Protein AF-A0A918QBA1-F1 (afdb_monomer_lite)

Organism: NCBI:txid68255

Structure (mmCIF, N/CA/C/O backbone):
data_AF-A0A918QBA1-F1
#
_entry.id   AF-A0A918QBA1-F1
#
loop_
_atom_site.group_PDB
_atom_site.id
_atom_site.type_symbol
_atom_site.label_atom_id
_atom_site.label_alt_id
_atom_site.label_comp_id
_atom_site.label_asym_id
_atom_site.label_entity_id
_atom_site.label_seq_id
_atom_site.pdbx_PDB_ins_code
_atom_site.Cartn_x
_atom_site.Cartn_y
_atom_site.Cartn_z
_atom_site.occupancy
_atom_site.B_iso_or_equiv
_atom_site.auth_seq_id
_atom_site.auth_comp_id
_atom_site.auth_asym_id
_atom_site.auth_atom_id
_atom_site.pdbx_PDB_model_num
ATOM 1 N N . MET A 1 1 ? -18.515 4.093 0.141 1.00 76.06 1 MET A N 1
ATOM 2 C CA . MET A 1 1 ? -17.446 4.255 1.155 1.00 76.06 1 MET A CA 1
ATOM 3 C C . MET A 1 1 ? -18.018 5.050 2.315 1.00 76.06 1 MET A C 1
ATOM 5 O O . MET A 1 1 ? -18.634 6.071 2.053 1.00 76.06 1 MET A O 1
ATOM 9 N N . ASN A 1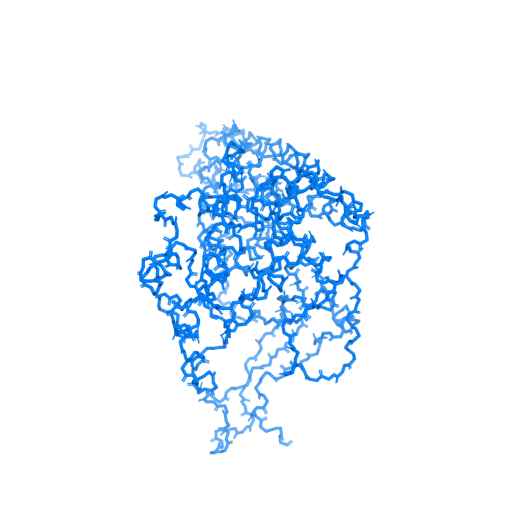 2 ? -17.900 4.573 3.557 1.00 86.56 2 ASN A N 1
ATOM 10 C CA . ASN A 1 2 ? -18.478 5.237 4.733 1.00 86.56 2 ASN A CA 1
ATOM 11 C C . ASN A 1 2 ? -17.526 5.202 5.939 1.00 86.56 2 ASN A C 1
ATOM 13 O O . ASN A 1 2 ? -16.531 4.470 5.934 1.00 86.56 2 ASN A O 1
ATOM 17 N N . LYS A 1 3 ? -17.850 6.002 6.963 1.00 93.31 3 LYS A N 1
ATOM 18 C CA . LYS A 1 3 ? -17.102 6.111 8.224 1.00 93.31 3 LYS A CA 1
ATOM 19 C C . LYS A 1 3 ? -16.851 4.735 8.844 1.00 93.31 3 LYS A C 1
ATOM 21 O O . LYS A 1 3 ? -15.724 4.429 9.209 1.00 93.31 3 LYS A O 1
ATOM 26 N N . GLU A 1 4 ? -17.885 3.902 8.927 1.00 92.81 4 GLU A N 1
ATOM 27 C CA . GLU A 1 4 ? -17.852 2.590 9.575 1.00 92.81 4 GLU A CA 1
ATOM 28 C C . GLU A 1 4 ? -16.809 1.675 8.927 1.00 92.81 4 GLU A C 1
ATOM 30 O O . GLU A 1 4 ? -15.987 1.086 9.627 1.00 92.81 4 GLU A O 1
ATOM 35 N N . SER A 1 5 ? -16.776 1.616 7.593 1.00 86.81 5 SER A N 1
ATOM 36 C CA . SER A 1 5 ? -15.811 0.794 6.850 1.00 86.81 5 SER A CA 1
ATOM 37 C C . SER A 1 5 ? -14.371 1.231 7.122 1.00 86.81 5 SER A C 1
ATOM 39 O O . SER A 1 5 ? -13.498 0.393 7.359 1.00 86.81 5 SER A O 1
ATOM 41 N N . PHE A 1 6 ? -14.121 2.545 7.127 1.00 91.38 6 PHE A N 1
ATOM 42 C CA . PHE A 1 6 ? -12.796 3.095 7.410 1.00 91.38 6 PHE A CA 1
ATOM 43 C C . PHE A 1 6 ? -12.371 2.867 8.861 1.00 91.38 6 PHE A C 1
ATOM 45 O O . PHE A 1 6 ? -11.238 2.451 9.093 1.00 91.38 6 PHE A O 1
ATOM 52 N N . THR A 1 7 ? -13.270 3.072 9.823 1.00 94.19 7 THR A N 1
ATOM 53 C CA . THR A 1 7 ? -13.007 2.822 11.244 1.00 94.19 7 THR A CA 1
ATOM 54 C C . THR A 1 7 ? -12.703 1.352 11.513 1.00 94.19 7 THR A C 1
ATOM 56 O O . THR A 1 7 ? -11.729 1.044 12.198 1.00 94.19 7 THR A O 1
ATOM 59 N N . VAL A 1 8 ? -13.504 0.431 10.967 1.00 88.69 8 VAL A N 1
ATOM 60 C CA . VAL A 1 8 ? -13.306 -1.014 11.154 1.00 88.69 8 VAL A CA 1
ATOM 61 C C . VAL A 1 8 ? -11.971 -1.456 10.558 1.00 88.69 8 VAL A C 1
ATOM 63 O O . VAL A 1 8 ? -11.212 -2.179 11.208 1.00 88.69 8 VAL A O 1
ATOM 66 N N . MET A 1 9 ? -11.651 -0.998 9.344 1.00 85.00 9 MET A N 1
ATOM 67 C CA . MET A 1 9 ? -10.385 -1.323 8.687 1.00 85.00 9 MET A CA 1
ATOM 68 C C . MET A 1 9 ? -9.186 -0.707 9.418 1.00 85.00 9 MET A C 1
ATOM 70 O O . MET A 1 9 ? -8.212 -1.409 9.684 1.00 85.00 9 MET A O 1
ATOM 74 N N . GLY A 1 10 ? -9.268 0.573 9.789 1.00 92.75 10 GLY A N 1
ATOM 75 C CA . GLY A 1 10 ? -8.223 1.285 10.522 1.00 92.75 10 GLY A CA 1
ATOM 76 C C . GLY A 1 10 ? -7.954 0.675 11.898 1.00 92.75 10 GLY A C 1
ATOM 77 O O . GLY A 1 10 ? -6.811 0.346 12.206 1.00 92.75 10 GLY A O 1
ATOM 78 N N . GLY A 1 11 ? -8.996 0.432 12.696 1.00 94.19 11 GLY A N 1
ATOM 79 C CA . GLY A 1 11 ? -8.868 -0.216 14.005 1.00 94.19 11 GLY A CA 1
ATOM 80 C C . GLY A 1 11 ? -8.318 -1.638 13.907 1.00 94.19 11 GLY A C 1
ATOM 81 O O . GLY A 1 11 ? -7.413 -2.007 14.653 1.00 94.19 11 GLY A O 1
ATOM 82 N N . GLY A 1 12 ? -8.788 -2.422 12.929 1.00 89.38 12 GLY A N 1
ATOM 83 C CA . GLY A 1 12 ? -8.239 -3.747 12.641 1.00 89.38 12 GLY A CA 1
ATOM 84 C C . GLY A 1 12 ? -6.738 -3.701 12.355 1.00 89.38 12 GLY A C 1
ATOM 85 O O . GLY A 1 12 ? -5.969 -4.381 13.025 1.00 89.38 12 GLY A O 1
ATOM 86 N N . LEU A 1 13 ? -6.312 -2.855 11.416 1.00 89.38 13 LEU A N 1
ATOM 87 C CA . LEU A 1 13 ? -4.904 -2.719 11.038 1.00 89.38 13 LEU A CA 1
ATOM 88 C C . LEU A 1 13 ? -4.022 -2.175 12.173 1.00 89.38 13 LEU A C 1
ATOM 90 O O . LEU A 1 13 ? -2.871 -2.582 12.280 1.00 89.38 13 LEU A O 1
ATOM 94 N N . LEU A 1 14 ? -4.528 -1.308 13.054 1.00 97.06 14 LEU A N 1
ATOM 95 C CA . LEU A 1 14 ? -3.778 -0.870 14.239 1.00 97.06 14 LEU A CA 1
ATOM 96 C C . LEU A 1 14 ? -3.541 -2.005 15.233 1.00 97.06 14 LEU A C 1
ATOM 98 O O . LEU A 1 14 ? -2.440 -2.126 15.764 1.00 97.06 14 LEU A O 1
ATOM 102 N N . ARG A 1 15 ? -4.532 -2.874 15.453 1.00 95.12 15 ARG A N 1
ATOM 103 C CA . ARG A 1 15 ? -4.339 -4.068 16.287 1.00 95.12 15 ARG A CA 1
ATOM 104 C C . ARG A 1 15 ? -3.324 -5.026 15.662 1.00 95.12 15 ARG A C 1
ATOM 106 O O . ARG A 1 15 ? -2.468 -5.535 16.376 1.00 95.12 15 ARG A O 1
ATOM 113 N N . GLU A 1 16 ? -3.344 -5.200 14.340 1.00 88.94 16 GLU A N 1
ATOM 114 C CA . GLU A 1 16 ? -2.309 -5.962 13.618 1.00 88.94 16 GLU A CA 1
ATOM 115 C C . GLU A 1 16 ? -0.927 -5.300 13.757 1.00 88.94 16 GLU A C 1
ATOM 117 O O . GLU A 1 16 ? 0.077 -5.980 13.965 1.00 88.94 16 GLU A O 1
ATOM 122 N N . ALA A 1 17 ? -0.856 -3.965 13.713 1.00 94.31 17 ALA A N 1
ATOM 123 C CA . ALA A 1 17 ? 0.384 -3.220 13.910 1.00 94.31 17 ALA A CA 1
ATOM 124 C C . ALA A 1 17 ? 0.979 -3.441 15.308 1.00 94.31 17 ALA A C 1
ATOM 126 O O . ALA A 1 17 ? 2.187 -3.661 15.434 1.00 94.31 17 ALA A O 1
ATOM 127 N N . LEU A 1 18 ? 0.144 -3.407 16.350 1.00 96.31 18 LEU A N 1
ATOM 128 C CA . LEU A 1 18 ? 0.547 -3.669 17.735 1.00 96.31 18 LEU A CA 1
ATOM 129 C C . LEU A 1 18 ? 0.862 -5.151 17.970 1.00 96.31 18 LEU A C 1
ATOM 131 O O . LEU A 1 18 ? 1.808 -5.466 18.687 1.00 96.31 18 LEU A O 1
ATOM 135 N N . GLY A 1 19 ? 0.146 -6.066 17.314 1.00 92.56 19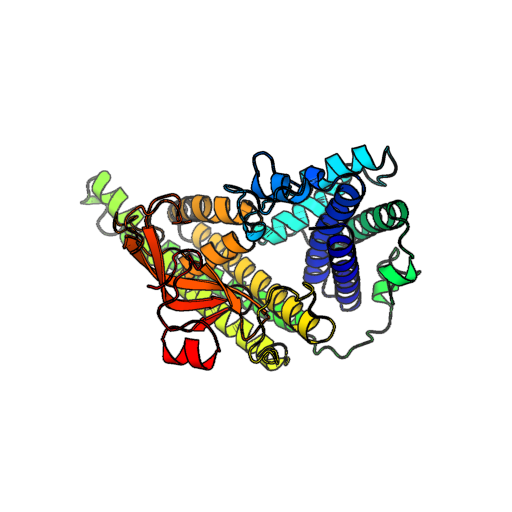 GLY A N 1
ATOM 136 C CA . GLY A 1 19 ? 0.457 -7.495 17.306 1.00 92.56 19 GLY A CA 1
ATOM 137 C C . GLY A 1 19 ? 1.828 -7.782 16.693 1.00 92.56 19 GLY A C 1
ATOM 138 O O . GLY A 1 19 ? 2.651 -8.456 17.311 1.00 92.56 19 GLY A O 1
ATOM 139 N N . ALA A 1 20 ? 2.119 -7.190 15.533 1.00 90.12 20 ALA A N 1
ATOM 140 C CA . ALA A 1 20 ? 3.434 -7.259 14.904 1.00 90.12 20 ALA A CA 1
ATOM 141 C C . ALA A 1 20 ? 4.515 -6.614 15.785 1.00 90.12 20 ALA A C 1
ATOM 143 O O . ALA A 1 20 ? 5.614 -7.151 15.905 1.00 90.12 20 ALA A O 1
ATOM 144 N N . TRP A 1 21 ? 4.206 -5.501 16.461 1.00 94.56 21 TRP A N 1
ATOM 145 C CA . TRP A 1 21 ? 5.116 -4.886 17.428 1.00 94.56 21 TRP A CA 1
ATOM 146 C C . TRP A 1 21 ? 5.423 -5.826 18.602 1.00 94.56 21 TRP A C 1
ATOM 148 O O . TRP A 1 21 ? 6.589 -6.005 18.959 1.00 94.56 21 TRP A O 1
ATOM 158 N N . ARG A 1 22 ? 4.395 -6.455 19.180 1.00 94.06 22 ARG A N 1
ATOM 159 C CA . ARG A 1 22 ? 4.527 -7.453 20.249 1.00 94.06 22 ARG A CA 1
ATOM 160 C C . ARG A 1 22 ? 5.421 -8.620 19.828 1.00 94.06 22 ARG A C 1
ATOM 162 O O . ARG A 1 22 ? 6.273 -9.037 20.600 1.00 94.06 22 ARG A O 1
ATOM 169 N N . ALA A 1 23 ? 5.290 -9.080 18.587 1.00 87.38 23 ALA A N 1
ATOM 170 C CA . ALA A 1 23 ? 6.095 -10.161 18.020 1.00 87.38 23 ALA A CA 1
ATOM 171 C C . ALA A 1 23 ? 7.519 -9.745 17.581 1.00 87.38 23 ALA A C 1
ATOM 173 O O . ALA A 1 23 ? 8.267 -10.567 17.068 1.00 87.38 23 ALA A O 1
ATOM 174 N N . GLY A 1 24 ? 7.916 -8.475 17.741 1.00 88.69 24 GLY A N 1
ATOM 175 C CA . GLY A 1 24 ? 9.221 -7.979 17.277 1.00 88.69 24 GLY A CA 1
ATOM 176 C C . GLY A 1 24 ? 9.299 -7.690 15.770 1.00 88.69 24 GLY A C 1
ATOM 177 O O . GLY A 1 24 ? 10.336 -7.247 15.278 1.00 88.69 24 GLY A O 1
ATOM 178 N N . ASN A 1 25 ? 8.193 -7.835 15.041 1.00 87.50 25 ASN A N 1
ATOM 179 C CA . ASN A 1 25 ? 8.083 -7.629 13.598 1.00 87.50 25 ASN A CA 1
ATOM 180 C C . ASN A 1 25 ? 7.899 -6.146 13.247 1.00 87.50 25 ASN A C 1
ATOM 182 O O . ASN A 1 25 ? 6.853 -5.694 12.772 1.00 87.50 25 ASN A O 1
ATOM 186 N N . ARG A 1 26 ? 8.961 -5.369 13.478 1.00 90.19 26 ARG A N 1
ATOM 187 C CA . ARG A 1 26 ? 9.001 -3.904 13.320 1.00 90.19 26 ARG A CA 1
ATOM 188 C C . ARG A 1 26 ? 8.562 -3.427 11.933 1.00 90.19 26 ARG A C 1
ATOM 190 O O . ARG A 1 26 ? 7.798 -2.471 11.826 1.00 90.19 26 ARG A O 1
ATOM 197 N N . ALA A 1 27 ? 8.983 -4.123 10.878 1.00 84.25 27 ALA A N 1
ATOM 198 C CA . ALA A 1 27 ? 8.652 -3.764 9.501 1.00 84.25 27 ALA A CA 1
ATOM 199 C C . ALA A 1 27 ? 7.146 -3.838 9.199 1.00 84.25 27 ALA A C 1
ATOM 201 O O . ALA A 1 27 ? 6.586 -2.905 8.619 1.00 84.25 27 ALA A O 1
ATOM 202 N N . PHE A 1 28 ? 6.496 -4.925 9.621 1.00 85.06 28 PHE A N 1
ATOM 203 C CA . PHE A 1 28 ? 5.049 -5.102 9.492 1.00 85.06 28 PHE A CA 1
ATOM 204 C C . PHE A 1 28 ? 4.292 -4.109 10.368 1.00 85.06 28 PHE A C 1
ATOM 206 O O . PHE A 1 28 ? 3.318 -3.515 9.916 1.00 85.06 28 PHE A O 1
ATOM 213 N N . SER A 1 29 ? 4.777 -3.883 11.592 1.00 92.38 29 SER A N 1
ATOM 214 C CA . SER A 1 29 ? 4.170 -2.930 12.518 1.00 92.38 29 SER A CA 1
ATOM 215 C C . SER A 1 29 ? 4.060 -1.530 11.907 1.00 92.38 29 SER A C 1
ATOM 217 O O . SER A 1 29 ? 2.973 -0.958 11.871 1.00 92.38 29 SER A O 1
ATOM 219 N N . VAL A 1 30 ? 5.147 -1.015 11.322 1.00 91.94 30 VAL A N 1
ATOM 220 C CA . VAL A 1 30 ? 5.144 0.290 10.641 1.00 91.94 30 VAL A CA 1
ATOM 221 C C . VAL A 1 30 ? 4.202 0.309 9.437 1.00 91.94 30 VAL A C 1
ATOM 223 O O . VAL A 1 30 ? 3.465 1.277 9.253 1.00 91.94 30 VAL A O 1
ATOM 226 N N . LEU A 1 31 ? 4.218 -0.743 8.609 1.00 85.00 31 LEU A N 1
ATOM 227 C CA . LEU A 1 31 ? 3.362 -0.824 7.423 1.00 85.00 31 LEU A CA 1
ATOM 228 C C . LEU A 1 31 ? 1.880 -0.760 7.809 1.00 85.00 31 LEU A C 1
ATOM 230 O O . LEU A 1 31 ? 1.137 0.062 7.269 1.00 85.00 31 LEU A O 1
ATOM 234 N N . TYR A 1 32 ? 1.463 -1.599 8.757 1.00 89.38 32 TYR A N 1
ATOM 235 C CA . TYR A 1 32 ? 0.085 -1.636 9.227 1.00 89.38 32 TYR A CA 1
ATOM 236 C C . TYR A 1 32 ? -0.313 -0.330 9.915 1.00 89.38 32 TYR A C 1
ATOM 238 O O . TYR A 1 32 ? -1.381 0.196 9.612 1.00 89.38 32 TYR A O 1
ATOM 246 N N . ALA A 1 33 ? 0.555 0.242 10.756 1.00 95.94 33 ALA A N 1
ATOM 247 C CA . ALA A 1 33 ? 0.301 1.515 11.427 1.00 95.94 33 ALA A CA 1
ATOM 248 C C . ALA A 1 33 ? 0.080 2.662 10.427 1.00 95.94 33 ALA A C 1
ATOM 250 O O . ALA A 1 33 ? -0.881 3.419 10.560 1.00 95.94 33 ALA A O 1
ATOM 251 N N . GLY A 1 34 ? 0.917 2.750 9.387 1.00 92.88 34 GLY A N 1
ATOM 252 C CA . GLY A 1 34 ? 0.773 3.748 8.329 1.00 92.88 34 GLY A CA 1
ATOM 253 C C . GLY A 1 34 ? -0.549 3.605 7.570 1.00 92.88 34 GLY A C 1
ATOM 254 O O . GLY A 1 34 ? -1.308 4.568 7.472 1.00 92.88 34 GLY A O 1
ATOM 255 N N . ILE A 1 35 ? -0.868 2.405 7.071 1.00 87.94 35 ILE A N 1
ATOM 256 C CA . ILE A 1 35 ? -2.124 2.162 6.333 1.00 87.94 35 ILE A CA 1
ATOM 257 C C . ILE A 1 35 ? -3.333 2.454 7.232 1.00 87.94 35 ILE A C 1
ATOM 259 O O . ILE A 1 35 ? -4.261 3.151 6.821 1.00 87.94 35 ILE A O 1
ATOM 263 N N . ALA A 1 36 ? -3.305 1.985 8.479 1.00 94.31 36 ALA A N 1
ATOM 264 C CA . ALA A 1 36 ? -4.372 2.225 9.436 1.00 94.31 36 ALA A CA 1
ATOM 265 C C . ALA A 1 36 ? -4.610 3.715 9.691 1.00 94.31 36 ALA A C 1
ATOM 267 O O . ALA A 1 36 ? -5.756 4.160 9.694 1.00 94.31 36 ALA A O 1
ATOM 268 N N . CYS A 1 37 ? -3.537 4.490 9.865 1.00 97.25 37 CYS A N 1
ATOM 269 C CA . CYS A 1 37 ? -3.626 5.924 10.104 1.00 97.25 37 CYS A CA 1
ATOM 270 C C . CYS A 1 37 ? -4.288 6.648 8.921 1.00 97.25 37 CYS A C 1
ATOM 272 O O . CYS A 1 37 ? -5.157 7.492 9.126 1.00 97.25 37 CYS A O 1
ATOM 274 N N . GLU A 1 38 ? -3.975 6.258 7.679 1.00 96.38 38 GLU A N 1
ATOM 275 C CA . GLU A 1 38 ? -4.662 6.783 6.491 1.00 96.38 38 GLU A CA 1
ATOM 276 C C . GLU A 1 38 ? -6.168 6.489 6.513 1.00 96.38 38 GLU A C 1
ATOM 278 O O . GLU A 1 38 ? -6.973 7.383 6.243 1.00 96.38 38 GLU A O 1
ATOM 283 N N . HIS A 1 39 ? -6.563 5.258 6.859 1.00 94.31 39 HIS A N 1
ATOM 284 C CA . HIS A 1 39 ? -7.979 4.909 6.978 1.00 94.31 39 HIS A CA 1
ATOM 285 C C . HIS A 1 39 ? -8.666 5.687 8.100 1.00 94.31 39 HIS A C 1
ATOM 287 O O . HIS A 1 39 ? -9.758 6.197 7.877 1.00 94.31 39 HIS A O 1
ATOM 293 N N . MET A 1 40 ? -8.036 5.853 9.265 1.00 98.31 40 MET A N 1
ATOM 294 C CA . MET A 1 40 ? -8.612 6.634 10.365 1.00 98.31 40 MET A CA 1
ATOM 295 C C . MET A 1 40 ? -8.786 8.110 9.990 1.00 98.31 40 MET A C 1
ATOM 297 O O . MET A 1 40 ? -9.842 8.687 10.242 1.00 98.31 40 MET A O 1
ATOM 301 N N . LEU A 1 41 ? -7.807 8.710 9.308 1.00 98.50 41 LEU A N 1
ATOM 302 C CA . LEU A 1 41 ? -7.926 10.072 8.776 1.00 98.50 41 LEU A CA 1
ATOM 303 C C . LEU A 1 41 ? -9.106 10.194 7.800 1.00 98.50 41 LEU A C 1
ATOM 305 O O . LEU A 1 41 ? -9.886 11.140 7.867 1.00 98.50 41 LEU A O 1
ATOM 309 N N . LYS A 1 42 ? -9.296 9.205 6.923 1.00 97.75 42 LYS A N 1
ATOM 310 C CA . LYS A 1 42 ? -10.456 9.155 6.020 1.00 97.75 42 LYS A CA 1
ATOM 311 C C . LYS A 1 42 ? -11.769 8.901 6.763 1.00 97.75 42 LYS A C 1
ATOM 313 O O . LYS A 1 42 ? -12.797 9.422 6.335 1.00 97.75 42 LYS A O 1
ATOM 318 N N . ALA A 1 43 ? -11.748 8.169 7.877 1.00 97.94 43 ALA A N 1
ATOM 319 C CA . ALA A 1 43 ? -12.922 7.925 8.710 1.00 97.94 43 ALA A CA 1
ATOM 320 C C . ALA A 1 43 ? -13.459 9.229 9.308 1.00 97.94 43 ALA A C 1
ATOM 322 O O . ALA A 1 43 ? -14.654 9.497 9.184 1.00 97.94 43 ALA A O 1
ATOM 323 N N . VAL A 1 44 ? -12.588 10.062 9.899 1.00 98.56 44 VAL A N 1
ATOM 324 C CA . VAL A 1 44 ? -13.015 11.352 10.469 1.00 98.56 44 VAL A CA 1
ATOM 325 C C . VAL A 1 44 ? -13.527 12.302 9.397 1.00 98.56 44 VAL A C 1
ATOM 327 O O . VAL A 1 44 ? -14.568 12.920 9.579 1.00 98.56 44 VAL A O 1
ATOM 330 N N . LEU A 1 45 ? -12.894 12.339 8.226 1.00 98.19 45 LEU A N 1
ATOM 331 C CA . LEU A 1 45 ? -13.396 13.132 7.104 1.00 98.19 45 LEU A CA 1
ATOM 332 C C . LEU A 1 45 ? -14.777 12.659 6.641 1.00 98.19 45 LEU A C 1
ATOM 334 O O . LEU A 1 45 ? -15.688 13.475 6.547 1.00 98.19 45 LEU A O 1
ATOM 338 N N . CYS A 1 46 ? -14.960 11.349 6.443 1.00 96.75 46 CYS A N 1
ATOM 339 C CA . CYS A 1 46 ? -16.258 10.772 6.083 1.00 96.75 46 CYS A CA 1
ATOM 340 C C . CYS A 1 46 ? -17.344 11.021 7.132 1.00 96.75 46 CYS A C 1
ATOM 342 O O . CYS A 1 46 ? -18.516 11.093 6.775 1.00 96.75 46 CYS A O 1
ATOM 344 N N . HIS A 1 47 ? -16.979 11.105 8.415 1.00 96.94 47 HIS A N 1
ATOM 345 C CA . HIS A 1 47 ? -17.926 11.411 9.483 1.00 96.94 47 HIS A CA 1
ATOM 346 C C . HIS A 1 47 ? -18.524 12.813 9.337 1.00 96.94 47 HIS A C 1
ATOM 348 O O . HIS A 1 47 ? -19.707 12.991 9.619 1.00 96.94 47 HIS A O 1
ATOM 354 N N . HIS A 1 48 ? -17.725 13.780 8.879 1.00 96.75 48 HIS A N 1
ATOM 355 C CA . HIS A 1 48 ? -18.200 15.135 8.614 1.00 96.75 48 HIS A CA 1
ATOM 356 C C . HIS A 1 48 ? -18.901 15.244 7.258 1.00 96.75 48 HIS A C 1
ATOM 358 O O . HIS A 1 48 ? -20.013 15.759 7.197 1.00 96.75 48 HIS A O 1
ATOM 364 N N . ASP A 1 49 ? -18.258 14.774 6.187 1.00 95.94 49 ASP A N 1
ATOM 365 C CA . ASP A 1 49 ? -18.824 14.734 4.838 1.00 95.94 49 ASP A CA 1
ATOM 366 C C . ASP A 1 49 ? -18.026 13.736 3.963 1.00 95.94 49 ASP A C 1
ATOM 368 O O . ASP A 1 49 ? -16.821 13.928 3.756 1.00 95.94 49 ASP A O 1
ATOM 372 N N . PRO A 1 50 ? -18.654 12.678 3.408 1.00 93.81 50 PRO A N 1
ATOM 373 C CA . PRO A 1 50 ? -17.984 11.712 2.535 1.00 93.81 50 PRO A CA 1
ATOM 374 C C . PRO A 1 50 ? -17.284 12.333 1.318 1.00 93.81 50 PRO A C 1
ATOM 376 O O . PRO A 1 50 ? -16.301 11.778 0.833 1.00 93.81 50 PRO A O 1
ATOM 379 N N . VAL A 1 51 ? -17.715 13.496 0.820 1.00 94.88 51 VAL A N 1
ATOM 380 C CA . VAL A 1 51 ? -17.057 14.173 -0.310 1.00 94.88 51 VAL A CA 1
ATOM 381 C C . VAL A 1 51 ? -15.617 14.571 0.028 1.00 94.88 51 VAL A C 1
ATOM 383 O O . VAL A 1 51 ? -14.778 14.605 -0.876 1.00 94.88 51 VAL A O 1
ATOM 386 N N . LEU A 1 52 ? -15.293 14.797 1.306 1.00 95.75 52 LEU A N 1
ATOM 387 C CA . LEU A 1 52 ? -13.970 15.250 1.752 1.00 95.75 52 LEU A CA 1
ATOM 388 C C . LEU A 1 52 ? -12.842 14.250 1.493 1.00 95.75 52 LEU A C 1
ATOM 390 O O . LEU A 1 52 ? -11.682 14.649 1.524 1.00 95.75 52 LEU A O 1
ATOM 394 N N . ILE A 1 53 ? -13.150 12.979 1.225 1.00 95.56 53 ILE A N 1
ATOM 395 C CA . ILE A 1 53 ? -12.132 11.984 0.867 1.00 95.56 53 ILE A CA 1
ATOM 396 C C . ILE A 1 53 ? -11.930 11.832 -0.646 1.00 95.56 53 ILE A C 1
ATOM 398 O O . ILE A 1 53 ? -11.069 11.055 -1.052 1.00 95.56 53 ILE A O 1
ATOM 402 N N . SER A 1 54 ? -12.689 12.548 -1.479 1.00 93.81 54 SER A N 1
ATOM 403 C CA . SER A 1 54 ? -12.594 12.463 -2.944 1.00 93.81 54 SER A CA 1
ATOM 404 C C . SER A 1 54 ? -11.329 13.150 -3.449 1.00 93.81 54 SER A C 1
ATOM 406 O O . SER A 1 54 ? -11.090 14.312 -3.111 1.00 93.81 54 SER A O 1
ATOM 408 N N . ASP A 1 55 ? -10.565 12.485 -4.315 1.00 91.06 55 ASP A N 1
ATOM 409 C CA . ASP A 1 55 ? -9.413 13.110 -4.970 1.00 91.06 55 ASP A CA 1
ATOM 410 C C . ASP A 1 55 ? -9.828 14.324 -5.832 1.00 91.06 55 ASP A C 1
ATOM 412 O O . ASP A 1 55 ? -10.989 14.485 -6.250 1.00 91.06 55 ASP A O 1
ATOM 416 N N . LYS A 1 56 ? -8.877 15.224 -6.096 1.00 86.25 56 LYS A N 1
ATOM 417 C CA . LYS A 1 56 ? -9.112 16.409 -6.927 1.00 86.25 56 LYS A CA 1
ATOM 418 C C . LYS A 1 56 ? -9.380 15.981 -8.366 1.00 86.25 56 LYS A C 1
ATOM 420 O O . LYS A 1 56 ? -8.491 15.529 -9.075 1.00 86.25 56 LYS A O 1
ATOM 425 N N . GLY A 1 57 ? -10.621 16.175 -8.803 1.00 84.50 57 GLY A N 1
ATOM 426 C CA . GLY A 1 57 ? -11.067 15.807 -10.146 1.00 84.50 57 GLY A CA 1
ATOM 427 C C . GLY A 1 57 ? -11.652 14.401 -10.250 1.00 84.50 57 GLY A C 1
ATOM 428 O O . GLY A 1 57 ? -12.115 14.035 -11.329 1.00 84.50 57 GLY A O 1
ATOM 429 N N . ASP A 1 58 ? -11.703 13.631 -9.158 1.00 86.12 58 ASP A N 1
ATOM 430 C CA . ASP A 1 58 ? -12.451 12.382 -9.186 1.00 86.12 58 ASP A CA 1
ATOM 431 C C . ASP A 1 58 ? -13.953 12.633 -9.026 1.00 86.12 58 ASP A C 1
ATOM 433 O O . ASP A 1 58 ? -14.461 12.922 -7.939 1.00 86.12 58 ASP A O 1
ATOM 437 N N . MET A 1 59 ? -14.664 12.516 -10.143 1.00 87.94 59 MET A N 1
ATOM 438 C CA . MET A 1 59 ? -16.116 12.633 -10.190 1.00 87.94 59 MET A CA 1
ATOM 439 C C . MET A 1 59 ? -16.822 11.344 -9.767 1.00 87.94 59 MET A C 1
ATOM 441 O O . MET A 1 59 ? -17.959 11.425 -9.309 1.00 87.94 59 MET A O 1
ATOM 445 N N . ALA A 1 60 ? -16.164 10.180 -9.859 1.00 86.69 60 ALA A N 1
ATOM 446 C CA . ALA A 1 60 ? -16.765 8.905 -9.474 1.00 86.69 60 ALA A CA 1
ATOM 447 C C . ALA A 1 60 ? -17.103 8.919 -7.979 1.00 86.69 60 ALA A C 1
ATOM 449 O O . ALA A 1 60 ? -18.266 8.775 -7.605 1.00 86.69 60 ALA A O 1
ATOM 450 N N . HIS A 1 61 ? -16.118 9.207 -7.118 1.00 88.38 61 HIS A N 1
ATOM 451 C CA . HIS A 1 61 ? -16.368 9.300 -5.681 1.00 88.38 61 HIS A CA 1
ATOM 452 C C . HIS A 1 61 ? -17.439 10.342 -5.342 1.00 88.38 61 HIS A C 1
ATOM 454 O O . HIS A 1 61 ? -18.324 10.083 -4.530 1.00 88.38 61 HIS A O 1
ATOM 460 N N . ARG A 1 62 ? -17.374 11.520 -5.974 1.00 91.94 62 ARG A N 1
ATOM 461 C CA . ARG A 1 62 ? -18.269 12.647 -5.679 1.00 91.94 62 ARG A CA 1
ATOM 462 C C . ARG A 1 62 ? -19.720 12.331 -6.004 1.00 91.94 62 ARG A C 1
ATOM 464 O O . ARG A 1 62 ? -20.576 12.582 -5.165 1.00 91.94 62 ARG A O 1
ATOM 471 N N . PHE A 1 63 ? -20.003 11.765 -7.177 1.00 93.19 63 PHE A N 1
ATOM 472 C CA . PHE A 1 63 ? -21.375 11.398 -7.530 1.00 93.19 63 PHE A CA 1
ATOM 473 C C . PHE A 1 63 ? -21.931 10.337 -6.586 1.00 93.19 63 PHE A C 1
ATOM 475 O O . PHE A 1 63 ? -23.047 10.491 -6.098 1.00 93.19 63 PHE A O 1
ATOM 482 N N . HIS A 1 64 ? -21.133 9.325 -6.239 1.00 90.69 64 HIS A N 1
ATOM 483 C CA . HIS A 1 64 ? -21.538 8.310 -5.265 1.00 90.69 64 HIS A CA 1
ATOM 484 C C . HIS A 1 64 ? -21.772 8.898 -3.867 1.00 90.69 64 HIS A C 1
ATOM 486 O O . HIS A 1 64 ? -22.787 8.602 -3.243 1.00 90.69 64 HIS A O 1
ATOM 492 N N . ALA A 1 65 ? -20.888 9.778 -3.393 1.00 89.31 65 ALA A N 1
ATOM 493 C CA . ALA A 1 65 ? -21.026 10.456 -2.102 1.00 89.31 65 ALA A CA 1
ATOM 494 C C . ALA A 1 65 ? -22.266 11.365 -2.028 1.00 89.31 65 ALA A C 1
ATOM 496 O O . ALA A 1 65 ? -22.858 11.506 -0.962 1.00 89.31 65 ALA A O 1
ATOM 497 N N . LEU A 1 66 ? -22.673 11.952 -3.157 1.00 90.94 66 LEU A N 1
ATOM 498 C CA . LEU A 1 66 ? -23.845 12.824 -3.270 1.00 90.94 66 LEU A CA 1
ATOM 499 C C . LEU A 1 66 ? -25.157 12.069 -3.562 1.00 90.94 66 LEU A C 1
ATOM 501 O O . LEU A 1 66 ? -26.198 12.705 -3.699 1.00 90.94 66 LEU A O 1
ATOM 505 N N . GLY A 1 67 ? -25.129 10.735 -3.670 1.00 91.75 67 GLY A N 1
ATOM 506 C CA . GLY A 1 67 ? -26.317 9.917 -3.956 1.00 91.75 67 GLY A CA 1
ATOM 507 C C . GLY A 1 67 ? -26.694 9.811 -5.440 1.00 91.75 67 GLY A C 1
ATOM 508 O O . GLY A 1 67 ? -27.752 9.284 -5.762 1.00 91.75 67 GLY A O 1
ATOM 509 N N . PHE A 1 68 ? -25.826 10.260 -6.349 1.00 93.31 68 PHE A N 1
ATOM 510 C CA . PHE A 1 68 ? -25.988 10.164 -7.807 1.00 93.31 68 PHE A CA 1
ATOM 511 C C . PHE A 1 68 ? -25.187 9.006 -8.422 1.00 93.31 68 PHE A C 1
ATOM 513 O O . PHE A 1 68 ? -24.902 9.016 -9.615 1.00 93.31 68 PHE A O 1
ATOM 520 N N . GLY A 1 69 ? -24.782 8.020 -7.616 1.00 88.94 69 GLY A N 1
ATOM 521 C CA . GLY A 1 69 ? -23.922 6.916 -8.061 1.00 88.94 69 GLY A CA 1
ATOM 522 C C . GLY A 1 69 ? -24.520 6.039 -9.168 1.00 88.94 69 GLY A C 1
ATOM 523 O O . GLY A 1 69 ? -23.764 5.449 -9.933 1.00 88.94 69 GLY A O 1
ATOM 524 N N . GLU A 1 70 ? -25.851 6.009 -9.267 1.00 90.62 70 GLU A N 1
ATOM 525 C CA . GLU A 1 70 ? -26.619 5.236 -10.255 1.00 90.62 70 GLU A CA 1
ATOM 526 C C . GLU A 1 70 ? -27.093 6.083 -11.452 1.00 90.62 70 GLU A C 1
ATOM 528 O O . GLU A 1 70 ? -27.826 5.589 -12.304 1.00 90.62 70 GLU A O 1
ATOM 533 N N . ALA A 1 71 ? -26.743 7.373 -11.507 1.00 92.31 71 ALA A N 1
ATOM 534 C CA . ALA A 1 71 ? -27.146 8.242 -12.610 1.00 92.31 71 ALA A CA 1
ATOM 535 C C . ALA A 1 71 ? -26.368 7.914 -13.894 1.00 92.31 71 ALA A C 1
ATOM 537 O O . ALA 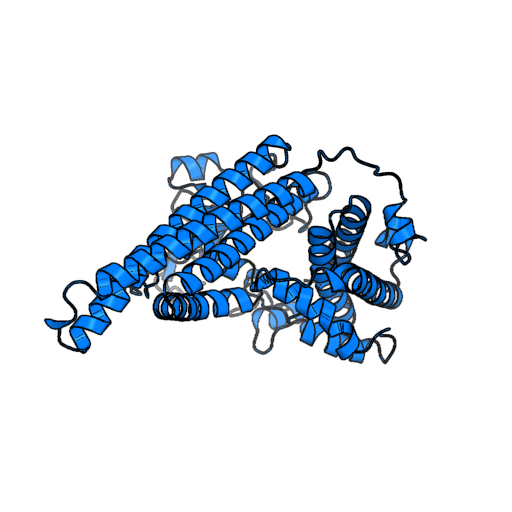A 1 71 ? -25.187 7.559 -13.844 1.00 92.31 71 ALA A O 1
ATOM 538 N N . ASP A 1 72 ? -27.003 8.107 -15.051 1.00 91.12 72 ASP A N 1
ATOM 539 C CA . ASP A 1 72 ? -26.351 7.907 -16.346 1.00 91.12 72 ASP A CA 1
ATOM 540 C C . ASP A 1 72 ? -25.091 8.783 -16.470 1.00 91.12 72 ASP A C 1
ATOM 542 O O . ASP A 1 72 ? -25.102 9.988 -16.204 1.00 91.12 72 ASP A O 1
ATOM 546 N N . GLY A 1 73 ? -23.975 8.156 -16.851 1.00 87.00 73 GLY A N 1
ATOM 547 C CA . GLY A 1 73 ? -22.662 8.802 -16.947 1.00 87.00 73 GLY A CA 1
ATOM 548 C C . GLY A 1 73 ? -21.874 8.885 -15.632 1.00 87.00 73 GLY A C 1
ATOM 549 O O . GLY A 1 73 ? -20.699 9.270 -15.659 1.00 87.00 73 GLY A O 1
ATOM 550 N N . ALA A 1 74 ? -22.449 8.496 -14.486 1.00 88.06 74 ALA A N 1
ATOM 551 C CA . ALA A 1 74 ? -21.686 8.346 -13.252 1.00 88.06 74 ALA A CA 1
ATOM 552 C C . ALA A 1 74 ? -20.736 7.147 -13.369 1.00 88.06 74 ALA A C 1
ATOM 554 O O . ALA A 1 74 ? -21.135 6.014 -13.635 1.00 88.06 74 ALA A O 1
ATOM 555 N N . LYS A 1 75 ? -19.440 7.391 -13.157 1.00 85.12 75 LYS A N 1
ATOM 556 C CA . LYS A 1 75 ? -18.454 6.309 -13.154 1.00 85.12 75 LYS A CA 1
ATOM 557 C C . LYS A 1 75 ? -18.702 5.365 -11.967 1.00 85.12 75 LYS A C 1
ATOM 559 O O . LYS A 1 75 ? -19.015 5.843 -10.873 1.00 85.12 75 LYS A O 1
ATOM 564 N N . PRO A 1 76 ? -18.498 4.047 -12.138 1.00 80.62 76 PRO A N 1
ATOM 565 C CA . PRO A 1 76 ? -18.628 3.082 -11.052 1.00 80.62 76 PRO A CA 1
ATOM 566 C C . PRO A 1 76 ? -17.742 3.420 -9.846 1.00 80.62 76 PRO A C 1
ATOM 568 O O . PRO A 1 76 ? -16.591 3.825 -10.018 1.00 80.62 76 PRO A O 1
ATOM 571 N N . LEU A 1 77 ? -18.221 3.144 -8.626 1.00 78.50 77 LEU A N 1
ATOM 572 C CA . LEU A 1 77 ? -17.475 3.396 -7.381 1.00 78.50 77 LEU A CA 1
ATOM 573 C C . LEU A 1 77 ? -16.097 2.713 -7.354 1.00 78.50 77 LEU A C 1
ATOM 575 O O . LEU A 1 77 ? -15.172 3.213 -6.725 1.00 78.50 77 LEU A O 1
ATOM 579 N N . LYS A 1 78 ? -15.931 1.594 -8.068 1.00 73.19 78 LYS A N 1
ATOM 580 C CA . LYS A 1 78 ? -14.643 0.890 -8.207 1.00 73.19 78 LYS A CA 1
ATOM 581 C C . LYS A 1 78 ? -13.554 1.723 -8.898 1.00 73.19 78 LYS A C 1
ATOM 583 O O . LYS A 1 78 ? -12.381 1.432 -8.726 1.00 73.19 78 LYS A O 1
ATOM 588 N N . GLN A 1 79 ? -13.935 2.748 -9.661 1.00 75.81 79 GLN A N 1
ATOM 589 C CA . GLN A 1 79 ? -13.010 3.684 -10.308 1.00 75.81 79 GLN A CA 1
ATOM 590 C C . GLN A 1 79 ? -12.758 4.940 -9.462 1.00 75.81 79 GLN A C 1
ATOM 592 O O . GLN A 1 79 ? -12.050 5.846 -9.906 1.00 75.81 79 GLN A O 1
ATOM 597 N N . ALA A 1 80 ? -13.348 5.017 -8.265 1.00 82.38 80 ALA A N 1
ATOM 598 C CA . ALA A 1 80 ? -13.180 6.153 -7.380 1.00 82.38 80 ALA A CA 1
ATOM 599 C C . ALA A 1 80 ? -11.748 6.232 -6.840 1.00 82.38 80 ALA A C 1
ATOM 601 O O . ALA A 1 80 ? -11.186 5.263 -6.328 1.00 82.38 80 ALA A O 1
ATOM 602 N N . LYS A 1 81 ? -11.181 7.431 -6.912 1.00 84.25 81 LYS A N 1
ATOM 603 C CA . LYS A 1 81 ? -9.903 7.809 -6.328 1.00 84.25 81 LYS A CA 1
ATOM 604 C C . LYS A 1 81 ? -10.156 8.631 -5.077 1.00 84.25 81 LYS A C 1
ATOM 606 O O . LYS A 1 81 ? -10.893 9.616 -5.071 1.00 84.25 81 LYS A O 1
ATOM 611 N N . THR A 1 82 ? -9.489 8.233 -4.005 1.00 89.31 82 THR A N 1
ATOM 612 C CA . THR A 1 82 ? -9.517 8.973 -2.744 1.00 89.31 82 THR A CA 1
ATOM 613 C C . THR A 1 82 ? -8.233 9.764 -2.558 1.00 89.31 82 THR A C 1
ATOM 615 O O . THR A 1 82 ? -7.183 9.347 -3.046 1.00 89.31 82 THR A O 1
ATOM 618 N N . ILE A 1 83 ? -8.295 10.839 -1.780 1.00 92.69 83 ILE A N 1
ATOM 619 C CA . ILE A 1 83 ? -7.116 11.611 -1.378 1.00 92.69 83 ILE A CA 1
ATOM 620 C C . ILE A 1 83 ? -6.058 10.733 -0.692 1.00 92.69 83 ILE A C 1
ATOM 622 O O . ILE A 1 83 ? -6.370 9.739 -0.028 1.00 92.69 83 ILE A O 1
ATOM 626 N N . GLY A 1 84 ? -4.790 11.119 -0.816 1.00 88.88 84 GLY A N 1
ATOM 627 C CA . GLY A 1 84 ? -3.687 10.476 -0.098 1.00 88.88 84 GLY A CA 1
ATOM 628 C C . GLY A 1 84 ? -3.582 10.916 1.368 1.00 88.88 84 GLY A C 1
ATOM 629 O O . GLY A 1 84 ? -4.190 11.901 1.787 1.00 88.88 84 GLY A O 1
ATOM 630 N N . MET A 1 85 ? -2.742 10.225 2.145 1.00 94.19 85 MET A N 1
ATOM 631 C CA . MET A 1 85 ? -2.538 10.476 3.583 1.00 94.19 85 MET A CA 1
ATOM 632 C C . MET A 1 85 ? -2.185 11.937 3.924 1.00 94.19 85 MET A C 1
ATOM 634 O O . MET A 1 85 ? -2.705 12.477 4.894 1.00 94.19 85 MET A O 1
ATOM 638 N N . ALA A 1 86 ? -1.337 12.593 3.127 1.00 94.06 86 ALA A N 1
ATOM 639 C CA . ALA A 1 86 ? -0.909 13.972 3.379 1.00 94.06 86 ALA A CA 1
ATOM 640 C C . ALA A 1 86 ? -2.044 15.000 3.248 1.00 94.06 86 ALA A C 1
ATOM 642 O O . ALA A 1 86 ? -2.110 15.983 3.987 1.00 94.06 86 ALA A O 1
ATOM 643 N N . GLU A 1 87 ? -2.939 14.803 2.283 1.00 96.19 87 GLU A N 1
ATOM 644 C CA . GLU A 1 87 ? -4.135 15.632 2.149 1.00 96.19 87 GLU A CA 1
ATOM 645 C C . GLU A 1 87 ? -5.173 15.257 3.207 1.00 96.19 87 GLU A C 1
ATOM 647 O O . GLU A 1 87 ? -5.740 16.149 3.832 1.00 96.19 87 GLU A O 1
ATOM 652 N N . ALA A 1 88 ? -5.328 13.962 3.501 1.00 97.06 88 ALA A N 1
ATOM 653 C CA . ALA A 1 88 ? -6.220 13.491 4.554 1.00 97.06 88 ALA A CA 1
ATOM 654 C C . ALA A 1 88 ? -5.848 14.066 5.930 1.00 97.06 88 ALA A C 1
ATOM 656 O O . ALA A 1 88 ? -6.733 14.514 6.650 1.00 97.06 88 ALA A O 1
ATOM 657 N N . PHE A 1 89 ? -4.556 14.134 6.275 1.00 98.19 89 PHE A N 1
ATOM 658 C CA . PHE A 1 89 ? -4.097 14.726 7.535 1.00 98.19 89 PHE A CA 1
ATOM 659 C C . PHE A 1 89 ? -4.424 16.217 7.632 1.00 98.19 89 PHE A C 1
ATOM 661 O O . PHE A 1 89 ? -4.997 16.652 8.626 1.00 98.19 89 PHE A O 1
ATOM 668 N N . ARG A 1 90 ? -4.102 17.000 6.593 1.00 97.62 90 ARG A N 1
ATOM 669 C CA . ARG A 1 90 ? -4.383 18.448 6.578 1.00 97.62 90 ARG A CA 1
ATOM 670 C C . ARG A 1 90 ? -5.876 18.738 6.693 1.00 97.62 90 ARG A C 1
ATOM 672 O O . ARG A 1 90 ? -6.275 19.622 7.442 1.00 97.62 90 ARG A O 1
ATOM 679 N N . SER A 1 91 ? -6.703 17.977 5.983 1.00 97.88 91 SER A N 1
ATOM 680 C CA . SER A 1 91 ? -8.157 18.102 6.083 1.00 97.88 91 SER A CA 1
ATOM 681 C C . SER A 1 91 ? -8.663 17.675 7.465 1.00 97.88 91 SER A C 1
ATOM 683 O O . SER A 1 91 ? -9.520 18.353 8.029 1.00 97.88 91 SER A O 1
ATOM 685 N N . ALA A 1 92 ? -8.117 16.595 8.038 1.00 98.25 92 ALA A N 1
ATOM 686 C CA . ALA A 1 92 ? -8.485 16.117 9.370 1.00 98.25 92 ALA A CA 1
ATOM 687 C C . ALA A 1 92 ? -8.170 17.162 10.453 1.00 98.25 92 ALA A C 1
ATOM 689 O O . ALA A 1 92 ? -9.008 17.431 11.305 1.00 98.25 92 ALA A O 1
ATOM 690 N N . GLU A 1 93 ? -7.004 17.809 10.383 1.00 97.94 93 GLU A N 1
ATOM 691 C CA . GLU A 1 93 ? -6.608 18.890 11.297 1.00 97.94 93 GLU A CA 1
ATOM 692 C C . GLU A 1 93 ? -7.628 20.045 11.310 1.00 97.94 93 GLU A C 1
ATOM 694 O O . GLU A 1 93 ? -7.971 20.557 12.379 1.00 97.94 93 GLU A O 1
ATOM 699 N N . ILE A 1 94 ? -8.167 20.407 10.138 1.00 97.75 94 ILE A N 1
ATOM 700 C CA . ILE A 1 94 ? -9.195 21.448 9.995 1.00 97.75 94 ILE A CA 1
ATOM 701 C C . ILE A 1 94 ? -10.518 21.003 10.628 1.00 97.75 94 ILE A C 1
ATOM 703 O O . ILE A 1 94 ? -11.087 21.738 11.440 1.00 97.75 94 ILE A O 1
ATOM 707 N N . VAL A 1 95 ? -11.025 19.816 10.272 1.00 97.94 95 VAL A N 1
ATOM 708 C CA . VAL A 1 95 ? -12.346 19.362 10.752 1.00 97.94 95 VAL A CA 1
ATOM 709 C C . VAL A 1 95 ? -12.345 19.030 12.244 1.00 97.94 95 VAL A C 1
ATOM 711 O O . VAL A 1 95 ? -13.344 19.283 12.911 1.00 97.94 95 VAL A O 1
ATOM 714 N N . MET A 1 96 ? -11.204 18.588 12.783 1.00 97.81 96 MET A N 1
ATOM 715 C CA . MET A 1 96 ? -10.993 18.342 14.213 1.00 97.81 96 MET A CA 1
ATOM 716 C C . MET A 1 96 ? -10.741 19.629 15.020 1.00 97.81 96 MET A C 1
ATOM 718 O O . MET A 1 96 ? -10.552 19.561 16.231 1.00 97.81 96 MET A O 1
ATOM 722 N N . ARG A 1 97 ? -10.715 20.813 14.384 1.00 96.25 97 ARG A N 1
ATOM 723 C CA . ARG A 1 97 ? -10.690 22.141 15.040 1.00 96.25 97 ARG A CA 1
ATOM 724 C C . ARG A 1 97 ? -9.609 22.300 16.121 1.00 96.25 97 ARG A C 1
ATOM 726 O O . ARG A 1 97 ? -9.845 22.913 17.159 1.00 96.25 97 ARG A O 1
ATOM 733 N N . GLY A 1 98 ? -8.415 21.767 15.865 1.00 92.88 98 GLY A N 1
ATOM 734 C CA . GLY A 1 98 ? -7.284 21.832 16.797 1.00 92.88 98 GLY A CA 1
ATOM 735 C C . GLY A 1 98 ? -7.170 20.658 17.777 1.00 92.88 98 GLY A C 1
ATOM 736 O O . GLY A 1 98 ? -6.209 20.621 18.540 1.00 92.88 98 GLY A O 1
ATOM 737 N N . ASN A 1 99 ? -8.069 19.668 17.722 1.00 96.75 99 ASN A N 1
ATOM 738 C CA . ASN A 1 99 ? -7.961 18.431 18.511 1.00 96.75 99 ASN A CA 1
ATOM 739 C C . ASN A 1 99 ? -6.935 17.429 17.940 1.00 96.75 99 ASN A C 1
ATOM 741 O O . ASN A 1 99 ? -6.683 16.386 18.546 1.00 96.75 99 ASN A O 1
ATOM 745 N N . MET A 1 100 ? -6.331 17.711 16.779 1.00 98.19 100 MET A N 1
ATOM 746 C CA . MET A 1 100 ? -5.259 16.884 16.219 1.00 98.19 100 MET A CA 1
ATOM 747 C C . MET A 1 100 ? -4.016 16.965 17.127 1.00 98.19 100 MET A C 1
ATOM 749 O O . MET A 1 100 ? -3.512 18.059 17.384 1.00 98.19 100 MET A O 1
ATOM 753 N N . PRO A 1 101 ? -3.471 15.841 17.627 1.00 97.94 101 PRO A N 1
ATOM 754 C CA . PRO A 1 101 ? -2.555 15.868 18.767 1.00 97.94 101 PRO A CA 1
ATOM 755 C C . PRO A 1 101 ? -1.081 16.084 18.380 1.00 97.94 101 PRO A C 1
ATOM 757 O O . PRO A 1 101 ? -0.192 16.009 19.240 1.00 97.94 101 PRO A O 1
ATOM 760 N N . ILE A 1 102 ? -0.802 16.267 17.088 1.00 98.12 102 ILE A N 1
ATOM 761 C CA . ILE A 1 102 ? 0.520 16.524 16.513 1.00 98.12 102 ILE A CA 1
ATOM 762 C C . ILE A 1 102 ? 0.377 17.449 15.301 1.00 98.12 102 ILE A C 1
ATOM 764 O O . ILE A 1 102 ? -0.673 17.484 14.668 1.00 98.12 102 ILE A O 1
ATOM 768 N N . SER A 1 103 ? 1.444 18.171 14.960 1.00 97.94 103 SER A N 1
ATOM 769 C CA . SER A 1 103 ? 1.479 19.000 13.754 1.00 97.94 103 SER A CA 1
ATOM 770 C C . SER A 1 103 ? 1.744 18.166 12.500 1.00 97.94 103 SER A C 1
ATOM 772 O O . SER A 1 103 ? 2.330 17.084 12.574 1.00 97.94 103 SER A O 1
ATOM 774 N N . TYR A 1 104 ? 1.418 18.722 11.330 1.00 97.19 104 TYR A N 1
ATOM 775 C CA . TYR A 1 104 ? 1.746 18.117 10.033 1.00 97.19 104 TYR A CA 1
ATOM 776 C C . TYR A 1 104 ? 3.231 17.732 9.910 1.00 97.19 104 TYR A C 1
ATOM 778 O O . TYR A 1 104 ? 3.554 16.625 9.492 1.00 97.19 104 TYR A O 1
ATOM 786 N N . LYS A 1 105 ? 4.143 18.615 10.348 1.00 97.25 105 LYS A N 1
ATOM 787 C CA . LYS A 1 105 ? 5.593 18.353 10.335 1.00 97.25 105 LYS A CA 1
ATOM 788 C C . LYS A 1 105 ? 5.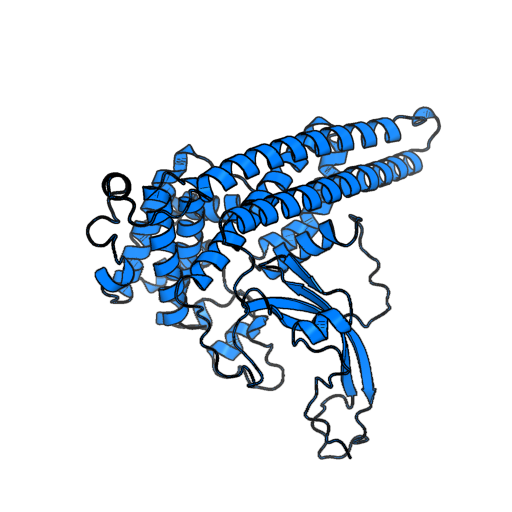974 17.174 11.234 1.00 97.25 105 LYS A C 1
ATOM 790 O O . LYS A 1 105 ? 6.818 16.369 10.872 1.00 97.25 105 LYS A O 1
ATOM 795 N N . ALA A 1 106 ? 5.354 17.054 12.408 1.00 97.50 106 ALA A N 1
ATOM 796 C CA . ALA A 1 106 ? 5.601 15.920 13.295 1.00 97.50 106 ALA A CA 1
ATOM 797 C C . ALA A 1 106 ? 5.031 14.604 12.739 1.00 97.50 106 ALA A C 1
ATOM 799 O O . ALA A 1 106 ? 5.507 13.540 13.117 1.00 97.50 106 ALA A O 1
ATOM 800 N N . PHE A 1 107 ? 4.037 14.668 11.849 1.00 97.44 107 PHE A N 1
ATOM 801 C CA . PHE A 1 107 ? 3.442 13.507 11.187 1.00 97.44 107 PHE A CA 1
ATOM 802 C C . PHE A 1 107 ? 4.210 13.040 9.937 1.00 97.44 107 PHE A C 1
ATOM 804 O O . PHE A 1 107 ? 3.979 11.935 9.447 1.00 97.44 107 PHE A O 1
ATOM 811 N N . GLU A 1 108 ? 5.150 13.844 9.436 1.00 95.50 108 GLU A N 1
ATOM 812 C CA . GLU A 1 108 ? 5.953 13.554 8.242 1.00 95.50 108 GLU A CA 1
ATOM 813 C C . GLU A 1 108 ? 6.625 12.173 8.260 1.00 95.50 108 GLU A C 1
ATOM 815 O O . GLU A 1 108 ? 6.426 11.440 7.290 1.00 95.50 108 GLU A O 1
ATOM 820 N N . PRO A 1 109 ? 7.246 11.707 9.364 1.00 94.56 109 PRO A N 1
ATOM 821 C CA . PRO A 1 109 ? 7.818 10.363 9.410 1.00 94.56 109 PRO A CA 1
ATOM 822 C C . PRO A 1 109 ? 6.798 9.250 9.145 1.00 94.56 109 PRO A C 1
ATOM 824 O O . PRO A 1 109 ? 7.145 8.233 8.551 1.00 94.56 109 PRO A O 1
ATOM 827 N N . VAL A 1 110 ? 5.529 9.415 9.547 1.00 94.75 110 VAL A N 1
ATOM 828 C CA . VAL A 1 110 ? 4.467 8.427 9.278 1.00 94.75 110 VAL A CA 1
ATOM 829 C C . VAL A 1 110 ? 4.119 8.411 7.792 1.00 94.75 110 VAL A C 1
ATOM 831 O O . VAL A 1 110 ? 4.012 7.337 7.196 1.00 94.75 110 VAL A O 1
ATOM 834 N N . MET A 1 111 ? 3.996 9.591 7.177 1.00 92.12 111 MET A N 1
ATOM 835 C CA . MET A 1 111 ? 3.729 9.731 5.743 1.00 92.12 111 MET A CA 1
ATOM 836 C C . MET A 1 111 ? 4.876 9.180 4.901 1.00 92.12 111 MET A C 1
ATOM 838 O O . MET A 1 111 ? 4.634 8.440 3.949 1.00 92.12 111 MET A O 1
ATOM 842 N N . GLU A 1 112 ? 6.113 9.507 5.261 1.00 87.25 112 GLU A N 1
ATOM 843 C CA . GLU A 1 112 ? 7.324 9.022 4.607 1.00 87.25 112 GLU A CA 1
ATOM 844 C C . GLU A 1 112 ? 7.524 7.531 4.824 1.00 87.25 112 GLU A C 1
ATOM 846 O O . GLU A 1 112 ? 7.894 6.839 3.890 1.00 87.25 112 GLU A O 1
ATOM 851 N N . SER A 1 113 ? 7.218 6.993 6.002 1.00 85.75 113 SER A N 1
ATOM 852 C CA . SER A 1 113 ? 7.308 5.550 6.234 1.00 85.75 113 SER A CA 1
ATOM 853 C C . SER A 1 113 ? 6.234 4.802 5.461 1.00 85.75 113 SER A C 1
ATOM 855 O O . SER A 1 113 ? 6.525 3.778 4.849 1.00 85.75 113 SER A O 1
ATOM 857 N N . ARG A 1 114 ? 4.999 5.321 5.414 1.00 83.56 114 ARG A N 1
ATOM 858 C CA . ARG A 1 114 ? 3.938 4.746 4.583 1.00 83.56 114 ARG A CA 1
ATOM 859 C C . ARG A 1 114 ? 4.318 4.831 3.118 1.00 83.56 114 ARG A C 1
ATOM 861 O O . ARG A 1 114 ? 4.271 3.809 2.462 1.00 83.56 114 ARG A O 1
ATOM 868 N N . ASN A 1 115 ? 4.700 5.994 2.594 1.00 75.44 115 ASN A N 1
ATOM 869 C CA . ASN A 1 115 ? 5.026 6.171 1.176 1.00 75.44 115 ASN A CA 1
ATOM 870 C C . ASN A 1 115 ? 6.342 5.497 0.788 1.00 75.44 115 ASN A C 1
ATOM 872 O O . ASN A 1 115 ? 6.404 4.839 -0.237 1.00 75.44 115 ASN A O 1
ATOM 876 N N . GLY A 1 116 ? 7.374 5.604 1.610 1.00 68.88 116 GLY A N 1
ATOM 877 C CA . GLY A 1 116 ? 8.673 4.969 1.432 1.00 68.88 116 GLY A CA 1
ATOM 878 C C . GLY A 1 116 ? 8.552 3.454 1.461 1.00 68.88 116 GLY A C 1
ATOM 879 O O . GLY A 1 116 ? 8.995 2.794 0.522 1.00 68.88 116 GLY A O 1
ATOM 880 N N . ARG A 1 117 ? 7.837 2.885 2.443 1.00 65.38 117 ARG A N 1
ATOM 881 C CA . ARG A 1 117 ? 7.534 1.450 2.429 1.00 65.38 117 ARG A CA 1
ATOM 882 C C . ARG A 1 117 ? 6.557 1.089 1.325 1.00 65.38 117 ARG A C 1
ATOM 884 O O . ARG A 1 117 ? 6.697 -0.012 0.813 1.00 65.38 117 ARG A O 1
ATOM 891 N N . ALA A 1 118 ? 5.596 1.952 0.967 1.00 60.16 118 ALA A N 1
ATOM 892 C CA . ALA A 1 118 ? 4.570 1.684 -0.048 1.00 60.16 118 ALA A CA 1
ATOM 893 C C . ALA A 1 118 ? 5.087 1.737 -1.496 1.00 60.16 118 ALA A C 1
ATOM 895 O O . ALA A 1 118 ? 4.633 0.987 -2.359 1.00 60.16 118 ALA A O 1
ATOM 896 N N . HIS A 1 119 ? 6.030 2.625 -1.766 1.00 56.56 119 HIS A N 1
ATOM 897 C CA . HIS A 1 119 ? 6.377 3.030 -3.126 1.00 56.56 119 HIS A CA 1
ATOM 898 C C . HIS A 1 119 ? 7.870 2.908 -3.403 1.00 56.56 119 HIS A C 1
ATOM 900 O O . HIS A 1 119 ? 8.242 2.556 -4.516 1.00 56.56 119 HIS A O 1
ATOM 906 N N . SER A 1 120 ? 8.718 3.138 -2.398 1.00 46.25 120 SER A N 1
ATOM 907 C CA . SER A 1 120 ? 10.176 3.229 -2.574 1.00 46.25 120 SER A CA 1
ATOM 908 C C . SER A 1 120 ? 10.954 2.064 -1.961 1.00 46.25 120 SER A C 1
ATOM 910 O O . SER A 1 120 ? 12.179 2.067 -2.013 1.00 46.25 120 SER A O 1
ATOM 912 N N . ALA A 1 121 ? 10.261 1.093 -1.349 1.00 55.53 121 ALA A N 1
ATOM 913 C CA . ALA A 1 121 ? 10.852 -0.040 -0.630 1.00 55.53 121 ALA A CA 1
ATOM 914 C C . ALA A 1 121 ? 11.914 0.355 0.420 1.00 55.53 121 ALA A C 1
ATOM 916 O O . ALA A 1 121 ? 12.751 -0.458 0.814 1.00 55.53 121 ALA A O 1
ATOM 917 N N . TRP A 1 122 ? 11.857 1.598 0.898 1.00 69.25 122 TRP A N 1
ATOM 918 C CA . TRP A 1 122 ? 12.825 2.182 1.813 1.00 69.25 122 TRP A CA 1
ATOM 919 C C . TRP A 1 122 ? 12.132 2.608 3.100 1.00 69.25 122 TRP A C 1
ATOM 921 O O . TRP A 1 122 ? 11.020 3.137 3.085 1.00 69.25 122 TRP A O 1
ATOM 931 N N . HIS A 1 123 ? 12.798 2.356 4.218 1.00 74.56 123 HIS A N 1
ATOM 932 C CA . HIS A 1 123 ? 12.386 2.808 5.536 1.00 74.56 123 HIS A CA 1
ATOM 933 C C . HIS A 1 123 ? 13.620 2.998 6.396 1.00 74.56 123 HIS A C 1
ATOM 935 O O . HIS A 1 123 ? 14.501 2.139 6.388 1.00 74.56 123 HIS A O 1
ATOM 941 N N . ASP A 1 124 ? 13.648 4.086 7.152 1.00 79.25 124 ASP A N 1
ATOM 942 C CA . ASP A 1 124 ? 14.655 4.296 8.179 1.00 79.25 124 ASP A CA 1
ATOM 943 C C . ASP A 1 124 ? 14.261 3.547 9.458 1.00 79.25 124 ASP A C 1
ATOM 945 O O . ASP A 1 124 ? 13.333 3.922 10.179 1.00 79.25 124 ASP A O 1
ATOM 949 N N . ASP A 1 125 ? 14.968 2.457 9.751 1.00 82.75 125 ASP A N 1
ATOM 950 C CA . ASP A 1 125 ? 14.683 1.635 10.925 1.00 82.75 125 ASP A CA 1
ATOM 951 C C . ASP A 1 125 ? 14.808 2.423 12.242 1.00 82.75 125 ASP A C 1
ATOM 953 O O . ASP A 1 125 ? 14.137 2.061 13.215 1.00 82.75 125 ASP A O 1
ATOM 957 N N . GLN A 1 126 ? 15.552 3.540 12.262 1.00 87.56 126 GLN A N 1
ATOM 958 C CA . GLN A 1 126 ? 15.712 4.404 13.436 1.00 87.56 126 GLN A CA 1
ATOM 959 C C . GLN A 1 126 ? 14.419 5.123 13.840 1.00 87.56 126 GLN A C 1
ATOM 961 O O . GLN A 1 126 ? 14.237 5.422 15.020 1.00 87.56 126 GLN A O 1
ATOM 966 N N . VAL A 1 127 ? 13.489 5.356 12.906 1.00 92.88 127 VAL A N 1
ATOM 967 C CA . VAL A 1 127 ? 12.215 6.046 13.192 1.00 92.88 127 VAL A CA 1
ATOM 968 C C . VAL A 1 127 ? 11.042 5.089 13.415 1.00 92.88 127 VAL A C 1
ATOM 970 O O . VAL A 1 127 ? 9.909 5.524 13.598 1.00 92.88 127 VAL A O 1
ATOM 973 N N . THR A 1 128 ? 11.278 3.774 13.426 1.00 93.88 128 THR A N 1
ATOM 974 C CA . THR A 1 128 ? 10.214 2.757 13.523 1.00 93.88 128 THR A CA 1
ATOM 975 C C . THR A 1 128 ? 9.311 2.955 14.743 1.00 93.88 128 THR A C 1
ATOM 977 O O . THR A 1 128 ? 8.089 3.005 14.601 1.00 93.88 128 THR A O 1
ATOM 980 N N . GLU A 1 129 ? 9.896 3.085 15.937 1.00 96.50 129 GLU A N 1
ATOM 981 C CA . GLU A 1 129 ? 9.134 3.285 17.177 1.00 96.50 129 GLU A CA 1
ATOM 982 C C . GLU A 1 129 ? 8.332 4.586 17.132 1.00 96.50 129 GLU A C 1
ATOM 984 O O . GLU A 1 129 ? 7.139 4.602 17.434 1.00 96.50 129 GLU A O 1
ATOM 989 N N . GLN A 1 130 ? 8.975 5.660 16.666 1.00 97.00 130 GLN A N 1
ATOM 990 C CA . GLN A 1 130 ? 8.354 6.968 16.510 1.00 97.00 130 GLN A CA 1
ATOM 991 C C . GLN A 1 130 ? 7.133 6.896 15.586 1.00 97.00 130 GLN A C 1
ATOM 993 O O . GLN A 1 130 ? 6.082 7.439 15.915 1.00 97.00 130 GLN A O 1
ATOM 998 N N . VAL A 1 131 ? 7.235 6.205 14.451 1.00 96.81 131 VAL A N 1
ATOM 999 C CA . VAL A 1 131 ? 6.150 6.096 13.468 1.00 96.81 131 VAL A CA 1
ATOM 1000 C C . VAL A 1 131 ? 4.945 5.357 14.038 1.00 96.81 131 VAL A C 1
ATOM 1002 O O . VAL A 1 131 ? 3.812 5.821 13.880 1.00 96.81 131 VAL A O 1
ATOM 1005 N N . VAL A 1 132 ? 5.169 4.235 14.727 1.00 97.81 132 VAL A N 1
ATOM 1006 C CA . VAL A 1 132 ? 4.082 3.468 15.351 1.00 97.81 132 VAL A CA 1
ATOM 1007 C C . VAL A 1 132 ? 3.441 4.287 16.473 1.00 97.81 132 VAL A C 1
ATOM 1009 O O . VAL A 1 132 ? 2.220 4.428 16.495 1.00 97.81 132 VAL A O 1
ATOM 1012 N N . ALA A 1 133 ? 4.243 4.911 17.342 1.00 98.25 133 ALA A N 1
ATOM 1013 C CA . ALA A 1 133 ? 3.744 5.737 18.440 1.00 98.25 133 ALA A CA 1
ATOM 1014 C C . ALA A 1 133 ? 2.923 6.941 17.946 1.00 98.25 133 ALA A C 1
ATOM 1016 O O . ALA A 1 133 ? 1.838 7.212 18.463 1.00 98.25 133 ALA A O 1
ATOM 1017 N N . LEU A 1 134 ? 3.394 7.648 16.912 1.00 98.31 134 LEU A N 1
ATOM 1018 C CA . LEU A 1 134 ? 2.659 8.761 16.303 1.00 98.31 134 LEU A CA 1
ATOM 1019 C C . LEU A 1 134 ? 1.359 8.292 15.642 1.00 98.31 134 LEU A C 1
ATOM 1021 O O . LEU A 1 134 ? 0.333 8.952 15.796 1.00 98.31 134 LEU A O 1
ATOM 1025 N N . SER A 1 135 ? 1.384 7.149 14.949 1.00 98.31 135 SER A N 1
ATOM 1026 C CA . SER A 1 135 ? 0.188 6.571 14.322 1.00 98.31 135 SER A CA 1
ATOM 1027 C C . SER A 1 135 ? -0.870 6.211 15.364 1.00 98.31 135 SER A C 1
ATOM 1029 O O . SER A 1 135 ? -2.035 6.560 15.195 1.00 98.31 135 SER A O 1
ATOM 1031 N N . VAL A 1 136 ? -0.461 5.585 16.474 1.00 98.44 136 VAL A N 1
ATOM 1032 C CA . VAL A 1 136 ? -1.339 5.280 17.612 1.00 98.44 136 VAL A CA 1
ATOM 1033 C C . VAL A 1 136 ? -1.917 6.560 18.216 1.00 98.44 136 VAL A C 1
ATOM 1035 O O . VAL A 1 136 ? -3.123 6.641 18.437 1.00 98.44 136 VAL A O 1
ATOM 1038 N N . LYS A 1 137 ? -1.085 7.586 18.428 1.00 98.50 137 LYS A N 1
ATOM 1039 C CA . LYS A 1 137 ? -1.512 8.873 18.994 1.00 98.50 137 LYS A CA 1
ATOM 1040 C C . LYS A 1 137 ? -2.557 9.573 18.119 1.00 98.50 137 LYS A C 1
ATOM 1042 O O . LYS A 1 137 ? -3.558 10.060 18.639 1.00 98.50 137 LYS A O 1
ATOM 1047 N N . VAL A 1 138 ? -2.340 9.621 16.802 1.00 98.50 138 VAL A N 1
ATOM 1048 C CA . VAL A 1 138 ? -3.298 10.200 15.841 1.00 98.50 138 VAL A CA 1
ATOM 1049 C C . VAL A 1 138 ? -4.588 9.387 15.809 1.00 98.50 138 VAL A C 1
ATOM 1051 O O . VAL A 1 138 ? -5.674 9.957 15.903 1.00 98.50 138 VAL A O 1
ATOM 1054 N N . ALA A 1 139 ? -4.485 8.061 15.725 1.00 98.31 139 ALA A N 1
ATOM 1055 C CA . ALA A 1 139 ? -5.650 7.191 15.671 1.00 98.31 139 ALA A CA 1
ATOM 1056 C C . ALA A 1 139 ? -6.502 7.256 16.942 1.00 98.31 139 ALA A C 1
ATOM 1058 O O . ALA A 1 139 ? -7.724 7.251 16.835 1.00 98.31 139 ALA A O 1
ATOM 1059 N N . ASP A 1 140 ? -5.890 7.367 18.124 1.00 98.56 140 ASP A N 1
ATOM 1060 C CA . ASP A 1 140 ? -6.630 7.500 19.382 1.00 98.56 140 ASP A CA 1
ATOM 1061 C C . ASP A 1 140 ? -7.364 8.843 19.485 1.00 98.56 140 ASP A C 1
ATOM 1063 O O . ASP A 1 140 ? -8.512 8.894 19.926 1.00 98.56 140 ASP A O 1
ATOM 1067 N N . ALA A 1 141 ? -6.749 9.935 19.020 1.00 98.50 141 ALA A N 1
ATOM 1068 C CA . ALA A 1 141 ? -7.427 11.229 18.943 1.00 98.50 141 ALA A CA 1
ATOM 1069 C C . ALA A 1 141 ? -8.631 11.179 17.992 1.00 98.50 141 ALA A C 1
ATOM 1071 O O . ALA A 1 141 ? -9.705 11.667 18.335 1.00 98.50 141 ALA A O 1
ATOM 1072 N N . ILE A 1 142 ? -8.484 10.525 16.837 1.00 98.56 142 ILE A N 1
ATOM 1073 C CA . ILE A 1 142 ? -9.590 10.318 15.897 1.00 98.56 142 ILE A CA 1
ATOM 1074 C C . ILE A 1 142 ? -10.667 9.407 16.498 1.00 98.56 142 ILE A C 1
ATOM 1076 O O . ILE A 1 142 ? -11.852 9.698 16.371 1.00 98.56 142 ILE A O 1
ATOM 1080 N N . ARG A 1 143 ? -10.284 8.317 17.173 1.00 98.25 143 ARG A N 1
ATOM 1081 C CA . ARG A 1 143 ? -11.216 7.416 17.866 1.00 98.25 143 ARG A CA 1
ATOM 1082 C C . ARG A 1 143 ? -12.076 8.191 18.867 1.00 98.25 143 ARG A C 1
ATOM 1084 O O . ARG A 1 143 ? -13.293 8.007 18.884 1.00 98.25 143 ARG A O 1
ATOM 1091 N N . ASN A 1 144 ? -11.444 9.056 19.663 1.00 98.12 144 ASN A N 1
ATOM 1092 C CA . ASN A 1 144 ? -12.128 9.927 20.617 1.00 98.12 144 ASN A CA 1
ATOM 1093 C C . ASN A 1 144 ? -13.078 10.910 19.916 1.00 98.12 144 ASN A C 1
ATOM 1095 O O . ASN A 1 144 ? -14.233 11.003 20.320 1.00 98.12 144 ASN A O 1
ATOM 1099 N N . GLU A 1 145 ? -12.635 11.586 18.850 1.00 98.00 145 GLU A N 1
ATOM 1100 C CA . GLU A 1 145 ? -13.480 12.498 18.055 1.00 98.00 145 GLU A CA 1
ATOM 1101 C C . GLU A 1 145 ? -14.717 11.776 17.491 1.00 98.00 145 GLU A C 1
ATOM 1103 O O . GLU A 1 145 ? -15.830 12.292 17.529 1.00 98.00 145 GLU A O 1
ATOM 1108 N N . LEU A 1 146 ? -14.545 10.531 17.043 1.00 97.75 146 LEU A N 1
ATOM 1109 C CA . LEU A 1 146 ? -15.619 9.688 16.516 1.00 97.75 146 LEU A CA 1
ATOM 1110 C C . LEU A 1 146 ? -16.476 9.008 17.598 1.00 97.75 146 LEU A C 1
ATOM 1112 O O . LEU A 1 146 ? -17.390 8.258 17.250 1.00 97.75 146 LEU A O 1
ATOM 1116 N N . SER A 1 147 ? -16.199 9.252 18.885 1.00 97.75 147 SER A N 1
ATOM 1117 C CA . SER A 1 147 ? -16.899 8.649 20.031 1.00 97.75 147 SER A CA 1
ATOM 1118 C C . SER A 1 147 ? -16.937 7.113 20.001 1.00 97.75 147 SER A C 1
ATOM 1120 O O . SER A 1 147 ? -17.931 6.496 20.379 1.00 97.75 147 SER A O 1
ATOM 1122 N N . ILE A 1 148 ? -15.857 6.481 19.536 1.00 97.62 148 ILE A N 1
ATOM 1123 C CA . ILE A 1 148 ? -15.730 5.018 19.508 1.00 97.62 148 ILE A CA 1
ATOM 1124 C C . ILE A 1 148 ? -15.147 4.553 20.845 1.00 97.62 148 ILE A C 1
ATOM 1126 O O . ILE A 1 148 ? -14.140 5.103 21.301 1.00 97.62 148 ILE A O 1
ATOM 1130 N N . ALA A 1 149 ? -15.750 3.538 21.464 1.00 97.62 149 ALA A N 1
ATOM 1131 C CA . ALA A 1 149 ? -15.268 2.989 22.727 1.00 97.62 149 ALA A CA 1
ATOM 1132 C C . ALA A 1 149 ? -13.834 2.435 22.594 1.00 97.62 149 ALA A C 1
ATOM 1134 O O . ALA A 1 149 ? -13.424 1.940 21.540 1.00 97.62 149 ALA A O 1
ATOM 1135 N N . SER A 1 150 ? -13.035 2.604 23.651 1.00 97.56 150 SER A N 1
ATOM 1136 C CA . SER A 1 150 ? -11.605 2.262 23.637 1.00 97.56 150 SER A CA 1
ATOM 1137 C C . SER A 1 150 ? -11.385 0.757 23.500 1.00 97.56 150 SER A C 1
ATOM 1139 O O . SER A 1 150 ? -10.584 0.322 22.675 1.00 97.56 150 SER A O 1
ATOM 1141 N N . ASP A 1 151 ? -12.156 -0.032 24.239 1.00 97.00 151 ASP A N 1
ATOM 1142 C CA . ASP A 1 151 ? -12.151 -1.493 24.225 1.00 97.00 151 ASP A CA 1
ATOM 1143 C C . ASP A 1 151 ? -12.602 -2.069 22.876 1.00 97.00 151 ASP A C 1
ATOM 1145 O O . ASP A 1 151 ? -11.936 -2.957 22.342 1.00 97.00 151 ASP A O 1
ATOM 1149 N N . ASP A 1 152 ? -13.646 -1.510 22.262 1.00 94.19 152 ASP A N 1
ATOM 1150 C CA . ASP A 1 152 ? -14.093 -1.910 20.919 1.00 94.19 152 ASP A CA 1
ATOM 1151 C C . ASP A 1 152 ? -13.015 -1.666 19.845 1.00 94.19 152 ASP A C 1
ATOM 1153 O O . ASP A 1 152 ? -12.847 -2.442 18.893 1.00 94.19 152 ASP A O 1
ATOM 1157 N N . PHE A 1 153 ? -12.263 -0.572 19.978 1.00 96.75 153 PHE A N 1
ATOM 1158 C CA . PHE A 1 153 ? -11.261 -0.175 18.995 1.00 96.75 153 PHE A CA 1
ATOM 1159 C C . PHE A 1 153 ? -9.901 -0.850 19.209 1.00 96.75 153 PHE A C 1
ATOM 1161 O O . PHE A 1 153 ? -9.309 -1.363 18.258 1.00 96.75 153 PHE A O 1
ATOM 1168 N N . TRP A 1 154 ? -9.385 -0.877 20.435 1.00 97.12 154 TRP A N 1
ATOM 1169 C CA . TRP A 1 154 ? -8.057 -1.415 20.744 1.00 97.12 154 TRP A CA 1
ATOM 1170 C C . TRP A 1 154 ? -8.080 -2.909 21.080 1.00 97.12 154 TRP A C 1
ATOM 1172 O O . TRP A 1 154 ? -7.059 -3.587 20.927 1.00 97.12 154 TRP A O 1
ATOM 1182 N N . GLY A 1 155 ? -9.239 -3.460 21.449 1.00 94.94 155 GLY A N 1
ATOM 1183 C CA . GLY A 1 155 ? -9.401 -4.873 21.774 1.00 94.94 155 GLY A CA 1
ATOM 1184 C C . GLY A 1 155 ? -8.465 -5.299 22.903 1.00 94.94 155 GLY A C 1
ATOM 1185 O O . GLY A 1 155 ? -8.445 -4.706 23.975 1.00 94.94 155 GLY A O 1
ATOM 1186 N N . GLU A 1 156 ? -7.635 -6.316 22.658 1.00 94.62 156 GLU A N 1
ATOM 1187 C CA . GLU A 1 156 ? -6.694 -6.816 23.672 1.00 94.62 156 GLU A CA 1
ATOM 1188 C C . GLU A 1 156 ? -5.582 -5.829 24.063 1.00 94.62 156 GLU A C 1
ATOM 1190 O O . GLU A 1 156 ? -4.902 -6.056 25.061 1.00 94.62 156 GLU A O 1
ATOM 1195 N N . PHE A 1 157 ? -5.375 -4.769 23.278 1.00 97.06 157 PHE A N 1
ATOM 1196 C CA . PHE A 1 157 ? -4.370 -3.743 23.554 1.00 97.06 157 PHE A CA 1
ATOM 1197 C C . PHE A 1 157 ? -4.937 -2.556 24.340 1.00 97.06 157 PHE A C 1
ATOM 1199 O O . PHE A 1 157 ? -4.205 -1.593 24.596 1.00 97.06 157 PHE A O 1
ATOM 1206 N N . ASP A 1 158 ? -6.220 -2.599 24.712 1.00 97.62 158 ASP A N 1
ATOM 1207 C CA . ASP A 1 158 ? -6.836 -1.554 25.521 1.00 97.62 158 ASP A CA 1
ATOM 1208 C C . ASP A 1 158 ? -6.059 -1.335 26.833 1.00 97.62 158 ASP A C 1
ATOM 1210 O O . ASP A 1 158 ? -5.532 -2.266 27.448 1.00 97.62 158 ASP A O 1
ATOM 1214 N N . GLY A 1 159 ? -5.894 -0.068 27.211 1.00 96.44 159 GLY A N 1
ATOM 1215 C CA . GLY A 1 159 ? -5.113 0.344 28.382 1.00 96.44 159 GLY A CA 1
ATOM 1216 C C . GLY A 1 159 ? -3.582 0.237 28.264 1.00 96.44 159 GLY A C 1
ATOM 1217 O O . GLY A 1 159 ? -2.883 0.767 29.130 1.00 96.44 159 GLY A O 1
ATOM 1218 N N . VAL A 1 160 ? -3.030 -0.391 27.215 1.00 97.44 160 VAL A N 1
ATOM 1219 C CA . VAL A 1 160 ? -1.566 -0.491 27.009 1.00 97.44 160 VAL A CA 1
ATOM 1220 C C . VAL A 1 160 ? -1.067 0.069 25.677 1.00 97.44 160 VAL A C 1
ATOM 1222 O O . VAL A 1 160 ? 0.131 0.300 25.543 1.00 97.44 160 VAL A O 1
ATOM 1225 N N . TYR A 1 161 ? -1.952 0.320 24.709 1.00 97.31 161 TYR A N 1
ATOM 1226 C CA . TYR A 1 161 ? -1.611 0.732 23.340 1.00 97.31 161 TYR A CA 1
ATOM 1227 C C . TYR A 1 161 ? -0.694 1.966 23.245 1.00 97.31 161 TYR A C 1
ATOM 1229 O O . TYR A 1 161 ? 0.083 2.080 22.300 1.00 97.31 161 TYR A O 1
ATOM 1237 N N . THR A 1 162 ? -0.738 2.875 24.224 1.00 96.81 162 THR A N 1
ATOM 1238 C CA . THR A 1 162 ? 0.109 4.079 24.271 1.00 96.81 162 THR A CA 1
ATOM 1239 C C . THR A 1 162 ? 1.555 3.817 24.702 1.00 96.81 162 THR A C 1
ATOM 1241 O O . THR A 1 162 ? 2.384 4.719 24.617 1.00 96.81 162 THR A O 1
ATOM 1244 N N . ASP A 1 163 ? 1.860 2.625 25.215 1.00 97.69 163 ASP A N 1
ATOM 1245 C CA . ASP A 1 163 ? 3.168 2.246 25.748 1.00 97.69 163 ASP A CA 1
ATOM 1246 C C . ASP A 1 163 ? 3.682 1.012 24.998 1.00 97.69 163 ASP A C 1
ATOM 1248 O O . ASP A 1 163 ? 3.375 -0.138 25.318 1.00 97.69 163 ASP A O 1
ATOM 1252 N N . LEU A 1 164 ? 4.482 1.268 23.964 1.00 97.31 164 LEU A N 1
ATOM 1253 C CA . LEU A 1 164 ? 5.014 0.233 23.083 1.00 97.31 164 LEU A CA 1
ATOM 1254 C C . LEU A 1 164 ? 5.921 -0.774 23.810 1.00 97.31 164 LEU A C 1
ATOM 1256 O O . LEU A 1 164 ? 6.030 -1.919 23.364 1.00 97.31 164 LEU A O 1
ATOM 1260 N N . ALA A 1 165 ? 6.528 -0.401 24.940 1.00 97.44 165 ALA A N 1
ATOM 1261 C CA . ALA A 1 165 ? 7.283 -1.339 25.765 1.00 97.44 165 ALA A CA 1
ATOM 1262 C C . ALA A 1 165 ? 6.342 -2.316 26.487 1.00 97.44 165 ALA A C 1
ATOM 1264 O O . ALA A 1 165 ? 6.600 -3.520 26.500 1.00 97.44 165 ALA A O 1
ATOM 1265 N N . LYS A 1 166 ? 5.206 -1.835 27.012 1.00 97.50 166 LYS A N 1
ATOM 1266 C CA . LYS A 1 166 ? 4.165 -2.709 27.581 1.00 97.50 166 LYS A CA 1
ATOM 1267 C C . LYS A 1 166 ? 3.516 -3.598 26.529 1.00 97.50 166 LYS A C 1
ATOM 1269 O O . LYS A 1 166 ? 3.322 -4.779 26.796 1.00 97.50 166 LYS A O 1
ATOM 1274 N N . VAL A 1 167 ? 3.240 -3.073 25.332 1.00 96.69 167 VAL A N 1
ATOM 1275 C CA . VAL A 1 167 ? 2.743 -3.883 24.203 1.00 96.69 167 VAL A CA 1
ATOM 1276 C C . VAL A 1 167 ? 3.727 -5.008 23.874 1.00 96.69 167 VAL A C 1
ATOM 1278 O O . VAL A 1 167 ? 3.305 -6.146 23.685 1.00 96.69 167 VAL A O 1
ATOM 1281 N N . ALA A 1 168 ? 5.033 -4.719 23.855 1.00 95.38 168 ALA A N 1
ATOM 1282 C CA . ALA A 1 168 ? 6.076 -5.721 23.629 1.00 95.38 168 ALA A CA 1
ATOM 1283 C C . ALA A 1 168 ? 6.184 -6.769 24.750 1.00 95.38 168 ALA A C 1
ATOM 1285 O O . ALA A 1 168 ? 6.579 -7.899 24.487 1.00 95.38 168 ALA A O 1
ATOM 1286 N N . ALA A 1 169 ? 5.826 -6.408 25.984 1.00 95.75 169 ALA A N 1
ATOM 1287 C CA . ALA A 1 169 ? 5.852 -7.306 27.137 1.00 95.75 169 ALA A CA 1
ATOM 1288 C C . ALA A 1 169 ? 4.587 -8.175 27.281 1.00 95.75 169 ALA A C 1
ATOM 1290 O O . ALA A 1 169 ? 4.576 -9.096 28.100 1.00 95.75 169 ALA A O 1
ATOM 1291 N N . LEU A 1 170 ? 3.516 -7.894 26.527 1.00 92.50 170 LEU A N 1
ATOM 1292 C CA . LEU A 1 170 ? 2.310 -8.719 26.550 1.00 92.50 170 LEU A CA 1
ATOM 1293 C C . LEU A 1 170 ? 2.612 -10.143 26.053 1.00 92.50 170 LEU A C 1
ATOM 1295 O O . LEU A 1 170 ? 3.351 -10.308 25.079 1.00 92.50 170 LEU A O 1
ATOM 1299 N N . PRO A 1 171 ? 1.985 -11.181 26.641 1.00 88.69 171 PRO A N 1
ATOM 1300 C CA . PRO A 1 171 ? 2.111 -12.533 26.122 1.00 88.69 171 PRO A CA 1
ATOM 1301 C C . PRO A 1 171 ? 1.570 -12.596 24.689 1.00 88.69 171 PRO A C 1
ATOM 1303 O O . PRO A 1 171 ? 0.521 -12.025 24.364 1.00 88.69 171 PRO A O 1
ATOM 1306 N N . VAL A 1 172 ? 2.295 -13.298 23.822 1.00 79.75 172 VAL A N 1
ATOM 1307 C CA . VAL A 1 172 ? 1.860 -13.581 22.453 1.00 79.75 172 VAL A CA 1
ATOM 1308 C C . VAL A 1 172 ? 0.710 -14.592 22.538 1.00 79.75 172 VAL A C 1
ATOM 1310 O O . VAL A 1 172 ? 0.918 -15.732 22.940 1.00 79.75 172 VAL A O 1
ATOM 1313 N N . LYS A 1 173 ? -0.523 -14.162 22.231 1.00 67.56 173 LYS A N 1
ATOM 1314 C CA . LYS A 1 173 ? -1.743 -14.980 22.404 1.00 67.56 173 LYS A CA 1
ATOM 1315 C C . LYS A 1 173 ? -1.923 -16.091 21.371 1.00 67.56 173 LYS A C 1
ATOM 1317 O O . LYS A 1 173 ? -2.704 -17.005 21.611 1.00 67.56 173 LYS A O 1
ATOM 1322 N N . VAL A 1 174 ? -1.260 -15.991 20.225 1.00 56.75 174 VAL A N 1
ATOM 1323 C CA . VAL A 1 174 ? -1.427 -16.931 19.119 1.00 56.75 174 VAL A CA 1
ATOM 1324 C C . VAL A 1 174 ? -0.047 -17.440 18.741 1.00 56.75 174 VAL A C 1
ATOM 1326 O O . VAL A 1 174 ? 0.818 -16.640 18.385 1.00 56.75 174 VAL A O 1
ATOM 1329 N N . GLU A 1 175 ? 0.140 -18.761 18.783 1.00 52.72 175 GLU A N 1
ATOM 1330 C CA . GLU A 1 175 ? 1.147 -19.470 17.985 1.00 52.72 175 GLU A CA 1
ATOM 1331 C C . GLU A 1 175 ? 0.786 -19.285 16.508 1.00 52.72 175 GLU A C 1
ATOM 1333 O O . GLU A 1 175 ? 0.405 -20.218 15.808 1.00 52.72 175 GLU A O 1
ATOM 1338 N N . ARG A 1 176 ? 0.824 -18.049 16.012 1.00 57.94 176 ARG A N 1
ATOM 1339 C CA . ARG A 1 176 ? 0.943 -17.867 14.584 1.00 57.94 176 ARG A CA 1
ATOM 1340 C C . ARG A 1 176 ? 2.359 -18.349 14.306 1.00 57.94 176 ARG A C 1
ATOM 1342 O O . ARG A 1 176 ? 3.281 -17.779 14.899 1.00 57.94 176 ARG A O 1
ATOM 1349 N N . PRO A 1 177 ? 2.561 -19.425 13.526 1.00 63.47 177 PRO A N 1
ATOM 1350 C CA . PRO A 1 177 ? 3.913 -19.788 13.152 1.00 63.47 177 PRO A CA 1
ATOM 1351 C C . PRO A 1 177 ? 4.534 -18.518 12.564 1.00 63.47 177 PRO A C 1
ATOM 1353 O O . PRO A 1 177 ? 3.861 -17.827 11.801 1.00 63.47 177 PRO A O 1
ATOM 1356 N N . ASP A 1 178 ? 5.742 -18.169 13.023 1.00 81.31 178 ASP A N 1
ATOM 1357 C CA . ASP A 1 178 ? 6.389 -16.857 12.845 1.00 81.31 178 ASP A CA 1
ATOM 1358 C C . ASP A 1 178 ? 6.718 -16.566 11.369 1.00 81.31 178 ASP A C 1
ATOM 1360 O O . ASP A 1 178 ? 7.864 -16.621 10.904 1.00 81.31 178 ASP A O 1
ATOM 1364 N N . ILE A 1 179 ? 5.654 -16.348 10.600 1.00 86.56 179 ILE A N 1
ATOM 1365 C CA . ILE A 1 179 ? 5.669 -16.135 9.166 1.00 86.56 179 ILE A CA 1
ATOM 1366 C C . ILE A 1 179 ? 6.284 -14.789 8.869 1.00 86.56 179 ILE A C 1
ATOM 1368 O O . ILE A 1 179 ? 6.924 -14.635 7.841 1.00 86.56 179 ILE A O 1
ATOM 1372 N N . GLU A 1 180 ? 6.143 -13.816 9.761 1.00 85.00 180 GLU A N 1
ATOM 1373 C CA . GLU A 1 180 ? 6.757 -12.513 9.606 1.00 85.00 180 GLU A CA 1
ATOM 1374 C C . GLU A 1 180 ? 8.289 -12.592 9.700 1.00 85.00 180 GLU A C 1
ATOM 1376 O O . GLU A 1 180 ? 8.969 -11.991 8.860 1.00 85.00 180 GLU A O 1
ATOM 1381 N N . THR A 1 181 ? 8.862 -13.376 10.624 1.00 85.88 181 THR A N 1
ATOM 1382 C CA . THR A 1 181 ? 10.315 -13.623 10.640 1.00 85.88 181 THR A CA 1
ATOM 1383 C C . THR A 1 181 ? 10.759 -14.397 9.408 1.00 85.88 181 THR A C 1
ATOM 1385 O O . THR A 1 181 ? 11.773 -14.052 8.793 1.00 85.88 181 THR A O 1
ATOM 1388 N N . ALA A 1 182 ? 10.023 -15.438 9.011 1.00 90.44 182 ALA A N 1
ATOM 1389 C CA . ALA A 1 182 ? 10.358 -16.200 7.811 1.00 90.44 182 ALA A CA 1
ATOM 1390 C C . ALA A 1 182 ? 10.242 -15.347 6.537 1.00 90.44 182 ALA A C 1
ATOM 1392 O O . ALA A 1 182 ? 11.121 -15.403 5.678 1.00 90.44 182 ALA A O 1
ATOM 1393 N N . ALA A 1 183 ? 9.240 -14.473 6.463 1.00 89.06 183 ALA A N 1
ATOM 1394 C CA . ALA A 1 183 ? 9.074 -13.488 5.405 1.00 89.06 183 ALA A CA 1
ATOM 1395 C C . ALA A 1 183 ? 10.212 -12.477 5.419 1.00 89.06 183 ALA A C 1
ATOM 1397 O O . ALA A 1 183 ? 10.736 -12.165 4.362 1.00 89.06 183 ALA A O 1
ATOM 1398 N N . THR A 1 184 ? 10.654 -12.010 6.587 1.00 86.94 184 THR A N 1
ATOM 1399 C CA . THR A 1 184 ? 11.802 -11.099 6.704 1.00 86.94 184 THR A CA 1
ATOM 1400 C C . THR A 1 184 ? 13.084 -11.744 6.175 1.00 86.94 184 THR A C 1
ATOM 1402 O O . THR A 1 184 ? 13.828 -11.111 5.428 1.00 86.94 184 THR A O 1
ATOM 1405 N N . LYS A 1 185 ? 13.321 -13.022 6.495 1.00 91.69 185 LYS A N 1
ATOM 1406 C CA . LYS A 1 185 ? 14.454 -13.787 5.948 1.00 91.69 185 LYS A CA 1
ATOM 1407 C C . LYS A 1 185 ? 14.341 -13.963 4.435 1.00 91.69 185 LYS A C 1
ATOM 1409 O O . LYS A 1 185 ? 15.318 -13.736 3.728 1.00 91.69 185 LYS A O 1
ATOM 1414 N N . LEU A 1 186 ? 13.154 -14.329 3.947 1.00 92.06 186 LEU A N 1
ATOM 1415 C CA . LEU A 1 186 ? 12.882 -14.461 2.518 1.00 92.06 186 LEU A CA 1
ATOM 1416 C C . LEU A 1 186 ? 13.124 -13.135 1.790 1.00 92.06 186 LEU A C 1
ATOM 1418 O O . LEU A 1 186 ? 13.823 -13.105 0.789 1.00 92.06 186 LEU A O 1
ATOM 1422 N N . ILE A 1 187 ? 12.587 -12.037 2.317 1.00 87.69 187 ILE A N 1
ATOM 1423 C CA . ILE A 1 187 ? 12.753 -10.681 1.795 1.00 87.69 187 ILE A CA 1
ATOM 1424 C C . ILE A 1 187 ? 14.236 -10.339 1.626 1.00 87.69 187 ILE A C 1
ATOM 1426 O O . ILE A 1 187 ? 14.622 -9.879 0.555 1.00 87.69 187 ILE A O 1
ATOM 1430 N N . ALA A 1 188 ? 15.055 -10.578 2.655 1.00 90.56 188 ALA A N 1
ATOM 1431 C CA . ALA A 1 188 ? 16.485 -10.290 2.604 1.00 90.56 188 ALA A CA 1
ATOM 1432 C C . ALA A 1 188 ? 17.204 -11.137 1.540 1.00 90.56 188 ALA A C 1
ATOM 1434 O O . ALA A 1 188 ? 17.995 -10.606 0.763 1.00 90.56 188 ALA A O 1
ATOM 1435 N N . ALA A 1 189 ? 16.887 -12.434 1.463 1.00 95.12 189 ALA A N 1
ATOM 1436 C CA . ALA A 1 189 ? 17.458 -13.324 0.456 1.00 95.12 189 ALA A CA 1
ATOM 1437 C C . ALA A 1 189 ? 17.060 -12.903 -0.970 1.00 95.12 189 ALA A C 1
ATOM 1439 O O . ALA A 1 189 ? 17.909 -12.807 -1.856 1.00 95.12 189 ALA A O 1
ATOM 1440 N N . GLU A 1 190 ? 15.779 -12.613 -1.207 1.00 93.12 190 GLU A N 1
ATOM 1441 C CA . GLU A 1 190 ? 15.286 -12.195 -2.522 1.00 93.12 190 GLU A CA 1
ATOM 1442 C C . GLU A 1 190 ? 15.823 -10.817 -2.940 1.00 93.12 190 GLU A C 1
ATOM 1444 O O . GLU A 1 190 ? 16.126 -10.619 -4.117 1.00 93.12 190 GLU A O 1
ATOM 1449 N N . GLU A 1 191 ? 16.013 -9.885 -2.000 1.00 91.81 191 GLU A N 1
ATOM 1450 C CA . GLU A 1 191 ? 16.684 -8.601 -2.246 1.00 91.81 191 GLU A CA 1
ATOM 1451 C C . GLU A 1 191 ? 18.135 -8.795 -2.706 1.00 91.81 191 GLU A C 1
ATOM 1453 O O . GLU A 1 191 ? 18.548 -8.200 -3.703 1.00 91.81 191 GLU A O 1
ATOM 1458 N N . GLU A 1 192 ? 18.901 -9.651 -2.025 1.00 94.88 192 GLU A N 1
ATOM 1459 C CA . GLU A 1 192 ? 20.291 -9.960 -2.382 1.00 94.88 192 GLU A CA 1
ATOM 1460 C C . GLU A 1 192 ? 20.391 -10.627 -3.763 1.00 94.88 192 GLU A C 1
ATOM 1462 O O . GLU A 1 192 ? 21.193 -10.223 -4.611 1.00 94.88 192 GLU A O 1
ATOM 1467 N N . HIS A 1 193 ? 19.525 -11.602 -4.045 1.00 94.81 193 HIS A N 1
ATOM 1468 C CA . HIS A 1 193 ? 19.468 -12.239 -5.360 1.00 94.81 193 HIS A CA 1
ATOM 1469 C C . HIS A 1 193 ? 19.108 -11.251 -6.474 1.00 94.81 193 HIS A C 1
ATOM 1471 O O . HIS A 1 193 ? 19.741 -11.259 -7.534 1.00 94.81 193 HIS A O 1
ATOM 1477 N N . ALA A 1 194 ? 18.119 -10.386 -6.242 1.00 88.50 194 ALA A N 1
ATOM 1478 C CA . ALA A 1 194 ? 17.720 -9.361 -7.197 1.00 88.50 194 ALA A CA 1
ATOM 1479 C C . ALA A 1 194 ? 18.835 -8.334 -7.427 1.00 88.50 194 ALA A C 1
ATOM 1481 O O . ALA A 1 194 ? 19.085 -7.937 -8.565 1.00 88.50 194 ALA A O 1
ATOM 1482 N N . PHE A 1 195 ? 19.564 -7.961 -6.372 1.00 93.12 195 PHE A N 1
ATOM 1483 C CA . PHE A 1 195 ? 20.748 -7.113 -6.467 1.00 93.12 195 PHE A CA 1
ATOM 1484 C C . PHE A 1 195 ? 21.817 -7.708 -7.382 1.00 93.12 195 PHE A C 1
ATOM 1486 O O . PHE A 1 195 ? 22.282 -7.033 -8.304 1.00 93.12 195 PHE A O 1
ATOM 1493 N N . HIS A 1 196 ? 22.175 -8.978 -7.190 1.00 95.62 196 HIS A N 1
ATOM 1494 C CA . HIS A 1 196 ? 23.152 -9.636 -8.054 1.00 95.62 196 HIS A CA 1
ATOM 1495 C C . HIS A 1 196 ? 22.667 -9.744 -9.503 1.00 95.62 196 HIS A C 1
ATOM 1497 O O . HIS A 1 196 ? 23.437 -9.458 -10.422 1.00 95.62 196 HIS A O 1
ATOM 1503 N N . ALA A 1 197 ? 21.393 -10.085 -9.718 1.00 92.69 197 ALA A N 1
ATOM 1504 C CA . ALA A 1 197 ? 20.802 -10.139 -11.054 1.00 92.69 197 ALA A CA 1
ATOM 1505 C C . ALA A 1 197 ? 20.862 -8.774 -11.760 1.00 92.69 197 ALA A C 1
ATOM 1507 O O . ALA A 1 197 ? 21.303 -8.692 -12.907 1.00 92.69 197 ALA A O 1
ATOM 1508 N N . GLY A 1 198 ? 20.496 -7.696 -11.060 1.00 87.12 198 GLY A N 1
ATOM 1509 C CA . GLY A 1 198 ? 20.560 -6.334 -11.587 1.00 87.12 198 GLY A CA 1
ATOM 1510 C C . GLY A 1 198 ? 21.987 -5.888 -11.915 1.00 87.12 198 GLY A C 1
ATOM 1511 O O . GLY A 1 198 ? 22.222 -5.286 -12.965 1.00 87.12 198 GLY A O 1
ATOM 1512 N N . ALA A 1 199 ? 22.961 -6.225 -11.063 1.00 91.38 199 ALA A N 1
ATOM 1513 C CA . ALA A 1 199 ? 24.370 -5.912 -11.299 1.00 91.38 199 ALA A CA 1
ATOM 1514 C C . ALA A 1 199 ? 24.919 -6.623 -12.545 1.00 91.38 199 ALA A C 1
ATOM 1516 O O . ALA A 1 199 ? 25.525 -5.978 -13.403 1.00 91.38 199 ALA A O 1
ATOM 1517 N N . VAL A 1 200 ? 24.652 -7.927 -12.684 1.00 95.00 200 VAL A N 1
ATOM 1518 C CA . VAL A 1 200 ? 25.060 -8.717 -13.858 1.00 95.00 200 VAL A CA 1
ATOM 1519 C C . VAL A 1 200 ? 24.389 -8.194 -15.127 1.00 95.00 200 VAL A C 1
ATOM 1521 O O . VAL A 1 200 ? 25.060 -8.018 -16.143 1.00 95.00 200 VAL A O 1
ATOM 1524 N N . ALA A 1 201 ? 23.091 -7.883 -15.076 1.00 90.25 201 ALA A N 1
ATOM 1525 C CA . ALA A 1 201 ? 22.366 -7.322 -16.214 1.00 90.25 201 ALA A CA 1
ATOM 1526 C C . ALA A 1 201 ? 22.942 -5.971 -16.662 1.00 90.25 201 ALA A C 1
ATOM 1528 O O . ALA A 1 201 ? 23.160 -5.760 -17.856 1.00 90.25 201 ALA A O 1
ATOM 1529 N N . GLY A 1 202 ? 23.254 -5.080 -15.714 1.00 86.62 202 GLY A N 1
ATOM 1530 C CA . GLY A 1 202 ? 23.878 -3.788 -16.005 1.00 86.62 202 GLY A CA 1
ATOM 1531 C C . GLY A 1 202 ? 25.263 -3.931 -16.647 1.00 86.62 202 GLY A C 1
ATOM 1532 O O . GLY A 1 202 ? 25.551 -3.272 -17.646 1.00 86.62 202 GLY A O 1
ATOM 1533 N N . GLN A 1 203 ? 26.095 -4.841 -16.129 1.00 91.12 203 GLN A N 1
ATOM 1534 C CA . GLN A 1 203 ? 27.415 -5.138 -16.702 1.00 91.12 203 GLN A CA 1
ATOM 1535 C C . GLN A 1 203 ? 27.318 -5.759 -18.100 1.00 91.12 203 GLN A C 1
ATOM 1537 O O . GLN A 1 203 ? 28.103 -5.410 -18.986 1.00 91.12 203 GLN A O 1
ATOM 1542 N N . MET A 1 204 ? 26.354 -6.658 -18.316 1.00 93.19 204 MET A N 1
ATOM 1543 C CA . MET A 1 204 ? 26.092 -7.270 -19.618 1.00 93.19 204 MET A CA 1
ATOM 1544 C C . MET A 1 204 ? 25.691 -6.207 -20.645 1.00 93.19 204 MET A C 1
ATOM 1546 O O . MET A 1 204 ? 26.289 -6.138 -21.719 1.00 93.19 204 MET A O 1
ATOM 1550 N N . ALA A 1 205 ? 24.737 -5.337 -20.297 1.00 87.81 205 ALA A N 1
ATOM 1551 C CA . ALA A 1 205 ? 24.290 -4.245 -21.158 1.00 87.81 205 ALA A CA 1
ATOM 1552 C C . ALA A 1 205 ? 25.451 -3.319 -21.557 1.00 87.81 205 ALA A C 1
ATOM 1554 O O . ALA A 1 205 ? 25.634 -3.033 -22.743 1.00 87.81 205 ALA A O 1
ATOM 1555 N N . ALA A 1 206 ? 26.286 -2.924 -20.587 1.00 88.19 206 ALA A N 1
ATOM 1556 C CA . ALA A 1 206 ? 27.468 -2.099 -20.831 1.00 88.19 206 ALA A CA 1
ATOM 1557 C C . ALA A 1 206 ? 28.503 -2.805 -21.723 1.00 88.19 206 ALA A C 1
ATOM 1559 O O . ALA A 1 206 ? 29.033 -2.209 -22.659 1.00 88.19 206 ALA A O 1
ATOM 1560 N N . SER A 1 207 ? 28.761 -4.092 -21.480 1.00 92.81 207 SER A N 1
ATOM 1561 C CA . SER A 1 207 ? 29.722 -4.879 -22.263 1.00 92.81 207 SER A CA 1
ATOM 1562 C C . SER A 1 207 ? 29.291 -5.029 -23.724 1.00 92.81 207 SER A C 1
ATOM 1564 O O . SER A 1 207 ? 30.121 -4.927 -24.629 1.00 92.81 207 SER A O 1
ATOM 1566 N N . VAL A 1 208 ? 27.993 -5.245 -23.967 1.00 92.88 208 VAL A N 1
ATOM 1567 C CA . VAL A 1 208 ? 27.419 -5.301 -25.321 1.00 92.88 208 VAL A CA 1
ATOM 1568 C C . VAL A 1 208 ? 27.504 -3.937 -26.001 1.00 92.88 208 VAL A C 1
ATOM 1570 O O . VAL A 1 208 ? 27.930 -3.866 -27.153 1.00 92.88 208 VAL A O 1
ATOM 1573 N N . ALA A 1 209 ? 27.177 -2.857 -25.286 1.00 89.31 209 ALA A N 1
ATOM 1574 C CA . ALA A 1 209 ? 27.263 -1.503 -25.823 1.00 89.31 209 ALA A CA 1
ATOM 1575 C C . ALA A 1 209 ? 28.703 -1.136 -26.230 1.00 89.31 209 ALA A C 1
ATOM 1577 O O . ALA A 1 209 ? 28.909 -0.554 -27.290 1.00 89.31 209 ALA A O 1
ATOM 1578 N N . LEU A 1 210 ? 29.711 -1.518 -25.440 1.00 91.31 210 LEU A N 1
ATOM 1579 C CA . LEU A 1 210 ? 31.120 -1.222 -25.733 1.00 91.31 210 LEU A CA 1
ATOM 1580 C C . LEU A 1 210 ? 31.700 -2.041 -26.894 1.00 91.31 210 LEU A C 1
ATOM 1582 O O . LEU A 1 210 ? 32.627 -1.593 -27.571 1.00 91.31 210 LEU A O 1
ATOM 1586 N N . ARG A 1 211 ? 31.194 -3.253 -27.142 1.00 94.31 211 ARG A N 1
ATOM 1587 C CA . ARG A 1 211 ? 31.734 -4.121 -28.195 1.00 94.31 211 ARG A CA 1
ATOM 1588 C C . ARG A 1 211 ? 31.465 -3.503 -29.567 1.00 94.31 211 ARG A C 1
ATOM 1590 O O . ARG A 1 211 ? 30.312 -3.428 -29.966 1.00 94.31 211 ARG A O 1
ATOM 1597 N N . GLY A 1 212 ? 32.516 -3.113 -30.290 1.00 91.25 212 GLY A N 1
ATOM 1598 C CA . GLY A 1 212 ? 32.408 -2.510 -31.627 1.00 91.25 212 GLY A CA 1
ATOM 1599 C C . GLY A 1 212 ? 31.985 -1.037 -31.629 1.00 91.25 212 GLY A C 1
ATOM 1600 O O . GLY A 1 212 ? 31.647 -0.507 -32.678 1.00 91.25 212 GLY A O 1
ATOM 1601 N N . SER A 1 213 ? 32.005 -0.354 -30.478 1.00 92.50 213 SER A N 1
ATOM 1602 C CA . SER A 1 213 ? 31.564 1.047 -30.383 1.00 92.50 213 SER A CA 1
ATOM 1603 C C . SER A 1 213 ? 32.388 2.022 -31.231 1.00 92.50 213 SER A C 1
ATOM 1605 O O . SER A 1 213 ? 31.878 3.055 -31.640 1.00 92.50 213 SER A O 1
ATOM 1607 N N . HIS A 1 214 ? 33.646 1.692 -31.530 1.00 94.69 214 HIS A N 1
ATOM 1608 C CA . HIS A 1 214 ? 34.528 2.503 -32.374 1.00 94.69 214 HIS A CA 1
ATOM 1609 C C . HIS A 1 214 ? 34.168 2.458 -33.868 1.00 94.69 214 HIS A C 1
ATOM 1611 O O . HIS A 1 214 ? 34.656 3.290 -34.627 1.00 94.69 214 HIS A O 1
ATOM 1617 N N . GLU A 1 215 ? 33.344 1.493 -34.286 1.00 96.44 215 GLU A N 1
ATOM 1618 C CA . GLU A 1 215 ? 32.907 1.320 -35.678 1.00 96.44 215 GLU A CA 1
ATOM 1619 C C . GLU A 1 215 ? 31.502 1.887 -35.922 1.00 96.44 215 GLU A C 1
ATOM 1621 O O . GLU A 1 215 ? 31.085 2.006 -37.071 1.00 96.44 215 GLU A O 1
ATOM 1626 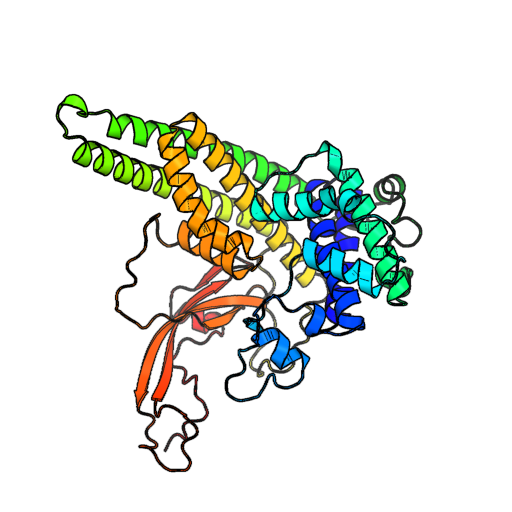N N . ARG A 1 216 ? 30.769 2.234 -34.857 1.00 96.25 216 ARG A N 1
ATOM 1627 C CA . ARG A 1 216 ? 29.391 2.732 -34.933 1.00 96.25 216 ARG A CA 1
ATOM 1628 C C . ARG A 1 216 ? 29.347 4.251 -34.976 1.00 96.25 216 ARG A C 1
ATOM 1630 O O . ARG A 1 216 ? 30.130 4.933 -34.314 1.00 96.25 216 ARG A O 1
ATOM 1637 N N . SER A 1 217 ? 28.369 4.783 -35.699 1.00 96.31 217 SER A N 1
ATOM 1638 C CA . SER A 1 217 ? 27.949 6.174 -35.534 1.00 96.31 217 SER A CA 1
ATOM 1639 C C . SER A 1 217 ? 27.343 6.408 -34.139 1.00 96.31 217 SER A C 1
ATOM 1641 O O . SER A 1 217 ? 26.996 5.468 -33.422 1.00 96.31 217 SER A O 1
ATOM 1643 N N . GLY A 1 218 ? 27.198 7.676 -33.739 1.00 94.12 218 GLY A N 1
ATOM 1644 C CA . GLY A 1 218 ? 26.599 8.022 -32.444 1.00 94.12 218 GLY A CA 1
ATOM 1645 C C . GLY A 1 218 ? 25.164 7.503 -32.275 1.00 94.12 218 GLY A C 1
ATOM 1646 O O . GLY A 1 218 ? 24.836 6.972 -31.220 1.00 94.12 218 GLY A O 1
ATOM 1647 N N . GLU A 1 219 ? 24.345 7.587 -33.327 1.00 94.94 219 GLU A N 1
ATOM 1648 C CA . GLU A 1 219 ? 22.945 7.129 -33.330 1.00 94.94 219 GLU A CA 1
ATOM 1649 C C . GLU A 1 219 ? 22.836 5.597 -33.240 1.00 94.94 219 GLU A C 1
ATOM 1651 O O . GLU A 1 219 ? 22.052 5.057 -32.454 1.00 94.94 219 GLU A O 1
ATOM 1656 N N . GLU A 1 220 ? 23.675 4.873 -33.987 1.00 94.06 220 GLU A N 1
ATOM 1657 C CA . GLU A 1 220 ? 23.750 3.411 -33.892 1.00 94.06 220 GLU A CA 1
ATOM 1658 C C . GLU A 1 220 ? 24.217 2.967 -32.503 1.00 94.06 220 GLU A C 1
ATOM 1660 O O . GLU A 1 220 ? 23.708 1.988 -31.954 1.00 94.06 220 GLU A O 1
ATOM 1665 N N . GLN A 1 221 ? 25.175 3.686 -31.913 1.00 93.06 221 GLN A N 1
ATOM 1666 C CA . GLN A 1 221 ? 25.667 3.395 -30.573 1.00 93.06 221 GLN A CA 1
ATOM 1667 C C . GLN A 1 221 ? 24.584 3.612 -29.506 1.00 93.06 221 GLN A C 1
ATOM 1669 O O . GLN A 1 221 ? 24.437 2.764 -28.625 1.00 93.06 221 GLN A O 1
ATOM 1674 N N . GLU A 1 222 ? 23.810 4.696 -29.598 1.00 89.88 222 GLU A N 1
ATOM 1675 C CA . GLU A 1 222 ? 22.674 4.966 -28.709 1.00 89.88 222 GLU A CA 1
ATOM 1676 C C . GLU A 1 222 ? 21.599 3.876 -28.830 1.00 89.88 222 GLU A C 1
ATOM 1678 O O . GLU A 1 222 ? 21.172 3.315 -27.820 1.00 89.88 222 GLU A O 1
ATOM 1683 N N . THR A 1 223 ? 21.254 3.481 -30.059 1.00 90.44 223 THR A N 1
ATOM 1684 C CA . THR A 1 223 ? 20.275 2.414 -30.328 1.00 90.44 223 THR A CA 1
ATOM 1685 C C . THR A 1 223 ? 20.716 1.074 -29.733 1.00 90.44 223 THR A C 1
ATOM 1687 O O . THR A 1 223 ? 19.939 0.393 -29.058 1.00 90.44 223 THR A O 1
ATOM 1690 N N . VAL A 1 224 ? 21.981 0.685 -29.941 1.00 90.19 224 VAL A N 1
ATOM 1691 C CA . VAL A 1 224 ? 22.534 -0.560 -29.382 1.00 90.19 224 VAL A CA 1
ATOM 1692 C C . VAL A 1 224 ? 22.541 -0.516 -27.858 1.00 90.19 224 VAL A C 1
ATOM 1694 O O . VAL A 1 224 ? 22.222 -1.519 -27.218 1.00 90.19 224 VAL A O 1
ATOM 1697 N N . GLN A 1 225 ? 22.888 0.629 -27.274 1.00 86.88 225 GLN A N 1
ATOM 1698 C CA . GLN A 1 225 ? 22.916 0.819 -25.831 1.00 86.88 225 GLN A CA 1
ATOM 1699 C C . GLN A 1 225 ? 21.518 0.745 -25.203 1.00 86.88 225 GLN A C 1
ATOM 1701 O O . GLN A 1 225 ? 21.351 0.106 -24.159 1.00 86.88 225 GLN A O 1
ATOM 1706 N N . GLU A 1 226 ? 20.514 1.367 -25.821 1.00 85.69 226 GLU A N 1
ATOM 1707 C CA . GLU A 1 226 ? 19.130 1.294 -25.357 1.00 85.69 226 GLU A CA 1
ATOM 1708 C C . GLU A 1 226 ? 18.607 -0.144 -25.449 1.00 85.69 226 GLU A C 1
ATOM 1710 O O . GLU A 1 226 ? 18.098 -0.685 -24.463 1.00 85.69 226 GLU A O 1
ATOM 1715 N N . PHE A 1 227 ? 18.788 -0.791 -26.605 1.00 88.25 227 PHE A N 1
ATOM 1716 C CA . PHE A 1 227 ? 18.320 -2.153 -26.837 1.00 88.25 227 PHE A CA 1
ATOM 1717 C C . PHE A 1 227 ? 18.980 -3.157 -25.886 1.00 88.25 227 PHE A C 1
ATOM 1719 O O . PHE A 1 227 ? 18.284 -3.956 -25.255 1.00 88.25 227 PHE A O 1
ATOM 1726 N N . SER A 1 228 ? 20.309 -3.103 -25.728 1.00 87.25 228 SER A N 1
ATOM 1727 C CA . SER A 1 228 ? 21.031 -4.018 -24.838 1.00 87.25 228 SER A CA 1
ATOM 1728 C C . SER A 1 228 ? 20.623 -3.826 -23.377 1.00 87.25 228 SER A C 1
ATOM 1730 O O . SER A 1 228 ? 20.437 -4.812 -22.660 1.00 87.25 228 SER A O 1
ATOM 1732 N N . SER A 1 229 ? 20.415 -2.575 -22.951 1.00 82.94 229 SER A N 1
ATOM 1733 C CA . SER A 1 229 ? 19.931 -2.252 -21.609 1.00 82.94 229 SER A CA 1
ATOM 1734 C C . SER A 1 229 ? 18.522 -2.790 -21.393 1.00 82.94 229 SER A C 1
ATOM 1736 O O . SER A 1 229 ? 18.295 -3.508 -20.424 1.00 82.94 229 SER A O 1
ATOM 1738 N N . ARG A 1 230 ? 17.584 -2.518 -22.308 1.00 82.75 230 ARG A N 1
ATOM 1739 C CA . ARG A 1 230 ? 16.194 -2.989 -22.201 1.00 82.75 230 ARG A CA 1
ATOM 1740 C C . ARG A 1 230 ? 16.109 -4.512 -22.177 1.00 82.75 230 ARG A C 1
ATOM 1742 O O . ARG A 1 230 ? 15.430 -5.053 -21.310 1.00 82.75 230 ARG A O 1
ATOM 1749 N N . ALA A 1 231 ? 16.828 -5.197 -23.065 1.00 85.12 231 ALA A N 1
ATOM 1750 C CA . ALA A 1 231 ? 16.810 -6.654 -23.141 1.00 85.12 231 ALA A CA 1
ATOM 1751 C C . ALA A 1 231 ? 17.418 -7.309 -21.888 1.00 85.12 231 ALA A C 1
ATOM 1753 O O . ALA A 1 231 ? 16.783 -8.164 -21.268 1.00 85.12 231 ALA A O 1
ATOM 1754 N N . ALA A 1 232 ? 18.626 -6.896 -21.481 1.00 85.75 232 ALA A N 1
ATOM 1755 C CA . ALA A 1 232 ? 19.315 -7.501 -20.342 1.00 85.75 232 ALA A CA 1
ATOM 1756 C C . ALA A 1 232 ? 18.606 -7.194 -19.014 1.00 85.75 232 ALA A C 1
ATOM 1758 O O . ALA A 1 232 ? 18.365 -8.099 -18.214 1.00 85.75 232 ALA A O 1
ATOM 1759 N N . VAL A 1 233 ? 18.245 -5.928 -18.789 1.00 83.38 233 VAL A N 1
ATOM 1760 C CA . VAL A 1 233 ? 17.589 -5.485 -17.553 1.00 83.38 233 VAL A CA 1
ATOM 1761 C C . VAL A 1 233 ? 16.158 -6.015 -17.480 1.00 83.38 233 VAL A C 1
ATOM 1763 O O . VAL A 1 233 ? 15.761 -6.513 -16.430 1.00 83.38 233 VAL A O 1
ATOM 1766 N N . GLY A 1 234 ? 15.403 -5.983 -18.583 1.00 79.44 234 GLY A N 1
ATOM 1767 C CA . GLY A 1 234 ? 14.039 -6.518 -18.639 1.00 79.44 234 GLY A CA 1
ATOM 1768 C C . GLY A 1 234 ? 13.988 -8.012 -18.315 1.00 79.44 234 GLY A C 1
ATOM 1769 O O . GLY A 1 234 ? 13.246 -8.422 -17.424 1.00 79.44 234 GLY A O 1
ATOM 1770 N N . THR A 1 235 ? 14.852 -8.808 -18.955 1.00 82.50 235 THR A N 1
ATOM 1771 C CA . THR A 1 235 ? 14.935 -10.259 -18.708 1.00 82.50 235 THR A CA 1
ATOM 1772 C C . THR A 1 235 ? 15.312 -10.563 -17.258 1.00 82.50 235 THR A C 1
ATOM 1774 O O . THR A 1 235 ? 14.696 -11.409 -16.611 1.00 82.50 235 THR A O 1
ATOM 1777 N N . ALA A 1 236 ? 16.321 -9.871 -16.719 1.00 83.12 236 ALA A N 1
ATOM 1778 C CA . ALA A 1 236 ? 16.770 -10.106 -15.352 1.00 83.12 236 ALA A CA 1
ATOM 1779 C C . ALA A 1 236 ? 15.696 -9.725 -14.322 1.00 83.12 236 ALA A C 1
ATOM 1781 O O . ALA A 1 236 ? 15.473 -10.479 -13.375 1.00 83.12 236 ALA A O 1
ATOM 1782 N N . LEU A 1 237 ? 14.987 -8.611 -14.536 1.00 81.38 237 LEU A N 1
ATOM 1783 C CA . LEU A 1 237 ? 13.889 -8.186 -13.672 1.00 81.38 237 LEU A CA 1
ATOM 1784 C C . LEU A 1 237 ? 12.745 -9.211 -13.672 1.00 81.38 237 LEU A C 1
ATOM 1786 O O . LEU A 1 237 ? 12.269 -9.582 -12.600 1.00 81.38 237 LEU A O 1
ATOM 1790 N N . GLN A 1 238 ? 12.348 -9.710 -14.848 1.00 78.12 238 GLN A N 1
ATOM 1791 C CA . GLN A 1 238 ? 11.295 -10.722 -14.980 1.00 78.12 238 GLN A CA 1
ATOM 1792 C C . GLN A 1 238 ? 11.668 -12.022 -14.252 1.00 78.12 238 GLN A C 1
ATOM 1794 O O . GLN A 1 238 ? 10.877 -12.556 -13.471 1.00 78.12 238 GLN A O 1
ATOM 1799 N N . CYS A 1 239 ? 12.896 -12.509 -14.446 1.00 81.44 239 CYS A N 1
ATOM 1800 C CA . CYS A 1 239 ? 13.397 -13.707 -13.772 1.00 81.44 239 CYS A CA 1
ATOM 1801 C C . CYS A 1 239 ? 13.437 -13.541 -12.245 1.00 81.44 239 CYS A C 1
ATOM 1803 O O . CYS A 1 239 ? 12.992 -14.434 -11.518 1.00 81.44 239 CYS A O 1
ATOM 1805 N N . SER A 1 240 ? 13.942 -12.405 -11.748 1.00 81.62 240 SER A N 1
ATOM 1806 C CA . SER A 1 240 ? 13.955 -12.092 -10.314 1.00 81.62 240 SER A CA 1
ATOM 1807 C C . SER A 1 240 ? 12.542 -11.995 -9.741 1.00 81.62 240 SER A C 1
ATOM 1809 O O . SER A 1 240 ? 12.284 -12.546 -8.672 1.00 81.62 240 SER A O 1
ATOM 1811 N N . GLY A 1 241 ? 11.619 -11.363 -10.468 1.00 76.94 241 GLY A N 1
ATOM 1812 C CA . GLY A 1 241 ? 10.213 -11.275 -10.095 1.00 76.94 241 GLY A CA 1
ATOM 1813 C C . GLY A 1 241 ? 9.569 -12.653 -9.943 1.00 76.94 241 GLY A C 1
ATOM 1814 O O . GLY A 1 241 ? 9.079 -12.984 -8.862 1.00 76.94 241 GLY A O 1
ATOM 1815 N N . LEU A 1 242 ? 9.602 -13.479 -10.996 1.00 75.56 242 LEU A N 1
ATOM 1816 C CA . LEU A 1 242 ? 8.989 -14.817 -11.004 1.00 75.56 242 LEU A CA 1
ATOM 1817 C C . LEU A 1 242 ? 9.543 -15.712 -9.893 1.00 75.56 242 LEU A C 1
ATOM 1819 O O . LEU A 1 242 ? 8.796 -16.440 -9.235 1.00 75.56 242 LEU A O 1
ATOM 1823 N N . ARG A 1 243 ? 10.857 -15.649 -9.659 1.00 86.75 243 ARG A N 1
ATOM 1824 C CA . ARG A 1 243 ? 11.506 -16.379 -8.568 1.00 86.75 243 ARG A CA 1
ATOM 1825 C C . ARG A 1 243 ? 10.962 -15.945 -7.208 1.00 86.75 243 ARG A C 1
ATOM 1827 O O . ARG A 1 243 ? 10.537 -16.798 -6.430 1.00 86.75 243 ARG A O 1
ATOM 1834 N N . ALA A 1 244 ? 10.926 -14.642 -6.952 1.00 78.56 244 ALA A N 1
ATOM 1835 C CA . ALA A 1 244 ? 10.466 -14.097 -5.684 1.00 78.56 244 ALA A CA 1
ATOM 1836 C C . ALA A 1 244 ? 8.976 -14.366 -5.431 1.00 78.56 244 ALA A C 1
ATOM 1838 O O . ALA A 1 244 ? 8.586 -14.686 -4.309 1.00 78.56 244 ALA A O 1
ATOM 1839 N N . GLN A 1 245 ? 8.145 -14.311 -6.476 1.00 79.00 245 GLN A N 1
ATOM 1840 C CA . GLN A 1 245 ? 6.736 -14.697 -6.409 1.00 79.00 245 GLN A CA 1
ATOM 1841 C C . GLN A 1 245 ? 6.579 -16.158 -5.980 1.00 79.00 245 GLN A C 1
ATOM 1843 O O . GLN A 1 245 ? 5.833 -16.434 -5.042 1.00 79.00 245 GLN A O 1
ATOM 1848 N N . ARG A 1 246 ? 7.293 -17.088 -6.629 1.00 78.06 246 ARG A N 1
ATOM 1849 C CA . ARG A 1 246 ? 7.256 -18.518 -6.276 1.00 78.06 246 ARG A CA 1
ATOM 1850 C C . ARG A 1 246 ? 7.708 -18.751 -4.839 1.00 78.06 246 ARG A C 1
ATOM 1852 O O . ARG A 1 246 ? 7.057 -19.493 -4.114 1.00 78.06 246 ARG A O 1
ATOM 1859 N N . ALA A 1 247 ? 8.778 -18.083 -4.412 1.00 80.56 247 ALA A N 1
ATOM 1860 C CA . ALA A 1 247 ? 9.289 -18.208 -3.053 1.00 80.56 247 ALA A CA 1
ATOM 1861 C C . ALA A 1 247 ? 8.310 -17.644 -2.004 1.00 80.56 247 ALA A C 1
ATOM 1863 O O . ALA A 1 247 ? 8.105 -18.260 -0.960 1.00 80.56 247 ALA A O 1
ATOM 1864 N N . ALA A 1 248 ? 7.648 -16.519 -2.296 1.00 78.44 248 ALA A N 1
ATOM 1865 C CA . ALA A 1 248 ? 6.610 -15.960 -1.433 1.00 78.44 248 ALA A CA 1
ATOM 1866 C C . ALA A 1 248 ? 5.375 -16.866 -1.349 1.00 78.44 248 ALA A C 1
ATOM 1868 O O . ALA A 1 248 ? 4.829 -17.037 -0.264 1.00 78.44 248 ALA A O 1
ATOM 1869 N N . VAL A 1 249 ? 4.938 -17.459 -2.466 1.00 77.75 249 VAL A N 1
ATOM 1870 C CA . VAL A 1 249 ? 3.827 -18.424 -2.471 1.00 77.75 249 VAL A CA 1
ATOM 1871 C C . VAL A 1 249 ? 4.183 -19.658 -1.648 1.00 77.75 249 VAL A C 1
ATOM 1873 O O . VAL A 1 249 ? 3.429 -19.992 -0.741 1.00 77.75 249 VAL A O 1
ATOM 1876 N N . ALA A 1 250 ? 5.360 -20.248 -1.868 1.00 82.50 250 ALA A N 1
ATOM 1877 C CA . ALA A 1 250 ? 5.818 -21.412 -1.111 1.00 82.50 250 ALA A CA 1
ATOM 1878 C C . ALA A 1 250 ? 5.897 -21.133 0.401 1.00 82.50 250 ALA A C 1
ATOM 1880 O O . ALA A 1 250 ? 5.501 -21.971 1.208 1.00 82.50 250 ALA A O 1
ATOM 1881 N N . LEU A 1 251 ? 6.360 -19.939 0.794 1.00 87.75 251 LEU A N 1
ATOM 1882 C CA . LEU A 1 251 ? 6.352 -19.516 2.193 1.00 87.75 251 LEU A CA 1
ATOM 1883 C C . LEU A 1 251 ? 4.924 -19.410 2.742 1.00 87.75 251 LEU A C 1
ATOM 1885 O O . LEU A 1 251 ? 4.646 -19.850 3.849 1.00 87.75 251 LEU A O 1
ATOM 1889 N N . LEU A 1 252 ? 4.004 -18.809 1.995 1.00 81.50 252 LEU A N 1
ATOM 1890 C CA . LEU A 1 252 ? 2.623 -18.665 2.447 1.00 81.50 252 LEU A CA 1
ATOM 1891 C C . LEU A 1 252 ? 1.912 -20.020 2.566 1.00 81.50 252 LEU A C 1
ATOM 1893 O O . LEU A 1 252 ? 1.136 -20.215 3.498 1.00 81.50 252 LEU A O 1
ATOM 1897 N N . GLU A 1 253 ? 2.198 -20.959 1.667 1.00 83.88 253 GLU A N 1
ATOM 1898 C CA . GLU A 1 253 ? 1.694 -22.334 1.729 1.00 83.88 253 GLU A CA 1
ATOM 1899 C C . GLU A 1 253 ? 2.257 -23.091 2.937 1.00 83.88 253 GLU A C 1
ATOM 1901 O O . GLU A 1 253 ? 1.502 -23.741 3.659 1.00 83.88 253 GLU A O 1
ATOM 1906 N N . SER A 1 254 ? 3.555 -22.949 3.239 1.00 92.31 254 SER A N 1
ATOM 1907 C CA . SER A 1 254 ? 4.174 -23.651 4.374 1.00 92.31 254 SER A CA 1
ATOM 1908 C C . SER A 1 254 ? 3.673 -23.184 5.747 1.00 92.31 254 SER A C 1
ATOM 1910 O O . SER A 1 254 ? 3.960 -23.831 6.751 1.00 92.31 254 SER A O 1
ATOM 1912 N N . TYR A 1 255 ? 2.957 -22.060 5.799 1.00 89.81 255 TYR A N 1
ATOM 1913 C CA . TYR A 1 255 ? 2.336 -21.498 7.002 1.00 89.81 255 TYR A CA 1
ATOM 1914 C C . TYR A 1 255 ? 0.798 -21.567 6.955 1.00 89.81 255 TYR A C 1
ATOM 1916 O O . TYR A 1 255 ? 0.135 -20.888 7.739 1.00 89.81 255 TYR A O 1
ATOM 1924 N N . GLU A 1 256 ? 0.221 -22.348 6.029 1.00 87.69 256 GLU A N 1
ATOM 1925 C CA . GLU A 1 256 ? -1.233 -22.475 5.823 1.00 87.69 256 GLU A CA 1
ATOM 1926 C C . GLU A 1 256 ? -1.944 -21.120 5.637 1.00 87.69 256 GLU A C 1
ATOM 1928 O O . GLU A 1 256 ? -3.097 -20.921 6.031 1.00 87.69 256 GLU A O 1
ATOM 1933 N N . VAL A 1 257 ? -1.243 -20.141 5.064 1.00 80.06 257 VAL A N 1
ATOM 1934 C CA . VAL A 1 257 ? -1.835 -18.866 4.642 1.00 80.06 257 VAL A CA 1
ATOM 1935 C C . VAL A 1 257 ? -2.422 -18.994 3.238 1.00 80.06 257 VAL A C 1
ATOM 1937 O O . VAL A 1 257 ? -3.422 -18.346 2.926 1.00 80.06 257 VAL A O 1
ATOM 1940 N N . LEU A 1 258 ? -1.812 -19.843 2.408 1.00 77.06 258 LEU A N 1
ATOM 1941 C CA . LEU A 1 258 ? -2.325 -20.271 1.111 1.00 77.06 258 LEU A CA 1
ATOM 1942 C C . LEU A 1 258 ? -2.514 -21.805 1.068 1.00 77.06 258 LEU A C 1
ATOM 1944 O O . LEU A 1 258 ? -1.812 -22.511 1.791 1.00 77.06 258 LEU A O 1
ATOM 1948 N N . PRO A 1 259 ? -3.420 -22.317 0.210 1.00 77.12 259 PRO A N 1
ATOM 1949 C CA . PRO A 1 259 ? -4.414 -21.547 -0.536 1.00 77.12 259 PRO A CA 1
ATOM 1950 C C . PRO A 1 259 ? -5.437 -20.923 0.421 1.00 77.12 259 PRO A C 1
ATOM 1952 O O . PRO A 1 259 ? -5.671 -21.419 1.517 1.00 77.12 259 PRO A O 1
ATOM 1955 N N . LEU A 1 260 ? -6.041 -19.808 0.019 1.00 64.31 260 LEU A N 1
ATOM 1956 C CA . LEU A 1 260 ? -7.183 -19.286 0.764 1.00 64.31 260 LEU A CA 1
ATOM 1957 C C . LEU A 1 260 ? -8.356 -20.235 0.521 1.00 64.31 260 LEU A C 1
ATOM 1959 O O . LEU A 1 260 ? -8.640 -20.556 -0.636 1.00 64.31 260 LEU A O 1
ATOM 1963 N N . ASP A 1 261 ? -9.003 -20.693 1.596 1.00 59.47 261 ASP A N 1
ATOM 1964 C CA . ASP A 1 261 ? -10.161 -21.583 1.500 1.00 59.47 261 ASP A CA 1
ATOM 1965 C C . ASP A 1 261 ? -11.155 -21.024 0.475 1.00 59.47 261 ASP A C 1
ATOM 1967 O O . ASP A 1 261 ? -11.531 -19.844 0.543 1.00 59.47 261 ASP A O 1
ATOM 1971 N N . ARG A 1 262 ? -11.570 -21.860 -0.490 1.00 51.84 262 ARG A N 1
ATOM 1972 C CA . ARG A 1 262 ? -12.579 -21.476 -1.488 1.00 51.84 262 ARG A CA 1
ATOM 1973 C C . ARG A 1 262 ? -13.788 -20.922 -0.743 1.00 51.84 262 ARG A C 1
ATOM 1975 O O . ARG A 1 262 ? -14.285 -21.548 0.193 1.00 51.84 262 ARG A O 1
ATOM 1982 N N . HIS A 1 263 ? -14.261 -19.736 -1.136 1.00 44.97 263 HIS A N 1
ATOM 1983 C CA . HIS A 1 263 ? -15.490 -19.228 -0.536 1.00 44.97 263 HIS A CA 1
ATOM 1984 C C . HIS A 1 263 ? -16.616 -20.197 -0.902 1.00 44.97 263 HIS A C 1
ATOM 1986 O O . HIS A 1 263 ? -16.764 -20.500 -2.086 1.00 44.97 263 HIS A O 1
ATOM 1992 N N . PRO A 1 264 ? -17.432 -20.668 0.054 1.00 44.03 264 PRO A N 1
ATOM 1993 C CA . PRO A 1 264 ? -18.688 -21.306 -0.288 1.00 44.03 264 PRO A CA 1
ATOM 1994 C C . PRO A 1 264 ? -19.611 -20.213 -0.840 1.00 44.03 264 PRO A C 1
ATOM 1996 O O . PRO A 1 264 ? -20.375 -19.606 -0.102 1.00 44.03 264 PRO A O 1
ATOM 1999 N N . VAL A 1 265 ? -19.468 -19.857 -2.115 1.00 46.97 265 VAL A N 1
ATOM 2000 C CA . VAL A 1 265 ? -20.511 -19.149 -2.863 1.00 46.97 265 VAL A CA 1
ATOM 2001 C C . VAL A 1 265 ? -20.759 -19.947 -4.127 1.00 46.97 265 VAL A C 1
ATOM 2003 O O . VAL A 1 265 ? -20.174 -19.709 -5.175 1.00 46.97 265 VAL A O 1
ATOM 2006 N N . GLY A 1 266 ? -21.624 -20.947 -3.998 1.00 37.94 266 GLY A N 1
ATOM 2007 C CA . GLY A 1 266 ? -22.405 -21.390 -5.136 1.00 37.94 266 GLY A CA 1
ATOM 2008 C C . GLY A 1 266 ? -23.512 -20.362 -5.378 1.00 37.94 266 GLY A C 1
ATOM 2009 O O . GLY A 1 266 ? -24.401 -20.214 -4.547 1.00 37.94 266 GLY A O 1
ATOM 2010 N N . GLY A 1 267 ? -23.453 -19.654 -6.504 1.00 36.78 267 GLY A N 1
ATOM 2011 C CA . GLY A 1 267 ? -24.648 -19.355 -7.300 1.00 36.78 267 GLY A CA 1
ATOM 2012 C C . GLY A 1 267 ? -25.587 -18.200 -6.928 1.00 36.78 267 GLY A C 1
ATOM 2013 O O . GLY A 1 267 ? -26.616 -18.090 -7.589 1.00 36.78 267 GLY A O 1
ATOM 2014 N N . THR A 1 268 ? -25.311 -17.316 -5.964 1.00 36.94 268 THR A N 1
ATOM 2015 C CA . THR A 1 268 ? -26.196 -16.151 -5.722 1.00 36.94 268 THR A CA 1
ATOM 2016 C C . THR A 1 268 ? -25.537 -14.814 -6.059 1.00 36.94 268 THR A C 1
ATOM 2018 O O . THR A 1 268 ? -24.435 -14.501 -5.612 1.00 36.94 268 THR A O 1
ATOM 2021 N N . ARG A 1 269 ? -26.240 -14.024 -6.889 1.00 42.59 269 ARG A N 1
ATOM 2022 C CA . ARG A 1 269 ? -25.844 -12.696 -7.386 1.00 42.59 269 ARG A CA 1
ATOM 2023 C C . ARG A 1 269 ? -25.333 -11.804 -6.242 1.00 42.59 269 ARG A C 1
ATOM 2025 O O . ARG A 1 269 ? -26.061 -11.482 -5.308 1.00 42.59 269 ARG A O 1
ATOM 2032 N N . LEU A 1 270 ? -24.083 -11.371 -6.384 1.00 43.81 270 LEU A N 1
ATOM 2033 C CA . LEU A 1 270 ? -23.210 -10.668 -5.431 1.00 43.81 270 LEU A CA 1
ATOM 2034 C C . LEU A 1 270 ? -23.624 -9.230 -5.032 1.00 43.81 270 LEU A C 1
ATOM 2036 O O . LEU A 1 270 ? -22.770 -8.445 -4.629 1.00 43.81 270 LEU A O 1
ATOM 2040 N N . LYS A 1 271 ? -24.903 -8.837 -5.105 1.00 42.19 271 LYS A N 1
ATOM 2041 C CA . LYS A 1 271 ? -25.306 -7.446 -4.790 1.00 42.19 271 LYS A CA 1
ATOM 2042 C C . LYS A 1 271 ? -25.277 -7.090 -3.294 1.00 42.19 271 LYS A C 1
ATOM 2044 O O . LYS A 1 271 ? -25.355 -5.912 -2.966 1.00 42.19 271 LYS A O 1
ATOM 2049 N N . GLU A 1 272 ? -25.118 -8.061 -2.393 1.00 39.75 272 GLU A N 1
ATOM 2050 C CA . GLU A 1 272 ? -25.271 -7.842 -0.943 1.00 39.75 272 GLU A CA 1
ATOM 2051 C C . GLU A 1 272 ? -24.144 -8.433 -0.083 1.00 39.75 272 GLU A C 1
ATOM 2053 O O . GLU A 1 272 ? -24.363 -8.766 1.081 1.00 39.75 272 GLU A O 1
ATOM 2058 N N . PHE A 1 273 ? -22.922 -8.575 -0.602 1.00 42.72 273 PHE A N 1
ATOM 2059 C CA . PHE A 1 273 ? -21.820 -8.989 0.270 1.00 42.72 273 PHE A CA 1
ATOM 2060 C C . PHE A 1 273 ? -21.279 -7.795 1.071 1.00 42.72 273 PHE A C 1
ATOM 2062 O O . PHE A 1 273 ? -20.746 -6.852 0.478 1.00 42.72 273 PHE A O 1
ATOM 2069 N N . PRO A 1 274 ? -21.356 -7.809 2.418 1.00 42.69 274 PRO A N 1
ATOM 2070 C CA . PRO A 1 274 ? -20.599 -6.860 3.215 1.00 42.69 274 PRO A CA 1
ATOM 2071 C C . PRO A 1 274 ? -19.108 -7.078 2.924 1.00 42.69 274 PRO A C 1
ATOM 2073 O O . PRO A 1 274 ? -18.620 -8.204 2.965 1.00 42.69 274 PRO A O 1
ATOM 2076 N N . TYR A 1 275 ? -18.397 -5.988 2.623 1.00 48.00 275 TYR A N 1
ATOM 2077 C CA . TYR A 1 275 ? -16.982 -5.890 2.215 1.00 48.00 275 TYR A CA 1
ATOM 2078 C C . TYR A 1 275 ? -15.947 -6.418 3.232 1.00 48.00 275 TYR A C 1
ATOM 2080 O O . TYR A 1 275 ? -14.781 -6.023 3.221 1.00 48.00 275 TYR A O 1
ATOM 2088 N N . TYR A 1 276 ? -16.352 -7.292 4.142 1.00 52.00 276 TYR A N 1
ATOM 2089 C CA . TYR A 1 276 ? -15.531 -7.803 5.213 1.00 52.00 276 TYR A CA 1
ATOM 2090 C C . TYR A 1 276 ? -15.544 -9.323 5.140 1.00 52.00 276 TYR A C 1
ATOM 2092 O O . TYR A 1 276 ? -16.579 -9.953 5.322 1.00 52.00 276 TYR A O 1
ATOM 2100 N N . LEU A 1 277 ? -14.379 -9.917 4.895 1.00 52.75 277 LEU A N 1
ATOM 2101 C CA . LEU A 1 277 ? -14.122 -11.279 5.342 1.00 52.75 277 LEU A CA 1
ATOM 2102 C C . LEU A 1 277 ? -13.842 -11.142 6.846 1.00 52.75 277 LEU A C 1
ATOM 2104 O O . LEU A 1 277 ? -12.826 -10.547 7.186 1.00 52.75 277 LEU A O 1
ATOM 2108 N N . PRO A 1 278 ? -14.712 -11.559 7.779 1.00 55.59 278 PRO A N 1
ATOM 2109 C CA . PRO A 1 278 ? -14.325 -11.658 9.180 1.00 55.59 278 PRO A CA 1
ATOM 2110 C C . PRO A 1 278 ? -13.466 -12.908 9.423 1.00 55.59 278 PRO A C 1
ATOM 2112 O O . PRO A 1 278 ? -13.511 -13.885 8.675 1.00 55.59 278 PRO A O 1
ATOM 2115 N N . GLY A 1 279 ? -12.701 -12.889 10.515 1.00 70.44 279 GLY A N 1
ATOM 2116 C CA . GLY A 1 279 ? -12.021 -14.073 11.048 1.00 70.44 279 GLY A CA 1
ATOM 2117 C C . GLY A 1 279 ? -10.750 -14.503 10.303 1.00 70.44 279 GLY A C 1
ATOM 2118 O O . GLY A 1 279 ? -10.074 -13.691 9.667 1.00 70.44 279 GLY A O 1
ATOM 2119 N N . ARG A 1 280 ? -10.425 -15.802 10.411 1.00 71.56 280 ARG A N 1
ATOM 2120 C CA . ARG A 1 280 ? -9.152 -16.418 9.974 1.00 71.56 280 ARG A CA 1
ATOM 2121 C C . ARG A 1 280 ? -8.800 -16.109 8.517 1.00 71.56 280 ARG A C 1
ATOM 2123 O O . ARG A 1 280 ? -7.652 -15.805 8.213 1.00 71.56 280 ARG A O 1
ATOM 2130 N N . ARG A 1 281 ? -9.785 -16.108 7.616 1.00 67.81 281 ARG A N 1
ATOM 2131 C CA . ARG A 1 281 ? -9.553 -15.866 6.183 1.00 67.81 281 ARG A CA 1
ATOM 2132 C C . ARG A 1 281 ? -9.084 -14.445 5.880 1.00 67.81 281 ARG A C 1
ATOM 2134 O O . ARG A 1 281 ? -8.213 -14.241 5.041 1.00 67.81 281 ARG A O 1
ATOM 2141 N N . ALA A 1 282 ? -9.648 -13.461 6.571 1.00 63.22 282 ALA A N 1
ATOM 2142 C CA . ALA A 1 282 ? -9.232 -12.066 6.461 1.00 63.22 282 ALA A CA 1
ATOM 2143 C C . ALA A 1 282 ? -7.771 -11.895 6.864 1.00 63.22 282 ALA A C 1
ATOM 2145 O O . ALA A 1 282 ? -7.010 -11.175 6.225 1.00 63.22 282 ALA A O 1
ATOM 2146 N N . GLU A 1 283 ? -7.407 -12.566 7.952 1.00 67.62 283 GLU A N 1
ATOM 2147 C CA . GLU A 1 283 ? -6.069 -12.565 8.515 1.00 67.62 283 GLU A CA 1
ATOM 2148 C C . GLU A 1 283 ? -5.069 -13.231 7.561 1.00 67.62 283 GLU A C 1
ATOM 2150 O O . GLU A 1 283 ? -4.001 -12.674 7.303 1.00 67.62 283 GLU A O 1
ATOM 2155 N N . GLN A 1 284 ? -5.439 -14.371 6.966 1.00 71.75 284 GLN A N 1
ATOM 2156 C CA . GLN A 1 284 ? -4.645 -15.035 5.931 1.00 71.75 284 GLN A CA 1
ATOM 2157 C C . GLN A 1 284 ? -4.474 -14.136 4.697 1.00 71.75 284 GLN A C 1
ATOM 2159 O O . GLN A 1 284 ? -3.356 -13.940 4.227 1.00 71.75 284 GLN A O 1
ATOM 2164 N N . ALA A 1 285 ? -5.551 -13.517 4.203 1.00 65.00 285 ALA A N 1
ATOM 2165 C CA . ALA A 1 285 ? -5.490 -12.628 3.044 1.00 65.00 285 ALA A CA 1
ATOM 2166 C C . ALA A 1 285 ? -4.611 -11.391 3.303 1.00 65.00 285 ALA A C 1
ATOM 2168 O O . ALA A 1 285 ? -3.788 -11.033 2.457 1.00 65.00 285 ALA A O 1
ATOM 2169 N N . ARG A 1 286 ? -4.730 -10.764 4.484 1.00 65.50 286 ARG A N 1
ATOM 2170 C CA . ARG A 1 286 ? -3.875 -9.635 4.891 1.00 65.50 286 ARG A CA 1
ATOM 2171 C C . ARG A 1 286 ? -2.406 -10.038 4.947 1.00 65.50 286 ARG A C 1
ATOM 2173 O O . ARG A 1 286 ? -1.563 -9.312 4.425 1.00 65.50 286 ARG A O 1
ATOM 2180 N N . THR A 1 287 ? -2.102 -11.200 5.513 1.00 72.31 287 THR A N 1
ATOM 2181 C CA . THR A 1 287 ? -0.723 -11.691 5.604 1.00 72.31 287 THR A CA 1
ATOM 2182 C C . THR A 1 287 ? -0.152 -12.074 4.250 1.00 72.31 287 THR A C 1
ATOM 2184 O O . THR A 1 287 ? 0.971 -11.677 3.948 1.00 72.31 287 THR A O 1
ATOM 2187 N N . ALA A 1 288 ? -0.925 -12.746 3.395 1.00 72.62 288 ALA A N 1
ATOM 2188 C CA . ALA A 1 288 ? -0.525 -13.022 2.019 1.00 72.62 288 ALA A CA 1
ATOM 2189 C C . ALA A 1 288 ? -0.173 -11.737 1.269 1.00 72.62 288 ALA A C 1
ATOM 2191 O O . ALA A 1 288 ? 0.902 -11.641 0.671 1.00 72.62 288 ALA A O 1
ATOM 2192 N N . LEU A 1 289 ? -1.042 -10.727 1.359 1.00 64.44 289 LEU A N 1
ATOM 2193 C CA . LEU A 1 289 ? -0.815 -9.433 0.734 1.00 64.44 289 LEU A CA 1
ATOM 2194 C C . LEU A 1 289 ? 0.435 -8.749 1.299 1.00 64.44 289 LEU A C 1
ATOM 2196 O O . LEU A 1 289 ? 1.259 -8.261 0.526 1.00 64.44 289 LEU A O 1
ATOM 2200 N N . ALA A 1 290 ? 0.607 -8.734 2.622 1.00 69.19 290 ALA A N 1
ATOM 2201 C CA . ALA A 1 290 ? 1.752 -8.108 3.273 1.00 69.19 290 ALA A CA 1
ATOM 2202 C C . ALA A 1 290 ? 3.078 -8.769 2.860 1.00 69.19 290 ALA A C 1
ATOM 2204 O O . ALA A 1 290 ? 3.990 -8.069 2.417 1.00 69.19 290 ALA A O 1
ATOM 2205 N N . VAL A 1 291 ? 3.169 -10.104 2.924 1.00 75.06 291 VAL A N 1
ATOM 2206 C CA . VAL A 1 291 ? 4.365 -10.868 2.528 1.00 75.06 291 VAL A CA 1
ATOM 2207 C C . VAL A 1 291 ? 4.709 -10.612 1.063 1.00 75.06 291 VAL A C 1
ATOM 2209 O O . VAL A 1 291 ? 5.821 -10.172 0.767 1.00 75.06 291 VAL A O 1
ATOM 2212 N N . LYS A 1 292 ? 3.752 -10.806 0.147 1.00 74.00 292 LYS A N 1
ATOM 2213 C CA . LYS A 1 292 ? 3.975 -10.607 -1.294 1.00 74.00 292 LYS A CA 1
ATOM 2214 C C . LYS A 1 292 ? 4.410 -9.185 -1.615 1.00 74.00 292 LYS A C 1
ATOM 2216 O O . LYS A 1 292 ? 5.369 -8.985 -2.357 1.00 74.00 292 LYS A O 1
ATOM 2221 N N . THR A 1 293 ? 3.743 -8.203 -1.015 1.00 66.19 293 THR A N 1
ATOM 2222 C CA . THR A 1 293 ? 4.045 -6.788 -1.234 1.00 66.19 293 THR A CA 1
ATOM 2223 C C . THR A 1 293 ? 5.462 -6.446 -0.783 1.00 66.19 293 THR A C 1
ATOM 2225 O O . THR A 1 293 ? 6.188 -5.765 -1.505 1.00 66.19 293 THR A O 1
ATOM 2228 N N . MET A 1 294 ? 5.888 -6.906 0.396 1.00 73.69 294 MET A N 1
ATOM 2229 C CA . MET A 1 294 ? 7.234 -6.591 0.877 1.00 73.69 294 MET A CA 1
ATOM 2230 C C . MET A 1 294 ? 8.327 -7.323 0.101 1.00 73.69 294 MET A C 1
ATOM 2232 O O . MET A 1 294 ? 9.349 -6.704 -0.186 1.00 73.69 294 MET A O 1
ATOM 2236 N N . VAL A 1 295 ? 8.110 -8.591 -0.272 1.00 76.25 295 VAL A N 1
ATOM 2237 C CA . VAL A 1 295 ? 9.043 -9.350 -1.120 1.00 76.25 295 VAL A CA 1
ATOM 2238 C C . VAL A 1 295 ? 9.225 -8.644 -2.462 1.00 76.25 295 VAL A C 1
ATOM 2240 O O . VAL A 1 295 ? 10.348 -8.289 -2.813 1.00 76.25 295 VAL A O 1
ATOM 2243 N N . ALA A 1 296 ? 8.129 -8.354 -3.173 1.00 73.56 296 ALA A N 1
ATOM 2244 C CA . ALA A 1 296 ? 8.177 -7.690 -4.476 1.00 73.56 296 ALA A CA 1
ATOM 2245 C C . ALA A 1 296 ? 8.920 -6.347 -4.408 1.00 73.56 296 ALA A C 1
ATOM 2247 O O . ALA A 1 296 ? 9.761 -6.045 -5.252 1.00 73.56 296 ALA A O 1
ATOM 2248 N N . ARG A 1 297 ? 8.661 -5.557 -3.362 1.00 70.50 297 ARG A N 1
ATOM 2249 C CA . ARG A 1 297 ? 9.315 -4.261 -3.151 1.00 70.50 297 ARG A CA 1
ATOM 2250 C C . ARG A 1 297 ? 10.815 -4.371 -2.926 1.00 70.50 297 ARG A C 1
ATOM 2252 O O . ARG A 1 297 ? 11.578 -3.599 -3.498 1.00 70.50 297 ARG A O 1
ATOM 2259 N N . ARG A 1 298 ? 11.241 -5.311 -2.089 1.00 81.19 298 ARG A N 1
ATOM 2260 C CA . ARG A 1 298 ? 12.651 -5.477 -1.723 1.00 81.19 298 ARG A CA 1
ATOM 2261 C C . ARG A 1 298 ? 13.467 -6.086 -2.858 1.00 81.19 298 ARG A C 1
ATOM 2263 O O . ARG A 1 298 ? 14.587 -5.647 -3.088 1.00 81.19 298 ARG A O 1
ATOM 2270 N N . VAL A 1 299 ? 12.857 -6.954 -3.662 1.00 81.38 299 VAL A N 1
ATOM 2271 C CA . VAL A 1 299 ? 13.393 -7.380 -4.965 1.00 81.38 299 VAL A CA 1
ATOM 2272 C C . VAL A 1 299 ? 13.623 -6.180 -5.879 1.00 81.38 299 VAL A C 1
ATOM 2274 O O . VAL A 1 299 ? 14.716 -6.018 -6.410 1.00 81.38 299 VAL A O 1
ATOM 2277 N N . ALA A 1 300 ? 12.628 -5.302 -6.016 1.00 76.88 300 ALA A N 1
ATOM 2278 C CA . ALA A 1 300 ? 12.740 -4.091 -6.824 1.00 76.88 300 ALA A CA 1
ATOM 2279 C C . ALA A 1 300 ? 13.890 -3.173 -6.358 1.00 76.88 300 ALA A C 1
ATOM 2281 O O . ALA A 1 300 ? 14.706 -2.743 -7.175 1.00 76.88 300 ALA A O 1
ATOM 2282 N N . ALA A 1 301 ? 13.996 -2.915 -5.048 1.00 77.69 301 ALA A N 1
ATOM 2283 C CA . ALA A 1 301 ? 15.079 -2.111 -4.472 1.00 77.69 301 ALA A CA 1
ATOM 2284 C C . ALA A 1 301 ? 16.460 -2.741 -4.680 1.00 77.69 301 ALA A C 1
ATOM 2286 O O . ALA A 1 301 ? 17.385 -2.060 -5.131 1.00 77.69 301 ALA A O 1
ATOM 2287 N N . GLY A 1 302 ? 16.594 -4.037 -4.383 1.00 83.69 302 GLY A N 1
ATOM 2288 C CA . GLY A 1 302 ? 17.824 -4.788 -4.608 1.00 83.69 302 GLY A CA 1
ATOM 2289 C C . GLY A 1 302 ? 18.254 -4.687 -6.067 1.00 83.69 302 GLY A C 1
ATOM 2290 O O . GLY A 1 302 ? 19.368 -4.251 -6.356 1.00 83.69 302 GLY A O 1
ATOM 2291 N N . PHE A 1 303 ? 17.335 -4.976 -6.989 1.00 85.50 303 PHE A N 1
ATOM 2292 C CA . PHE A 1 303 ? 17.567 -4.918 -8.428 1.00 85.50 303 PHE A CA 1
ATOM 2293 C C . PHE A 1 303 ? 18.015 -3.533 -8.907 1.00 85.50 303 PHE A C 1
ATOM 2295 O O . PHE A 1 303 ? 19.042 -3.413 -9.577 1.00 85.50 303 PHE A O 1
ATOM 2302 N N . GLN A 1 304 ? 17.304 -2.472 -8.509 1.00 82.50 304 GLN A N 1
ATOM 2303 C CA . GLN A 1 304 ? 17.656 -1.093 -8.857 1.00 82.50 304 GLN A CA 1
ATOM 2304 C C . GLN A 1 304 ? 19.061 -0.722 -8.356 1.00 82.50 304 GLN A C 1
ATOM 2306 O O . GLN A 1 304 ? 19.861 -0.131 -9.095 1.00 82.50 304 GLN A O 1
ATOM 2311 N N . LYS A 1 305 ? 19.384 -1.091 -7.109 1.00 85.75 305 LYS A N 1
ATOM 2312 C CA . LYS A 1 305 ? 20.707 -0.873 -6.510 1.00 85.75 305 LYS A CA 1
ATOM 2313 C C . LYS A 1 305 ? 21.792 -1.635 -7.275 1.00 85.75 305 LYS A C 1
ATOM 2315 O O . LYS A 1 305 ? 22.855 -1.077 -7.537 1.00 85.75 305 LYS A O 1
ATOM 2320 N N . GLY A 1 306 ? 21.506 -2.872 -7.675 1.00 87.62 306 GLY A N 1
ATOM 2321 C CA . GLY A 1 306 ? 22.386 -3.702 -8.493 1.00 87.62 306 GLY A CA 1
ATOM 2322 C C . GLY A 1 306 ? 22.690 -3.065 -9.847 1.00 87.62 306 GLY A C 1
ATOM 2323 O O . GLY A 1 306 ? 23.855 -2.858 -10.189 1.00 87.62 306 GLY A O 1
ATOM 2324 N N . CYS A 1 307 ? 21.657 -2.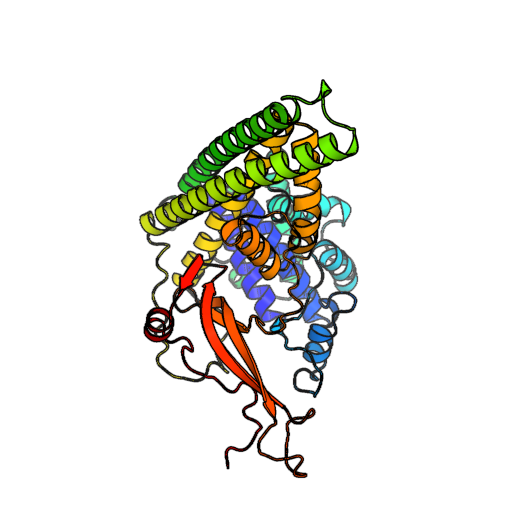672 -10.596 1.00 85.62 307 CYS A N 1
ATOM 2325 C CA . CYS A 1 307 ? 21.833 -2.036 -11.903 1.00 85.62 307 CYS A CA 1
ATOM 2326 C C . CYS A 1 307 ? 22.640 -0.736 -11.827 1.00 85.62 307 CYS A C 1
ATOM 2328 O O . CYS A 1 307 ? 23.468 -0.488 -12.700 1.00 85.62 307 CYS A O 1
ATOM 2330 N N . SER A 1 308 ? 22.462 0.047 -10.758 1.00 84.25 308 SER A N 1
ATOM 2331 C CA . SER A 1 308 ? 23.215 1.289 -10.531 1.00 84.25 308 SER A CA 1
ATOM 2332 C C . SER A 1 308 ? 24.721 1.070 -10.353 1.00 84.25 308 SER A C 1
ATOM 2334 O O . SER A 1 308 ? 25.504 1.951 -10.696 1.00 84.25 308 SER A O 1
ATOM 2336 N N . ILE A 1 309 ? 25.139 -0.098 -9.856 1.00 87.94 309 ILE A N 1
ATOM 2337 C CA . ILE A 1 309 ? 26.559 -0.476 -9.760 1.00 87.94 309 ILE A CA 1
ATOM 2338 C C . ILE A 1 309 ? 27.078 -1.003 -11.103 1.00 87.94 309 ILE A C 1
ATOM 2340 O O . ILE A 1 309 ? 28.237 -0.781 -11.444 1.00 87.94 309 ILE A O 1
ATOM 2344 N N . GLY A 1 310 ? 26.232 -1.703 -11.865 1.00 77.38 310 GLY A N 1
ATOM 2345 C CA . GLY A 1 310 ? 26.615 -2.297 -13.145 1.00 77.38 310 GLY A CA 1
ATOM 2346 C C . GLY A 1 310 ? 26.776 -1.285 -14.282 1.00 77.38 310 GLY A C 1
ATOM 2347 O O . GLY A 1 310 ? 27.675 -1.444 -15.104 1.00 77.38 310 GLY A O 1
ATOM 2348 N N . SER A 1 311 ? 25.916 -0.261 -14.350 1.00 79.31 311 SER A N 1
ATOM 2349 C CA . SER A 1 311 ? 25.977 0.798 -15.367 1.00 79.31 311 SER A CA 1
ATOM 2350 C C . SER A 1 311 ? 25.079 1.988 -15.001 1.00 79.31 311 SER A C 1
ATOM 2352 O O . SER A 1 311 ? 23.882 1.827 -14.751 1.00 79.31 311 SER A O 1
ATOM 2354 N N . SER A 1 312 ? 25.629 3.206 -15.036 1.00 76.50 312 SER A N 1
ATOM 2355 C CA . SER A 1 312 ? 24.860 4.441 -14.812 1.00 76.50 312 SER A CA 1
ATOM 2356 C C . SER A 1 312 ? 23.783 4.660 -15.878 1.00 76.50 312 SER A C 1
ATOM 2358 O O . SER A 1 312 ? 22.722 5.205 -15.578 1.00 76.50 312 SER A O 1
ATOM 2360 N N . ASP A 1 313 ? 24.008 4.192 -17.105 1.00 72.00 313 ASP A N 1
ATOM 2361 C CA . ASP A 1 313 ? 23.022 4.291 -18.178 1.00 72.00 313 ASP A CA 1
ATOM 2362 C C . ASP A 1 313 ? 21.941 3.211 -18.068 1.00 72.00 313 ASP A C 1
ATOM 2364 O O . ASP A 1 313 ? 20.769 3.501 -18.310 1.00 72.00 313 ASP A O 1
ATOM 2368 N N . ALA A 1 314 ? 22.278 2.015 -17.571 1.00 62.81 314 ALA A N 1
ATOM 2369 C CA . ALA A 1 314 ? 21.263 1.025 -17.201 1.00 62.81 314 ALA A CA 1
ATOM 2370 C C . ALA A 1 314 ? 20.348 1.562 -16.087 1.00 62.81 314 ALA A C 1
ATOM 2372 O O . ALA A 1 314 ? 19.138 1.355 -16.132 1.00 62.81 314 ALA A O 1
ATOM 2373 N N . ALA A 1 315 ? 20.895 2.321 -15.129 1.00 67.00 315 ALA A N 1
ATOM 2374 C CA . ALA A 1 315 ? 20.105 2.994 -14.098 1.00 67.00 315 ALA A CA 1
ATOM 2375 C C . ALA A 1 315 ? 19.184 4.094 -14.658 1.00 67.00 315 ALA A C 1
ATOM 2377 O O . ALA A 1 315 ? 18.087 4.290 -14.131 1.00 67.00 315 ALA A O 1
ATOM 2378 N N . LYS A 1 316 ? 19.579 4.788 -15.736 1.00 69.94 316 LYS A N 1
ATOM 2379 C CA . LYS A 1 316 ? 18.718 5.763 -16.435 1.00 69.94 316 LYS A CA 1
ATOM 2380 C C . LYS A 1 316 ? 17.579 5.087 -17.190 1.00 69.94 316 LYS A C 1
ATOM 2382 O O . LYS A 1 316 ? 16.447 5.545 -17.073 1.00 69.94 316 LYS A O 1
ATOM 2387 N N . VAL A 1 317 ? 17.858 3.992 -17.903 1.00 64.69 317 VAL A N 1
ATOM 2388 C CA . VAL A 1 317 ? 16.826 3.177 -18.572 1.00 64.69 317 VAL A CA 1
ATOM 2389 C C . VAL A 1 317 ? 15.855 2.616 -17.539 1.00 64.69 317 VAL A C 1
ATOM 2391 O O . VAL A 1 317 ? 14.646 2.715 -17.715 1.00 64.69 317 VAL A O 1
ATOM 2394 N N . LEU A 1 318 ? 16.365 2.123 -16.407 1.00 63.03 318 LEU A N 1
ATOM 2395 C CA . LEU A 1 318 ? 15.528 1.743 -15.274 1.00 63.03 318 LEU A CA 1
ATOM 2396 C C . LEU A 1 318 ? 14.723 2.912 -14.748 1.00 63.03 318 LEU A C 1
ATOM 2398 O O . LEU A 1 318 ? 13.552 2.718 -14.505 1.00 63.03 318 LEU A O 1
ATOM 2402 N N . SER A 1 319 ? 15.296 4.104 -14.595 1.00 60.72 319 SER A N 1
ATOM 2403 C CA . SER A 1 319 ? 14.577 5.278 -14.089 1.00 60.72 319 SER A CA 1
ATOM 2404 C C . SER A 1 319 ? 13.502 5.770 -15.057 1.00 60.72 319 SER A C 1
ATOM 2406 O O . SER A 1 319 ? 12.467 6.241 -14.597 1.00 60.72 319 SER A O 1
ATOM 2408 N N . SER A 1 320 ? 13.689 5.639 -16.375 1.00 57.34 320 SER A N 1
ATOM 2409 C CA . SER A 1 320 ? 12.652 5.969 -17.361 1.00 57.34 320 SER A CA 1
ATOM 2410 C C . SER A 1 320 ? 11.544 4.908 -17.370 1.00 57.34 320 SER A C 1
ATOM 2412 O O . SER A 1 320 ? 10.370 5.273 -17.261 1.00 57.34 320 SER A O 1
ATOM 2414 N N . ALA A 1 321 ? 11.915 3.621 -17.346 1.00 53.22 321 ALA A N 1
ATOM 2415 C CA . ALA A 1 321 ? 11.028 2.464 -17.177 1.00 53.22 321 ALA A CA 1
ATOM 2416 C C . ALA A 1 321 ? 10.201 2.547 -15.887 1.00 53.22 321 ALA A C 1
ATOM 2418 O O . ALA A 1 321 ? 8.979 2.363 -15.876 1.00 53.22 321 ALA A O 1
ATOM 2419 N N . TYR A 1 322 ? 10.895 2.870 -14.794 1.00 47.41 322 TYR A N 1
ATOM 2420 C CA . TYR A 1 322 ? 10.335 3.125 -13.484 1.00 47.41 322 TYR A CA 1
ATOM 2421 C C . TYR A 1 322 ? 9.471 4.363 -13.545 1.00 47.41 322 TYR A C 1
ATOM 2423 O O . TYR A 1 322 ? 8.387 4.295 -13.029 1.00 47.41 322 TYR A O 1
ATOM 2431 N N . SER A 1 323 ? 9.839 5.485 -14.164 1.00 41.38 323 SER A N 1
ATOM 2432 C CA . SER A 1 323 ? 9.017 6.705 -14.079 1.00 41.38 323 SER A CA 1
ATOM 2433 C C . SER A 1 323 ? 7.610 6.540 -14.669 1.00 41.38 323 SER A C 1
ATOM 2435 O O . SER A 1 323 ? 6.664 7.126 -14.141 1.00 41.38 323 SER A O 1
ATOM 2437 N N . SER A 1 324 ? 7.451 5.707 -15.702 1.00 34.59 324 SER A N 1
ATOM 2438 C CA . SER A 1 324 ? 6.150 5.372 -16.296 1.00 34.59 324 SER A CA 1
ATOM 2439 C C . SER A 1 324 ? 5.354 4.409 -15.404 1.00 34.59 324 SER A C 1
ATOM 2441 O O . SER A 1 324 ? 4.176 4.634 -15.135 1.00 34.59 324 SER A O 1
ATOM 2443 N N . SER A 1 325 ? 6.029 3.408 -14.839 1.00 35.59 325 SER A N 1
ATOM 2444 C CA . SER A 1 325 ? 5.459 2.394 -13.936 1.00 35.59 325 SER A CA 1
ATOM 2445 C C . SER A 1 325 ? 5.188 2.938 -12.514 1.00 35.59 325 SER A C 1
ATOM 2447 O O . SER A 1 325 ? 4.197 2.628 -11.863 1.00 35.59 325 SER A O 1
ATOM 2449 N N . VAL A 1 326 ? 6.029 3.844 -12.034 1.00 34.44 326 VAL A N 1
ATOM 2450 C CA . VAL A 1 326 ? 6.016 4.498 -10.721 1.00 34.44 326 VAL A CA 1
ATOM 2451 C C . VAL A 1 326 ? 5.061 5.674 -10.702 1.00 34.44 326 VAL A C 1
ATOM 2453 O O . VAL A 1 326 ? 4.451 5.889 -9.669 1.00 34.44 326 VAL A O 1
ATOM 2456 N N . ARG A 1 327 ? 4.823 6.398 -11.807 1.00 32.50 327 ARG A N 1
ATOM 2457 C CA . ARG A 1 327 ? 3.669 7.323 -11.866 1.00 32.50 327 ARG A CA 1
ATOM 2458 C C . ARG A 1 327 ? 2.346 6.582 -11.698 1.00 32.50 327 ARG A C 1
ATOM 2460 O O . ARG A 1 327 ? 1.433 7.110 -11.070 1.00 32.50 327 ARG A O 1
ATOM 2467 N N . MET A 1 328 ? 2.269 5.349 -12.195 1.00 32.06 328 MET A N 1
ATOM 2468 C CA . MET A 1 328 ? 1.158 4.449 -11.917 1.00 32.06 328 MET A CA 1
ATOM 2469 C C . MET A 1 328 ? 1.148 4.041 -10.432 1.00 32.06 328 MET A C 1
ATOM 2471 O O . MET A 1 328 ? 0.166 4.324 -9.749 1.00 32.06 328 MET A O 1
ATOM 2475 N N . VAL A 1 329 ? 2.230 3.485 -9.878 1.00 31.50 329 VAL A N 1
ATOM 2476 C CA . VAL A 1 329 ? 2.309 3.047 -8.460 1.00 31.50 329 VAL A CA 1
ATOM 2477 C C . VAL A 1 329 ? 2.101 4.192 -7.446 1.00 31.50 329 VAL A C 1
ATOM 2479 O O . VAL A 1 329 ? 1.406 4.020 -6.445 1.00 31.50 329 VAL A O 1
ATOM 2482 N N . ALA A 1 330 ? 2.607 5.395 -7.728 1.00 30.19 330 ALA A N 1
ATOM 2483 C CA . ALA A 1 330 ? 2.497 6.587 -6.883 1.00 30.19 330 ALA A CA 1
ATOM 2484 C C . ALA A 1 330 ? 1.067 7.150 -6.793 1.00 30.19 330 ALA A C 1
ATOM 2486 O O . ALA A 1 330 ? 0.779 7.911 -5.871 1.00 30.19 330 ALA A O 1
ATOM 2487 N N . SER A 1 331 ? 0.152 6.738 -7.682 1.00 32.38 331 SER A N 1
ATOM 2488 C CA . SER A 1 331 ? -1.274 7.095 -7.599 1.00 32.38 331 SER A CA 1
ATOM 2489 C C . SER A 1 331 ? -2.019 6.396 -6.452 1.00 32.38 331 SER A C 1
ATOM 2491 O O . SER A 1 331 ? -3.191 6.673 -6.216 1.00 32.38 331 SER A O 1
ATOM 2493 N N . GLY A 1 332 ? -1.354 5.493 -5.718 1.00 29.02 332 GLY A N 1
ATOM 2494 C CA . GLY A 1 332 ? -1.916 4.850 -4.530 1.00 29.02 332 GLY A CA 1
ATOM 2495 C C . GLY A 1 332 ? -3.000 3.810 -4.818 1.00 29.02 332 GLY A C 1
ATOM 2496 O O . GLY A 1 332 ? -3.566 3.270 -3.870 1.00 29.02 332 GLY A O 1
ATOM 2497 N N . SER A 1 333 ? -3.270 3.496 -6.087 1.00 34.69 333 SER A N 1
ATOM 2498 C CA . SER A 1 333 ? -4.182 2.418 -6.454 1.00 34.69 333 SER A CA 1
ATOM 2499 C C . SER A 1 333 ? -3.468 1.064 -6.391 1.00 34.69 333 SER A C 1
ATOM 2501 O O . SER A 1 333 ? -2.422 0.875 -7.016 1.00 34.69 333 SER A O 1
ATOM 2503 N N . LEU A 1 334 ? -4.052 0.100 -5.670 1.00 35.25 334 LEU A N 1
ATOM 2504 C CA . LEU A 1 334 ? -3.649 -1.314 -5.709 1.00 35.25 334 LEU A CA 1
ATOM 2505 C C . LEU A 1 334 ? -3.613 -1.849 -7.156 1.00 35.25 334 LEU A C 1
ATOM 2507 O O . LEU A 1 334 ? -2.758 -2.664 -7.487 1.00 35.25 334 LEU A O 1
ATOM 2511 N N . GLU A 1 335 ? -4.477 -1.312 -8.022 1.00 36.12 335 GLU A N 1
ATOM 2512 C CA . GLU A 1 335 ? -4.555 -1.569 -9.465 1.00 36.12 335 GLU A CA 1
ATOM 2513 C C . GLU A 1 335 ? -3.269 -1.178 -10.203 1.00 36.12 335 GLU A C 1
ATOM 2515 O O . GLU A 1 335 ? -2.896 -1.780 -11.200 1.00 36.12 335 GLU A O 1
ATOM 2520 N N . ALA A 1 336 ? -2.543 -0.176 -9.718 1.00 35.47 336 ALA A N 1
ATOM 2521 C CA . ALA A 1 336 ? -1.353 0.312 -10.390 1.00 35.47 336 ALA A CA 1
ATOM 2522 C C . ALA A 1 336 ? -0.093 -0.479 -10.012 1.00 35.47 336 ALA A C 1
ATOM 2524 O O . ALA A 1 336 ? 0.752 -0.738 -10.863 1.00 35.47 336 ALA A O 1
ATOM 2525 N N . VAL A 1 337 ? -0.003 -0.934 -8.757 1.00 38.34 337 VAL A N 1
ATOM 2526 C CA . VAL A 1 337 ? 0.999 -1.925 -8.322 1.00 38.34 337 VAL A CA 1
ATOM 2527 C C . VAL A 1 337 ? 0.748 -3.258 -9.020 1.00 38.34 337 VAL A C 1
ATOM 2529 O O . VAL A 1 337 ? 1.682 -3.864 -9.533 1.00 38.34 337 VAL A O 1
ATOM 2532 N N . ALA A 1 338 ? -0.516 -3.662 -9.117 1.00 39.28 338 ALA A N 1
ATOM 2533 C CA . ALA A 1 338 ? -0.952 -4.810 -9.890 1.00 39.28 338 ALA A CA 1
ATOM 2534 C C . ALA A 1 338 ? -0.585 -4.721 -11.373 1.00 39.28 338 ALA A C 1
ATOM 2536 O O . ALA A 1 338 ? -0.060 -5.688 -11.900 1.00 39.28 338 ALA A O 1
ATOM 2537 N N . LYS A 1 339 ? -0.798 -3.571 -12.024 1.00 40.28 339 LYS A N 1
ATOM 2538 C CA . LYS A 1 339 ? -0.456 -3.352 -13.437 1.00 40.28 339 LYS A CA 1
ATOM 2539 C C . LYS A 1 339 ? 1.046 -3.287 -13.696 1.00 40.28 339 LYS A C 1
ATOM 2541 O O . LYS A 1 339 ? 1.485 -3.713 -14.754 1.00 40.28 339 LYS A O 1
ATOM 2546 N N . VAL A 1 340 ? 1.849 -2.796 -12.749 1.00 38.47 340 VAL A N 1
ATOM 2547 C CA . VAL A 1 340 ? 3.319 -2.859 -12.847 1.00 38.47 340 VAL A CA 1
ATOM 2548 C C . VAL A 1 340 ? 3.822 -4.277 -12.638 1.00 38.47 340 VAL A C 1
ATOM 2550 O O . VAL A 1 340 ? 4.692 -4.724 -13.373 1.00 38.47 340 VAL A O 1
ATOM 2553 N N . ILE A 1 341 ? 3.251 -5.007 -11.682 1.00 41.06 341 ILE A N 1
ATOM 2554 C CA . ILE A 1 341 ? 3.546 -6.427 -11.497 1.00 41.06 341 ILE A CA 1
ATOM 2555 C C . ILE A 1 341 ? 3.088 -7.209 -12.738 1.00 41.06 341 ILE A C 1
ATOM 2557 O O . ILE A 1 341 ? 3.883 -7.951 -13.282 1.00 41.06 341 ILE A O 1
ATOM 2561 N N . ALA A 1 342 ? 1.897 -6.979 -13.285 1.00 38.16 342 ALA A N 1
ATOM 2562 C CA . ALA A 1 342 ? 1.435 -7.616 -14.521 1.00 38.16 342 ALA A CA 1
ATOM 2563 C C . ALA A 1 342 ? 2.319 -7.243 -15.725 1.00 38.16 342 ALA A C 1
ATOM 2565 O O . ALA A 1 342 ? 2.793 -8.116 -16.431 1.00 38.16 342 ALA A O 1
ATOM 2566 N N . SER A 1 343 ? 2.677 -5.970 -15.910 1.00 35.47 343 SER A N 1
ATOM 2567 C CA . SER A 1 343 ? 3.574 -5.523 -16.989 1.00 35.47 343 SER A CA 1
ATOM 2568 C C . SER A 1 343 ? 4.979 -6.138 -16.903 1.00 35.47 343 SER A C 1
ATOM 2570 O O . SER A 1 343 ? 5.534 -6.563 -17.917 1.00 35.47 343 SER A O 1
ATOM 2572 N N . VAL A 1 344 ? 5.549 -6.218 -15.698 1.00 35.62 344 VAL A N 1
ATOM 2573 C CA . VAL A 1 344 ? 6.888 -6.774 -15.455 1.00 35.62 344 VAL A CA 1
ATOM 2574 C C . VAL A 1 344 ? 6.890 -8.306 -15.502 1.00 35.62 344 VAL A C 1
ATOM 2576 O O . VAL A 1 344 ? 7.889 -8.900 -15.906 1.00 35.62 344 VAL A O 1
ATOM 2579 N N . PHE A 1 345 ? 5.792 -8.952 -15.107 1.00 35.41 345 PHE A N 1
ATOM 2580 C CA . PHE A 1 345 ? 5.701 -10.409 -15.027 1.00 35.41 345 PHE A CA 1
ATOM 2581 C C . PHE A 1 345 ? 5.104 -11.062 -16.285 1.00 35.41 345 PHE A C 1
ATOM 2583 O O . PHE A 1 345 ? 5.473 -12.199 -16.574 1.00 35.41 345 PHE A O 1
ATOM 2590 N N . GLU A 1 346 ? 4.258 -10.371 -17.056 1.00 37.72 346 GLU A N 1
ATOM 2591 C CA . GLU A 1 346 ? 3.592 -10.925 -18.248 1.00 37.72 346 GLU A CA 1
ATOM 2592 C C . GLU A 1 346 ? 4.297 -10.604 -19.578 1.00 37.72 346 GLU A C 1
ATOM 2594 O O . GLU A 1 346 ? 4.272 -11.460 -20.458 1.00 37.72 346 GLU A O 1
ATOM 2599 N N . TYR A 1 347 ? 4.960 -9.446 -19.754 1.00 34.75 347 TYR A N 1
ATOM 2600 C CA . TYR A 1 347 ? 5.330 -8.985 -21.114 1.00 34.75 347 TYR A CA 1
ATOM 2601 C C . TYR A 1 347 ? 6.820 -8.786 -21.426 1.00 34.75 347 TYR A C 1
ATOM 2603 O O . TYR A 1 347 ? 7.154 -8.552 -22.583 1.00 34.75 347 TYR A O 1
ATOM 2611 N N . GLY A 1 348 ? 7.745 -8.881 -20.466 1.00 30.36 348 GLY A N 1
ATOM 2612 C CA . GLY A 1 348 ? 9.189 -8.915 -20.773 1.00 30.36 348 GLY A CA 1
ATOM 2613 C C . GLY A 1 348 ? 9.766 -7.711 -21.552 1.00 30.36 348 GLY A C 1
ATOM 2614 O O . GLY A 1 348 ? 10.911 -7.766 -21.996 1.00 30.36 348 GLY A O 1
ATOM 2615 N N . THR A 1 349 ? 9.031 -6.603 -21.709 1.00 25.97 349 THR A N 1
ATOM 2616 C CA . THR A 1 349 ? 9.505 -5.383 -22.378 1.00 25.97 349 THR A CA 1
ATOM 2617 C C . THR A 1 349 ? 9.253 -4.150 -21.520 1.00 25.97 349 THR A C 1
ATOM 2619 O O . THR A 1 349 ? 8.108 -3.798 -21.252 1.00 25.97 349 THR A O 1
ATOM 2622 N N . VAL A 1 350 ? 10.312 -3.399 -21.196 1.00 29.00 350 VAL A N 1
ATOM 2623 C CA . VAL A 1 350 ? 10.178 -1.951 -20.975 1.00 29.00 350 VAL A CA 1
ATOM 2624 C C . VAL A 1 350 ? 10.077 -1.332 -22.353 1.00 29.00 350 VAL A C 1
ATOM 2626 O O . VAL A 1 350 ? 11.066 -0.882 -22.902 1.00 29.00 350 VAL A O 1
ATOM 2629 N N . GLY A 1 351 ? 8.924 -1.400 -22.983 1.00 22.94 351 GLY A N 1
ATOM 2630 C CA . GLY A 1 351 ? 8.589 -0.596 -24.142 1.00 22.94 351 GLY A CA 1
ATOM 2631 C C . GLY A 1 351 ? 7.187 -0.099 -23.935 1.00 22.94 351 GLY A C 1
ATOM 2632 O O . GLY A 1 351 ? 6.404 -0.772 -23.269 1.00 22.94 351 GLY A O 1
ATOM 2633 N N . ALA A 1 352 ? 6.855 1.040 -24.535 1.00 28.16 352 ALA A N 1
ATOM 2634 C CA . ALA A 1 352 ? 5.507 1.150 -25.050 1.00 28.16 352 ALA A CA 1
ATOM 2635 C C . ALA A 1 352 ? 5.247 -0.174 -25.782 1.00 28.16 352 ALA A C 1
ATOM 2637 O O . ALA A 1 352 ? 5.894 -0.449 -26.795 1.00 28.16 352 ALA A O 1
ATOM 2638 N N . ALA A 1 353 ? 4.378 -1.031 -25.239 1.00 25.41 353 ALA A N 1
ATOM 2639 C CA . ALA A 1 353 ? 3.635 -1.864 -26.151 1.00 25.41 353 ALA A CA 1
ATOM 2640 C C . ALA A 1 353 ? 3.058 -0.871 -27.166 1.00 25.41 353 ALA A C 1
ATOM 2642 O O . ALA A 1 353 ? 2.647 0.232 -26.760 1.00 25.41 353 ALA A O 1
ATOM 2643 N N . PRO A 1 354 ? 3.065 -1.193 -28.465 1.00 28.20 354 PRO A N 1
ATOM 2644 C CA . PRO A 1 354 ? 2.098 -0.537 -29.303 1.00 28.20 354 PRO A CA 1
ATOM 2645 C C . PRO A 1 354 ? 0.785 -0.727 -28.535 1.00 28.20 354 PRO A C 1
ATOM 2647 O O . PRO A 1 354 ? 0.382 -1.849 -28.229 1.00 28.20 354 PRO A O 1
ATOM 2650 N N . PHE A 1 355 ? 0.137 0.379 -28.181 1.00 30.14 355 PHE A N 1
ATOM 2651 C CA . PHE A 1 355 ? -1.263 0.441 -28.534 1.00 30.14 355 PHE A CA 1
ATOM 2652 C C . PHE A 1 355 ? -1.251 0.030 -30.004 1.00 30.14 355 PHE A C 1
ATOM 2654 O O . PHE A 1 355 ? -0.922 0.826 -30.879 1.00 30.14 355 PHE A O 1
ATOM 2661 N N . THR A 1 356 ? -1.377 -1.274 -30.258 1.00 33.12 356 THR A N 1
ATOM 2662 C CA . THR A 1 356 ? -1.955 -1.699 -31.501 1.00 33.12 356 THR A CA 1
ATOM 2663 C C . THR A 1 356 ? -3.241 -0.909 -31.507 1.00 33.12 356 THR A C 1
ATOM 2665 O O . THR A 1 356 ? -4.023 -0.958 -30.557 1.00 33.12 356 THR A O 1
ATOM 2668 N N . ASP A 1 357 ? -3.415 -0.121 -32.550 1.00 35.72 357 ASP A N 1
ATOM 2669 C CA . ASP A 1 357 ? -4.716 0.422 -32.890 1.00 35.72 357 ASP A CA 1
ATOM 2670 C C . ASP A 1 357 ? -5.762 -0.707 -33.076 1.00 35.72 357 ASP A C 1
ATOM 2672 O O . ASP A 1 357 ? -6.919 -0.417 -33.348 1.00 35.72 357 ASP A O 1
ATOM 2676 N N . ASP A 1 358 ? -5.398 -1.982 -32.862 1.00 34.84 358 ASP A N 1
ATOM 2677 C CA . ASP A 1 358 ? -6.287 -3.053 -32.415 1.00 34.84 358 ASP A CA 1
ATOM 2678 C C . ASP A 1 358 ? -6.797 -2.745 -30.993 1.00 34.84 358 ASP A C 1
ATOM 2680 O O . ASP A 1 358 ? -6.306 -3.220 -29.964 1.00 34.84 358 ASP A O 1
ATOM 2684 N N . VAL A 1 359 ? -7.806 -1.878 -30.974 1.00 38.38 359 VAL A N 1
ATOM 2685 C CA . VAL A 1 359 ? -8.953 -1.917 -30.063 1.00 38.38 359 VAL A CA 1
ATOM 2686 C C . VAL A 1 359 ? -9.280 -3.385 -29.712 1.00 38.38 359 VAL A C 1
ATOM 2688 O O . VAL A 1 359 ? -9.177 -4.226 -30.593 1.00 38.38 359 VAL A O 1
ATOM 2691 N N . GLU A 1 360 ? -9.683 -3.676 -28.461 1.00 45.53 360 GLU A N 1
ATOM 2692 C CA . GLU A 1 360 ? -10.565 -4.811 -28.051 1.00 45.53 360 GLU A CA 1
ATOM 2693 C C . GLU A 1 360 ? -10.131 -5.695 -26.860 1.00 45.53 360 GLU A C 1
ATOM 2695 O O . GLU A 1 360 ? -10.839 -6.641 -26.528 1.00 45.53 360 GLU A O 1
ATOM 2700 N N . SER A 1 361 ? -9.075 -5.382 -26.098 1.00 45.31 361 SER A N 1
ATOM 2701 C CA . SER A 1 361 ? -8.887 -6.014 -24.772 1.00 45.31 361 SER A CA 1
ATOM 2702 C C . SER A 1 361 ? -9.152 -5.025 -23.631 1.00 45.31 361 SER A C 1
ATOM 2704 O O . SER A 1 361 ? -8.219 -4.493 -23.020 1.00 45.31 361 SER A O 1
ATOM 2706 N N . LEU A 1 362 ? -10.425 -4.735 -23.331 1.00 50.75 362 LEU A N 1
ATOM 2707 C CA . LEU A 1 362 ? -10.759 -4.107 -22.046 1.00 50.75 362 LEU A CA 1
ATOM 2708 C C . LEU A 1 362 ? -10.618 -5.150 -20.932 1.00 50.75 362 LEU A C 1
ATOM 2710 O O . LEU A 1 362 ? -11.015 -6.294 -21.092 1.00 50.75 362 LEU A O 1
ATOM 2714 N N . GLY A 1 363 ? -10.047 -4.761 -19.793 1.00 51.59 363 GLY A N 1
ATOM 2715 C CA . GLY A 1 363 ? -10.072 -5.592 -18.591 1.00 51.59 363 GLY A CA 1
ATOM 2716 C C . GLY A 1 363 ? -11.342 -5.324 -17.784 1.00 51.59 363 GLY A C 1
ATOM 2717 O O . GLY A 1 363 ? -11.650 -4.164 -17.493 1.00 51.59 363 GLY A O 1
ATOM 2718 N N . TRP A 1 364 ? -12.063 -6.368 -17.379 1.00 75.88 364 TRP A N 1
ATOM 2719 C CA . TRP A 1 364 ? -13.171 -6.272 -16.418 1.00 75.88 364 TRP A CA 1
ATOM 2720 C C . TRP A 1 364 ? -12.827 -7.022 -15.133 1.00 75.88 364 TRP A C 1
ATOM 2722 O O . TRP A 1 364 ? -12.139 -8.030 -15.151 1.00 75.88 364 TRP A O 1
ATOM 2732 N N . MET A 1 365 ? -13.248 -6.509 -13.977 1.00 73.81 365 MET A N 1
ATOM 2733 C CA . MET A 1 365 ? -12.825 -7.071 -12.689 1.00 73.81 365 MET A CA 1
ATOM 2734 C C . MET A 1 365 ? -13.846 -8.069 -12.141 1.00 73.81 365 MET A C 1
ATOM 2736 O O . MET A 1 365 ? -15.021 -7.727 -12.015 1.00 73.81 365 MET A O 1
ATOM 2740 N N . PHE A 1 366 ? -13.373 -9.241 -11.720 1.00 80.44 366 PHE A N 1
ATOM 2741 C CA . PHE A 1 366 ? -14.150 -10.256 -11.002 1.00 80.44 366 PHE A CA 1
ATOM 2742 C C . PHE A 1 366 ? -13.565 -10.525 -9.615 1.00 80.44 366 PHE A C 1
ATOM 2744 O O . PHE A 1 366 ? -12.383 -10.291 -9.356 1.00 80.44 366 PHE A O 1
ATOM 2751 N N . HIS A 1 367 ? -14.390 -11.026 -8.695 1.00 76.38 367 HIS A N 1
ATOM 2752 C CA . HIS A 1 367 ? -13.886 -11.504 -7.414 1.00 76.38 367 HIS A CA 1
ATOM 2753 C C . HIS A 1 367 ? -13.098 -12.792 -7.617 1.00 76.38 367 HIS A C 1
ATOM 2755 O O . HIS A 1 367 ? -13.590 -13.768 -8.171 1.00 76.38 367 HIS A O 1
ATOM 2761 N N . CYS A 1 368 ? -11.871 -12.800 -7.117 1.00 73.56 368 CYS A N 1
ATOM 2762 C CA . CYS A 1 368 ? -11.003 -13.952 -7.158 1.00 73.56 368 CYS A CA 1
ATOM 2763 C C . CYS A 1 368 ? -11.620 -15.117 -6.379 1.00 73.56 368 CYS A C 1
ATOM 2765 O O . CYS A 1 368 ? -11.851 -14.983 -5.172 1.00 73.56 368 CYS A O 1
ATOM 2767 N N . PRO A 1 369 ? -11.806 -16.283 -7.011 1.00 65.38 369 PRO A N 1
ATOM 2768 C CA . PRO A 1 369 ? -12.429 -17.433 -6.364 1.00 65.38 369 PRO A CA 1
ATOM 2769 C C . PRO A 1 369 ? -11.573 -18.006 -5.226 1.00 65.38 369 PRO A C 1
ATOM 2771 O O . PRO A 1 369 ? -12.105 -18.587 -4.277 1.00 65.38 369 PRO A O 1
ATOM 2774 N N . ALA A 1 370 ? -10.254 -17.785 -5.259 1.00 53.91 370 ALA A N 1
ATOM 2775 C CA . ALA A 1 370 ? -9.369 -18.147 -4.157 1.00 53.91 370 ALA A CA 1
ATOM 2776 C C . ALA A 1 370 ? -9.495 -17.166 -2.978 1.00 53.91 370 ALA A C 1
ATOM 2778 O O . ALA A 1 370 ? -9.792 -17.560 -1.850 1.00 53.91 370 ALA A O 1
ATOM 2779 N N . CYS A 1 371 ? -9.288 -15.867 -3.208 1.00 51.41 371 CYS A N 1
ATOM 2780 C CA . CYS A 1 371 ? -9.065 -14.917 -2.113 1.00 51.41 371 CYS A CA 1
ATOM 2781 C C . CYS A 1 371 ? -10.210 -13.939 -1.831 1.00 51.41 371 CYS A C 1
ATOM 2783 O O . CYS A 1 371 ? -10.174 -13.250 -0.815 1.00 51.41 371 CYS A O 1
ATOM 2785 N N . GLY A 1 372 ? -11.202 -13.847 -2.717 1.00 57.44 372 GLY A N 1
ATOM 2786 C CA . GLY A 1 372 ? -12.291 -12.870 -2.654 1.00 57.44 372 GLY A CA 1
ATOM 2787 C C . GLY A 1 372 ? -11.889 -11.432 -3.009 1.00 57.44 372 GLY A C 1
ATOM 2788 O O . GLY A 1 372 ? -12.764 -10.581 -3.155 1.00 57.44 372 GLY A O 1
ATOM 2789 N N . ALA A 1 373 ? -10.597 -11.129 -3.177 1.00 62.31 373 ALA A N 1
ATOM 2790 C CA . ALA A 1 373 ? -10.156 -9.829 -3.680 1.00 62.31 373 ALA A CA 1
ATOM 2791 C C . ALA A 1 373 ? -10.493 -9.674 -5.166 1.00 62.31 373 ALA A C 1
ATOM 2793 O O . ALA A 1 373 ? -10.735 -10.657 -5.857 1.00 62.31 373 ALA A O 1
ATOM 2794 N N . TRP A 1 374 ? -10.461 -8.451 -5.675 1.00 70.56 374 TRP A N 1
ATOM 2795 C CA . TRP A 1 374 ? -10.642 -8.207 -7.102 1.00 70.56 374 TRP A CA 1
ATOM 2796 C C . TRP A 1 374 ? -9.452 -8.742 -7.912 1.00 70.56 374 TRP A C 1
ATOM 2798 O O . TRP A 1 374 ? -8.293 -8.609 -7.507 1.00 70.56 374 TRP A O 1
ATOM 2808 N N . GLY A 1 375 ? -9.753 -9.376 -9.039 1.00 78.12 375 GLY A N 1
ATOM 2809 C CA . GLY A 1 375 ? -8.800 -9.734 -10.077 1.00 78.12 375 GLY A CA 1
ATOM 2810 C C . GLY A 1 375 ? -9.283 -9.268 -11.441 1.00 78.12 375 GLY A C 1
ATOM 2811 O O . GLY A 1 375 ? -10.477 -9.044 -11.643 1.00 78.12 375 GLY A O 1
ATOM 2812 N N . ASP A 1 376 ? -8.334 -9.095 -12.343 1.00 82.19 376 ASP A N 1
ATOM 2813 C CA . ASP A 1 376 ? -8.542 -8.636 -13.704 1.00 82.19 376 ASP A CA 1
ATOM 2814 C C . ASP A 1 376 ? -8.901 -9.829 -14.586 1.00 82.19 376 ASP A C 1
ATOM 2816 O O . ASP A 1 376 ? -8.190 -10.827 -14.609 1.00 82.19 376 ASP A O 1
ATOM 2820 N N . MET A 1 377 ? -10.008 -9.736 -15.305 1.00 86.06 377 MET A N 1
ATOM 2821 C CA . MET A 1 377 ? -10.379 -10.658 -16.362 1.00 86.06 377 MET A CA 1
ATOM 2822 C C . MET A 1 377 ? -10.076 -10.005 -17.700 1.00 86.06 377 MET A C 1
ATOM 2824 O O . MET A 1 377 ? -10.406 -8.843 -17.934 1.00 86.06 377 MET A O 1
ATOM 2828 N N . TYR A 1 378 ? -9.441 -10.780 -18.556 1.00 85.00 378 TYR A N 1
ATOM 2829 C CA . TYR A 1 378 ? -9.027 -10.430 -19.893 1.00 85.00 378 TYR A CA 1
ATOM 2830 C C . TYR A 1 378 ? -9.770 -11.332 -20.863 1.00 85.00 378 TYR A C 1
ATOM 2832 O O . TYR A 1 378 ? -9.948 -12.527 -20.616 1.00 85.00 378 TYR A O 1
ATOM 2840 N N . GLY A 1 379 ? -10.192 -10.761 -21.976 1.00 88.19 379 GLY A N 1
ATOM 2841 C CA . GLY A 1 379 ? -10.957 -11.449 -22.996 1.00 88.19 379 GLY A CA 1
ATOM 2842 C C . GLY A 1 379 ? -11.089 -10.588 -24.238 1.00 88.19 379 GLY A C 1
ATOM 2843 O O . GLY A 1 379 ? -10.587 -9.463 -24.270 1.00 88.19 379 GLY A O 1
ATOM 2844 N N . ASN A 1 380 ? -11.770 -11.128 -25.242 1.00 87.44 380 ASN A N 1
ATOM 2845 C CA . ASN A 1 380 ? -12.158 -10.342 -26.406 1.00 87.44 380 ASN A CA 1
ATOM 2846 C C . ASN A 1 380 ? -13.359 -9.471 -26.042 1.00 87.44 380 ASN A C 1
ATOM 2848 O O . ASN A 1 380 ? -14.241 -9.922 -25.304 1.00 87.44 380 ASN A O 1
ATOM 2852 N N . VAL A 1 381 ? -13.387 -8.256 -26.577 1.00 82.19 381 VAL A N 1
ATOM 2853 C CA . VAL A 1 381 ? -14.542 -7.363 -26.522 1.00 82.19 381 VAL A CA 1
ATOM 2854 C C . VAL A 1 381 ? -15.014 -7.119 -27.924 1.00 82.19 381 VAL A C 1
ATOM 2856 O O . VAL A 1 381 ? -14.303 -6.497 -28.697 1.00 82.19 381 VAL A O 1
ATOM 2859 N N . GLU A 1 382 ? -16.226 -7.536 -28.220 1.00 87.75 382 GLU A N 1
ATOM 2860 C CA . GLU A 1 382 ? -16.848 -7.256 -29.499 1.00 87.75 382 GLU A CA 1
ATOM 2861 C C . GLU A 1 382 ? -17.988 -6.267 -29.253 1.00 87.75 382 GLU A C 1
ATOM 2863 O O . GLU A 1 382 ? -18.776 -6.411 -28.314 1.00 87.75 382 GLU A O 1
ATOM 2868 N N . GLN A 1 383 ? -18.045 -5.208 -30.059 1.00 87.12 383 GLN A N 1
ATOM 2869 C CA . GLN A 1 383 ? -19.208 -4.330 -30.098 1.00 87.12 383 GLN A CA 1
ATOM 2870 C C . GLN A 1 383 ? -20.106 -4.778 -31.240 1.00 87.12 383 GLN A C 1
ATOM 2872 O O . GLN A 1 383 ? -19.757 -4.636 -32.411 1.00 87.12 383 GLN A O 1
ATOM 2877 N N . GLU A 1 384 ? -21.278 -5.295 -30.900 1.00 89.06 384 GLU A N 1
ATOM 2878 C CA . GLU A 1 384 ? -22.298 -5.625 -31.887 1.00 89.06 384 GLU A CA 1
ATOM 2879 C C . GLU A 1 384 ? -23.371 -4.543 -31.918 1.00 89.06 384 GLU A C 1
ATOM 2881 O O . GLU A 1 384 ? -23.723 -3.980 -30.882 1.00 89.06 384 GLU A O 1
ATOM 2886 N N . GLU A 1 385 ? -23.943 -4.266 -33.090 1.00 88.19 385 GLU A N 1
ATOM 2887 C CA . GLU A 1 385 ? -25.158 -3.452 -33.161 1.00 88.19 385 GLU A CA 1
ATOM 2888 C C . GLU A 1 385 ? -26.269 -4.142 -32.358 1.00 88.19 385 GLU A C 1
ATOM 2890 O O . GLU A 1 385 ? -26.585 -5.315 -32.578 1.00 88.19 385 GLU A O 1
ATOM 2895 N N . CYS A 1 386 ? -26.880 -3.424 -31.415 1.00 83.31 386 CYS A N 1
ATOM 2896 C CA . CYS A 1 386 ? -27.975 -3.978 -30.635 1.00 83.31 386 CYS A CA 1
ATOM 2897 C C . CYS A 1 386 ? -29.145 -4.281 -31.597 1.00 83.31 386 CYS A C 1
ATOM 2899 O O . CYS A 1 386 ? -29.615 -3.382 -32.308 1.00 83.31 386 CYS A O 1
ATOM 2901 N N . PRO A 1 387 ? -29.678 -5.520 -31.609 1.00 81.88 387 PRO A N 1
ATOM 2902 C CA . PRO A 1 387 ? -30.733 -5.959 -32.532 1.00 81.88 387 PRO A CA 1
ATOM 2903 C C . PRO A 1 387 ? -32.034 -5.147 -32.462 1.00 81.88 387 PRO A C 1
ATOM 2905 O O . PRO A 1 387 ? -32.906 -5.288 -33.317 1.00 81.88 387 PRO A O 1
ATOM 2908 N N . CYS A 1 388 ? -32.168 -4.256 -31.478 1.00 81.69 388 CYS A N 1
ATOM 2909 C CA . CYS A 1 388 ? -33.246 -3.283 -31.409 1.00 81.69 388 CYS A CA 1
ATOM 2910 C C . CYS A 1 388 ? -33.283 -2.320 -32.616 1.00 81.69 388 CYS A C 1
ATOM 2912 O O . CYS A 1 388 ? -34.306 -1.669 -32.806 1.00 81.69 388 CYS A O 1
ATOM 2914 N N . GLY A 1 389 ? -32.209 -2.173 -33.409 1.00 75.81 389 GLY A N 1
ATOM 2915 C CA . GLY A 1 389 ? -32.210 -1.388 -34.655 1.00 75.81 389 GLY A CA 1
ATOM 2916 C C . GLY A 1 389 ? -32.631 0.080 -34.485 1.00 75.81 389 GLY A C 1
ATOM 2917 O O . GLY A 1 389 ? -33.304 0.639 -35.351 1.00 75.81 389 GLY A O 1
ATOM 2918 N N . GLY A 1 390 ? -32.321 0.689 -33.335 1.00 69.44 390 GLY A N 1
ATOM 2919 C CA . GLY A 1 390 ? -32.764 2.047 -32.997 1.00 69.44 390 GLY A CA 1
ATOM 2920 C C . GLY A 1 390 ? -34.239 2.153 -32.584 1.00 69.44 390 GLY A C 1
ATOM 2921 O O . GLY A 1 390 ? -34.811 3.244 -32.619 1.00 69.44 390 GLY A O 1
ATOM 2922 N N . HIS A 1 391 ? -34.880 1.044 -32.195 1.00 74.88 391 HIS A N 1
ATOM 2923 C CA . HIS A 1 391 ? -36.239 1.059 -31.655 1.00 74.88 391 HIS A CA 1
ATOM 2924 C C . HIS A 1 391 ? -36.323 2.041 -30.470 1.00 74.88 391 HIS A C 1
ATOM 2926 O O . HIS A 1 391 ? -35.447 2.020 -29.607 1.00 74.88 391 HIS A O 1
ATOM 2932 N N . PRO A 1 392 ? -37.391 2.848 -30.340 1.00 75.50 392 PRO A N 1
ATOM 2933 C CA . PRO A 1 392 ? -37.515 3.876 -29.295 1.00 75.50 392 PRO A CA 1
ATOM 2934 C C . PRO A 1 392 ? -37.509 3.357 -27.843 1.00 75.50 392 PRO A C 1
ATOM 2936 O O . PRO A 1 392 ? -37.487 4.156 -26.915 1.00 75.50 392 PRO A O 1
ATOM 2939 N N . ASN A 1 393 ? -37.506 2.035 -27.643 1.00 78.56 393 ASN A N 1
ATOM 2940 C CA . ASN A 1 393 ? -37.384 1.389 -26.328 1.00 78.56 393 ASN A CA 1
ATOM 2941 C C . ASN A 1 393 ? -35.997 0.766 -26.095 1.00 78.56 393 ASN A C 1
ATOM 2943 O O . ASN A 1 393 ? -35.804 0.065 -25.104 1.00 78.56 393 ASN A O 1
ATOM 2947 N N . CYS A 1 394 ? -35.057 0.965 -27.018 1.00 75.44 394 CYS A N 1
ATOM 2948 C CA . CYS A 1 394 ? -33.694 0.497 -26.863 1.00 75.44 394 CYS A CA 1
ATOM 2949 C C . CYS A 1 394 ? -32.991 1.342 -25.805 1.00 75.44 394 CYS A C 1
ATOM 2951 O O . CYS A 1 394 ? -32.945 2.565 -25.906 1.00 75.44 394 CYS A O 1
ATOM 2953 N N . GLN A 1 395 ? -32.491 0.685 -24.765 1.00 75.69 395 GLN A N 1
ATOM 2954 C CA . GLN A 1 395 ? -31.831 1.353 -23.645 1.00 75.69 395 GLN A CA 1
ATOM 2955 C C . GLN A 1 395 ? -30.313 1.487 -23.837 1.00 75.69 395 GLN A C 1
ATOM 2957 O O . GLN A 1 395 ? -29.664 2.127 -23.012 1.00 75.69 395 GLN A O 1
ATOM 2962 N N . SER A 1 396 ? -29.752 0.904 -24.903 1.00 76.56 396 SER A N 1
ATOM 2963 C CA . SER A 1 396 ? -28.388 1.208 -25.341 1.00 76.56 396 SER A CA 1
ATOM 2964 C C . SER A 1 396 ? -28.370 2.624 -25.924 1.00 76.56 396 SER A C 1
ATOM 2966 O O . SER A 1 396 ? -29.153 2.950 -26.818 1.00 76.56 396 SER A O 1
ATOM 2968 N N . SER A 1 397 ? -27.525 3.491 -25.370 1.00 69.12 397 SER A N 1
ATOM 2969 C CA . SER A 1 397 ? -27.450 4.909 -25.735 1.00 69.12 397 SER A CA 1
ATOM 2970 C C . SER A 1 397 ? -26.700 5.160 -27.044 1.00 69.12 397 SER A C 1
ATOM 2972 O O . SER A 1 397 ? -26.890 6.212 -27.654 1.00 69.12 397 SER A O 1
ATOM 2974 N N . ASP A 1 398 ? -25.869 4.215 -27.477 1.00 81.44 398 ASP A N 1
ATOM 2975 C CA . ASP A 1 398 ? -25.067 4.283 -28.700 1.00 81.44 398 ASP A CA 1
ATOM 2976 C C . ASP A 1 398 ? -25.533 3.299 -29.783 1.00 81.44 398 ASP A C 1
ATOM 2978 O O . ASP A 1 398 ? -25.067 3.379 -30.918 1.00 81.44 398 ASP A O 1
ATOM 2982 N N . GLY A 1 399 ? -26.498 2.429 -29.471 1.00 83.06 399 GLY A N 1
ATOM 2983 C CA . GLY A 1 399 ? -27.005 1.421 -30.395 1.00 83.06 399 GLY A CA 1
ATOM 2984 C C . GLY A 1 399 ? -26.110 0.189 -30.500 1.00 83.06 399 GLY A C 1
ATOM 2985 O O . GLY A 1 399 ? -26.398 -0.671 -31.329 1.00 83.06 399 GLY A O 1
ATOM 2986 N N . PHE A 1 400 ? -25.082 0.071 -29.660 1.00 83.31 400 PHE A N 1
ATOM 2987 C CA . PHE A 1 400 ? -24.218 -1.099 -29.579 1.00 83.31 400 PHE A CA 1
ATOM 2988 C C . PHE A 1 400 ? -24.449 -1.849 -28.263 1.00 83.31 400 PHE A C 1
ATOM 2990 O O . PHE A 1 400 ? -24.926 -1.286 -27.274 1.00 83.31 400 PHE A O 1
ATOM 2997 N N . ARG A 1 401 ? -24.154 -3.145 -28.270 1.00 85.00 401 ARG A N 1
ATOM 2998 C CA . ARG A 1 401 ? -24.006 -3.969 -27.072 1.00 85.00 401 ARG A CA 1
ATOM 2999 C C . ARG A 1 401 ? -22.574 -4.467 -26.990 1.00 85.00 401 ARG A C 1
ATOM 3001 O O . ARG A 1 401 ? -21.960 -4.786 -28.010 1.00 85.00 401 ARG A O 1
ATOM 3008 N N . THR A 1 402 ? -22.054 -4.516 -25.776 1.00 83.75 402 THR A N 1
ATOM 3009 C CA . THR A 1 402 ? -20.696 -4.967 -25.504 1.00 83.75 402 THR A CA 1
ATOM 3010 C C . THR A 1 402 ? -20.721 -6.438 -25.132 1.00 83.75 402 THR A C 1
ATOM 3012 O O . THR A 1 402 ? -21.135 -6.814 -24.034 1.00 83.75 402 THR A O 1
ATOM 3015 N N . ILE A 1 403 ? -20.239 -7.265 -26.048 1.00 87.19 403 ILE A N 1
ATOM 3016 C CA . ILE A 1 403 ? -20.082 -8.696 -25.850 1.00 87.19 403 ILE A CA 1
ATOM 3017 C C . ILE A 1 403 ? -18.668 -8.961 -25.373 1.00 87.19 403 ILE A C 1
ATOM 3019 O O . ILE A 1 403 ? -17.694 -8.502 -25.968 1.00 87.19 403 ILE A O 1
ATOM 3023 N N . THR A 1 404 ? -18.545 -9.714 -24.288 1.00 86.44 404 THR A N 1
ATOM 3024 C CA . THR A 1 404 ? -17.244 -10.086 -23.748 1.00 86.44 404 THR A CA 1
ATOM 3025 C C . THR A 1 404 ? -17.048 -11.586 -23.793 1.00 86.44 404 THR A C 1
ATOM 3027 O O . THR A 1 404 ? -17.923 -12.338 -23.391 1.00 86.44 404 THR A O 1
ATOM 3030 N N . THR A 1 405 ? -15.885 -12.032 -24.267 1.00 91.06 405 THR A N 1
ATOM 3031 C CA . THR A 1 405 ? -15.481 -13.446 -24.226 1.00 91.06 405 THR A CA 1
ATOM 3032 C C . THR A 1 405 ? -14.271 -13.582 -23.306 1.00 91.06 405 THR A C 1
ATOM 3034 O O . THR A 1 405 ? -13.136 -13.396 -23.768 1.00 91.06 405 THR A O 1
ATOM 3037 N N . PRO A 1 406 ? -14.476 -13.861 -22.005 1.00 90.25 406 PRO A N 1
ATOM 3038 C CA . PRO A 1 406 ? -13.398 -14.057 -21.045 1.00 90.25 406 PRO A CA 1
ATOM 3039 C C . PRO A 1 406 ? -12.449 -15.174 -21.487 1.00 90.25 406 PRO A C 1
ATOM 3041 O O . PRO A 1 406 ? -12.877 -16.243 -21.913 1.00 90.25 406 PRO A O 1
ATOM 3044 N N . ARG A 1 407 ? -11.145 -14.927 -21.382 1.00 88.31 407 ARG A N 1
ATOM 3045 C CA . ARG A 1 407 ? -10.095 -15.904 -21.709 1.00 88.31 407 ARG A CA 1
ATOM 3046 C C . ARG A 1 407 ? -9.115 -16.136 -20.580 1.00 88.31 407 ARG A C 1
ATOM 3048 O O . ARG A 1 407 ? -8.530 -17.206 -20.507 1.00 88.31 407 ARG A O 1
ATOM 3055 N N . LYS A 1 408 ? -8.903 -15.128 -19.737 1.00 86.75 408 LYS A N 1
ATOM 3056 C CA . LYS A 1 408 ? -7.889 -15.179 -18.697 1.00 86.75 408 LYS A CA 1
ATOM 3057 C C . LYS A 1 408 ? -8.305 -14.373 -17.486 1.00 86.75 408 LYS A C 1
ATOM 3059 O O . LYS A 1 408 ? -8.801 -13.266 -17.628 1.00 86.75 408 LYS A O 1
ATOM 3064 N N . PHE A 1 409 ? -8.024 -14.875 -16.295 1.00 86.88 409 PHE A N 1
ATOM 3065 C CA . PHE A 1 409 ? -8.214 -14.157 -15.044 1.00 86.88 409 PHE A CA 1
ATOM 3066 C C . PHE A 1 409 ? -6.894 -14.031 -14.291 1.00 86.88 409 PHE A C 1
ATOM 3068 O O . PHE A 1 409 ? -6.121 -14.980 -14.210 1.00 86.88 409 PHE A O 1
ATOM 3075 N N . TYR A 1 410 ? -6.662 -12.876 -13.677 1.00 76.94 410 TYR A N 1
ATOM 3076 C CA . TYR A 1 410 ? -5.504 -12.601 -12.847 1.00 76.94 410 TYR A CA 1
ATOM 3077 C C . TYR A 1 410 ? -5.903 -11.898 -11.552 1.00 76.94 410 TYR A C 1
ATOM 3079 O O . TYR A 1 410 ? -6.273 -10.726 -11.525 1.00 76.94 410 TYR A O 1
ATOM 3087 N N . CYS A 1 411 ? -5.760 -12.583 -10.423 1.00 70.81 411 CYS A N 1
ATOM 3088 C CA . CYS A 1 411 ? -5.922 -11.947 -9.128 1.00 70.81 411 CYS A CA 1
ATOM 3089 C C . CYS A 1 411 ? -4.629 -11.300 -8.654 1.00 70.81 411 CYS A C 1
ATOM 3091 O O . CYS A 1 411 ? -3.657 -11.968 -8.316 1.00 70.81 411 CYS A O 1
ATOM 3093 N N . THR A 1 412 ? -4.676 -9.996 -8.453 1.00 56.50 412 THR A N 1
ATOM 3094 C CA . THR A 1 412 ? -3.533 -9.195 -8.013 1.00 56.50 412 THR A CA 1
ATOM 3095 C C . THR A 1 412 ? -3.160 -9.434 -6.545 1.00 56.50 412 THR A C 1
ATOM 3097 O O . THR A 1 412 ? -1.997 -9.309 -6.164 1.00 56.50 412 THR A O 1
ATOM 3100 N N . ALA A 1 413 ? -4.125 -9.841 -5.715 1.00 46.22 413 ALA A N 1
ATOM 3101 C CA . ALA A 1 413 ? -3.910 -10.090 -4.291 1.00 46.22 413 ALA A CA 1
ATOM 3102 C C . ALA A 1 413 ? -3.254 -11.451 -4.016 1.00 46.22 413 ALA A C 1
ATOM 3104 O O . ALA A 1 413 ? -2.314 -11.548 -3.227 1.00 46.22 413 ALA A O 1
ATOM 3105 N N . CYS A 1 414 ? -3.745 -12.520 -4.652 1.00 49.59 414 CYS A N 1
ATOM 3106 C CA . CYS A 1 414 ? -3.233 -13.873 -4.425 1.00 49.59 414 CYS A CA 1
ATOM 3107 C C . CYS A 1 414 ? -2.446 -14.441 -5.608 1.00 49.59 414 CYS A C 1
ATOM 3109 O O . CYS A 1 414 ? -1.946 -15.555 -5.489 1.00 49.59 414 CYS A O 1
ATOM 3111 N N . SER A 1 415 ? -2.246 -13.669 -6.676 1.00 58.22 415 SER A N 1
ATOM 3112 C CA . SER A 1 415 ? -1.531 -14.077 -7.893 1.00 58.22 415 SER A CA 1
ATOM 3113 C C . SER A 1 415 ? -2.119 -15.329 -8.550 1.00 58.22 415 SER A C 1
ATOM 3115 O O . SER A 1 415 ? -1.377 -16.090 -9.160 1.00 58.22 415 SER A O 1
ATOM 3117 N N . LEU A 1 416 ? -3.422 -15.577 -8.362 1.00 64.44 416 LEU A N 1
ATOM 3118 C CA . LEU A 1 416 ? -4.117 -16.650 -9.068 1.00 64.44 416 LEU A CA 1
ATOM 3119 C C . LEU A 1 416 ? -4.229 -16.233 -10.528 1.00 64.44 416 LEU A C 1
ATOM 3121 O O . LEU A 1 416 ? -4.857 -15.211 -10.801 1.00 64.44 416 LEU A O 1
ATOM 3125 N N . THR A 1 417 ? -3.644 -17.025 -11.414 1.00 75.56 417 THR A N 1
ATOM 3126 C CA . THR A 1 417 ? -3.822 -16.894 -12.855 1.00 75.56 417 THR A CA 1
ATOM 3127 C C . THR A 1 417 ? -4.646 -18.080 -13.335 1.00 75.56 417 THR A C 1
ATOM 3129 O O . THR A 1 417 ? -4.389 -19.198 -12.890 1.00 75.56 417 THR A O 1
ATOM 3132 N N . LEU A 1 418 ? -5.647 -17.819 -14.168 1.00 77.00 418 LEU A N 1
ATOM 3133 C CA . LEU A 1 418 ? -6.430 -18.824 -14.883 1.00 77.00 418 LEU A CA 1
ATOM 3134 C C . LEU A 1 418 ? -6.332 -18.451 -16.357 1.00 77.00 418 LEU A C 1
ATOM 3136 O O . LEU A 1 418 ? -6.711 -17.332 -16.694 1.00 77.00 418 LEU A O 1
ATOM 3140 N N . ASP A 1 419 ? -5.760 -19.311 -17.187 1.00 86.06 419 ASP A N 1
ATOM 3141 C CA . ASP A 1 419 ? -5.308 -18.961 -18.541 1.00 86.06 419 ASP A CA 1
ATOM 3142 C C . ASP A 1 419 ? -6.125 -19.646 -19.660 1.00 86.06 419 ASP A C 1
ATOM 3144 O O . ASP A 1 419 ? -5.842 -19.421 -20.839 1.00 86.06 419 ASP A O 1
ATOM 3148 N N . ASP A 1 420 ? -7.142 -20.449 -19.322 1.00 77.62 420 ASP A N 1
ATOM 3149 C CA . ASP A 1 420 ? -8.036 -21.090 -20.295 1.00 77.62 420 ASP A CA 1
ATOM 3150 C C . ASP A 1 420 ? -9.508 -21.186 -19.838 1.00 77.62 420 ASP A C 1
ATOM 3152 O O . ASP A 1 420 ? -9.874 -20.850 -18.705 1.00 77.62 420 ASP A O 1
ATOM 3156 N N . LYS A 1 421 ? -10.380 -21.599 -20.770 1.00 86.19 421 LYS A N 1
ATOM 3157 C CA . LYS A 1 421 ? -11.834 -21.689 -20.564 1.00 86.19 421 LYS A CA 1
ATOM 3158 C C . LYS A 1 421 ? -12.162 -22.680 -19.446 1.00 86.19 421 LYS A C 1
ATOM 3160 O O . LYS A 1 421 ? -12.979 -22.376 -18.579 1.00 86.19 421 LYS A O 1
ATOM 3165 N N . GLU A 1 422 ? -11.517 -23.842 -19.453 1.00 79.69 422 GLU A N 1
ATOM 3166 C CA . GLU A 1 422 ? -11.729 -24.911 -18.482 1.00 79.69 422 GLU A CA 1
ATOM 3167 C C . GLU A 1 422 ? -11.353 -24.478 -17.054 1.00 79.69 422 GLU A C 1
ATOM 3169 O O . GLU A 1 422 ? -12.066 -24.794 -16.097 1.00 79.69 422 GLU A O 1
ATOM 3174 N N . GLU A 1 423 ? -10.267 -23.720 -16.892 1.00 71.62 423 GLU A N 1
ATOM 3175 C CA . GLU A 1 423 ? -9.819 -23.157 -15.619 1.00 71.62 423 GLU A CA 1
ATOM 3176 C C . GLU A 1 423 ? -10.774 -22.079 -15.094 1.00 71.62 423 GLU A C 1
ATOM 3178 O O . GLU A 1 423 ? -11.082 -22.064 -13.896 1.00 71.62 423 GLU A O 1
ATOM 3183 N N . LEU A 1 424 ? -11.283 -21.206 -15.970 1.00 76.94 424 LEU A N 1
ATOM 3184 C CA . LEU A 1 424 ? -12.296 -20.207 -15.617 1.00 76.94 424 LEU A CA 1
ATOM 3185 C C . LEU A 1 424 ? -13.603 -20.870 -15.156 1.00 76.94 424 LEU A C 1
ATOM 3187 O O . LEU A 1 424 ? -14.113 -20.534 -14.082 1.00 76.94 424 LEU A O 1
ATOM 3191 N N . GLU A 1 425 ? -14.088 -21.874 -15.895 1.00 79.00 425 GLU A N 1
ATOM 3192 C CA . GLU A 1 425 ? -15.276 -22.664 -15.536 1.00 79.00 425 GLU A CA 1
ATOM 3193 C C . GLU A 1 425 ? -15.108 -23.381 -14.201 1.00 79.00 425 GLU A C 1
ATOM 3195 O O . GLU A 1 425 ? -15.968 -23.295 -13.320 1.00 79.00 425 GLU A O 1
ATOM 3200 N N . ALA A 1 426 ? -13.972 -24.058 -14.012 1.00 66.12 426 ALA A N 1
ATOM 3201 C CA . ALA A 1 426 ? -13.658 -24.765 -12.775 1.00 66.12 426 ALA A CA 1
ATOM 3202 C C . ALA A 1 426 ? -13.580 -23.821 -11.563 1.00 66.12 426 ALA A C 1
ATOM 3204 O O . ALA A 1 426 ? -13.775 -24.247 -10.416 1.00 66.12 426 ALA A O 1
ATOM 3205 N N . ALA A 1 427 ? -13.294 -22.544 -11.813 1.00 71.69 427 ALA A N 1
ATOM 3206 C CA . ALA A 1 427 ? -13.237 -21.490 -10.818 1.00 71.69 427 ALA A CA 1
ATOM 3207 C C . ALA A 1 427 ? -14.565 -20.722 -10.659 1.00 71.69 427 ALA A C 1
ATOM 3209 O O . ALA A 1 427 ? -14.621 -19.782 -9.864 1.00 71.69 427 ALA A O 1
ATOM 3210 N N . ALA A 1 428 ? -15.626 -21.147 -11.360 1.00 84.62 428 ALA A N 1
ATOM 3211 C CA . ALA A 1 428 ? -16.936 -20.497 -11.409 1.00 84.62 428 ALA A CA 1
ATOM 3212 C C . ALA A 1 428 ? -16.861 -19.013 -11.810 1.00 84.62 428 ALA A C 1
ATOM 3214 O O . ALA A 1 428 ? -17.636 -18.183 -11.329 1.00 84.62 428 ALA A O 1
ATOM 3215 N N . LEU A 1 429 ? -15.899 -18.681 -12.668 1.00 84.38 429 LEU A N 1
ATOM 3216 C CA . LEU A 1 429 ? -15.797 -17.387 -13.318 1.00 84.38 429 LEU A CA 1
ATOM 3217 C C . LEU A 1 429 ? -16.413 -17.469 -14.719 1.00 84.38 429 LEU A C 1
ATOM 3219 O O . LEU A 1 429 ? -16.434 -18.555 -15.301 1.00 84.38 429 LEU A O 1
ATOM 3223 N N . PRO A 1 430 ? -16.899 -16.347 -15.277 1.00 88.00 430 PRO A N 1
ATOM 3224 C CA . PRO A 1 430 ? -17.389 -16.334 -16.646 1.00 88.00 430 PRO A CA 1
ATOM 3225 C C . PRO A 1 430 ? -16.310 -16.806 -17.612 1.00 88.00 430 PRO A C 1
ATOM 3227 O O . PRO A 1 430 ? -15.160 -16.372 -17.541 1.00 88.00 430 PRO A O 1
ATOM 3230 N N . SER A 1 431 ? -16.704 -17.737 -18.468 1.00 87.62 431 SER A N 1
ATOM 3231 C CA . SER A 1 431 ? -15.865 -18.448 -19.437 1.00 87.62 431 SER A CA 1
ATOM 3232 C C . SER A 1 431 ? -16.518 -18.507 -20.822 1.00 87.62 431 SER A C 1
ATOM 3234 O O . SER A 1 431 ? -15.910 -18.952 -21.797 1.00 87.62 431 SER A O 1
ATOM 3236 N N . GLU A 1 432 ? -17.781 -18.094 -20.892 1.00 91.38 432 GLU A N 1
ATOM 3237 C CA . GLU A 1 432 ? -18.569 -17.994 -22.106 1.00 91.38 432 GLU A CA 1
ATOM 3238 C C . GLU A 1 432 ? -18.841 -16.528 -22.408 1.00 91.38 432 GLU A C 1
ATOM 3240 O O . GLU A 1 432 ? -18.568 -15.638 -21.601 1.00 91.38 432 GLU A O 1
ATOM 3245 N N . GLU A 1 433 ? -19.362 -16.307 -23.602 1.00 88.62 433 GLU A N 1
ATOM 3246 C CA . GLU A 1 433 ? -19.795 -15.010 -24.076 1.00 88.62 433 GLU A CA 1
ATOM 3247 C C . GLU A 1 433 ? -20.819 -14.385 -23.109 1.00 88.62 433 GLU A C 1
ATOM 3249 O O . GLU A 1 433 ? -21.873 -14.963 -22.837 1.00 88.62 433 GLU A O 1
ATOM 3254 N N . GLU A 1 434 ? -20.492 -13.216 -22.562 1.00 83.88 434 GLU A N 1
ATOM 3255 C CA . GLU A 1 434 ? -21.334 -12.481 -21.623 1.00 83.88 434 GLU A CA 1
ATOM 3256 C C . GLU A 1 434 ? -21.655 -11.099 -22.203 1.00 83.88 434 GLU A C 1
ATOM 3258 O O . GLU A 1 434 ? -20.756 -10.299 -22.492 1.00 83.88 434 GLU A O 1
ATOM 3263 N N . ASP A 1 435 ? -22.951 -10.837 -22.385 1.00 82.94 435 ASP A N 1
ATOM 3264 C CA . ASP A 1 435 ? -23.480 -9.535 -22.788 1.00 82.94 435 ASP A CA 1
ATOM 3265 C C . ASP A 1 435 ? -23.490 -8.623 -21.555 1.00 82.94 435 ASP A C 1
ATOM 3267 O O . ASP A 1 435 ? -24.291 -8.802 -20.631 1.00 82.94 435 ASP A O 1
ATOM 3271 N N . LEU A 1 436 ? -22.555 -7.670 -21.503 1.00 77.81 436 LEU A N 1
ATOM 3272 C CA . LEU A 1 436 ? -22.448 -6.754 -20.365 1.00 77.81 436 LEU A CA 1
ATOM 3273 C C . LEU A 1 436 ? -23.600 -5.740 -20.335 1.00 77.81 436 LEU A C 1
ATOM 3275 O O . LEU A 1 436 ? -23.871 -5.144 -19.287 1.00 77.81 436 LEU A O 1
ATOM 3279 N N . ASP A 1 437 ? -24.293 -5.571 -21.461 1.00 75.06 437 ASP A N 1
ATOM 3280 C CA . ASP A 1 437 ? -25.396 -4.646 -21.632 1.00 75.06 437 ASP A CA 1
ATOM 3281 C C . ASP A 1 437 ? -26.734 -5.407 -21.571 1.00 75.06 437 ASP A C 1
ATOM 3283 O O . ASP A 1 437 ? -27.504 -5.427 -22.532 1.00 75.06 437 ASP A O 1
ATOM 3287 N N . GLU A 1 438 ? -27.079 -5.945 -20.383 1.00 66.81 438 GLU A N 1
ATOM 3288 C CA . GLU A 1 438 ? -28.360 -6.643 -20.067 1.00 66.81 438 GLU A CA 1
ATOM 3289 C C . GLU A 1 438 ? -29.634 -5.856 -20.480 1.00 66.81 438 GLU A C 1
ATOM 3291 O O . GLU A 1 438 ? -30.761 -6.347 -20.395 1.00 66.81 438 GLU A O 1
ATOM 3296 N N . LYS A 1 439 ? -29.477 -4.594 -20.887 1.00 67.06 439 LYS A N 1
ATOM 3297 C CA . LYS A 1 439 ? -30.533 -3.676 -21.307 1.00 67.06 439 LYS A CA 1
ATOM 3298 C C . LYS A 1 439 ? -30.918 -3.796 -22.791 1.00 67.06 439 LYS A C 1
ATOM 3300 O O . LYS A 1 439 ? -31.877 -3.135 -23.201 1.00 67.06 439 LYS A O 1
ATOM 3305 N N . CYS A 1 440 ? -30.219 -4.599 -23.597 1.00 63.25 440 CYS A N 1
ATOM 3306 C CA . CYS A 1 440 ? -30.641 -4.922 -24.963 1.00 63.25 440 CYS A CA 1
ATOM 3307 C C . CYS A 1 440 ? -31.624 -6.117 -24.908 1.00 63.25 440 CYS A C 1
ATOM 3309 O O . CYS A 1 440 ? -31.212 -7.228 -24.578 1.00 63.25 440 CYS A O 1
ATOM 3311 N N . PRO A 1 441 ? -32.938 -5.935 -25.162 1.00 61.47 441 PRO A N 1
ATOM 3312 C CA . PRO A 1 441 ? -33.891 -7.040 -25.093 1.00 61.47 441 PRO A CA 1
ATOM 3313 C C . PRO A 1 441 ? -33.563 -8.083 -26.168 1.00 61.47 441 PRO A C 1
ATOM 3315 O O . PRO A 1 441 ? -33.604 -7.776 -27.360 1.00 61.47 441 PRO A O 1
ATOM 3318 N N . HIS A 1 442 ? -33.254 -9.312 -25.748 1.00 57.19 442 HIS A N 1
ATOM 3319 C CA . HIS A 1 442 ? -33.165 -10.448 -26.661 1.00 57.19 442 HIS A CA 1
ATOM 3320 C C . HIS A 1 442 ? -34.549 -10.674 -27.288 1.00 57.19 442 HIS A C 1
ATOM 3322 O O . HIS A 1 442 ? -35.540 -10.811 -26.565 1.00 57.19 442 HIS A O 1
ATOM 3328 N N . GLY A 1 443 ? -34.614 -10.608 -28.620 1.00 50.94 443 GLY A N 1
ATOM 3329 C CA . GLY A 1 443 ? -35.838 -10.821 -29.399 1.00 50.94 443 GLY A CA 1
ATOM 3330 C C . GLY A 1 443 ? -36.400 -12.230 -29.284 1.00 50.94 443 GLY A C 1
ATOM 3331 O O . GLY A 1 443 ? -35.603 -13.169 -29.059 1.00 50.94 443 GLY A O 1
#

Secondary structure (DSSP, 8-state):
--HHHHHHHHHHHHHHHHHHHHTT-HHHHHHHHHHHHHHHHHHHHHHH-GGGGB-TT-HHHHHHHTT-TTSTTPPPGGGPPBPPHHHHHHHHHHHTTT--SS-HHHHHHHHHHHHIIIIIS---GGGHHHHHHHHHHHHHHHHHHTT--HHHHHGGGTTTTT-HHHHHHS--------HHHHHHHHHHHHHHHHHHHHHHHHHHHHHHHHTTGGGS-HHHHHHHHHHHHHHHHHHHHHHHHHHHHHHHHHHHHHTT--SPPPP---S--STT--S---SHHHHHHHHHHHHHHHHHHHHHHHHHHHHHHH-HHHHHHHHHHHHHHHHHHTT--HHHHHHHHHHHHHS---S-----S------EEEE-TTTSSEEEEEEEEEEEEPTTTT-TT---SSSEEEEEEEEEEEETTT--EE-SHHHHHHTTS--S-EES-TTS---

pLDDT: mean 78.66, std 19.44, range [22.94, 98.56]

Foldseek 3Di:
DALVVLLVQLLVLLLVLLLCLLVVLLLSNLQSLLVSLQSLLQSLVRVVAQCQFFDDPFQLSVCVSVVNNVPPPRDHVVPTATDTSLSSVVVSCVSLVNLQPDDSVLQVLSSCSNCCVQFVLDHDSVCSVVNSLSSLSRSVSSCVVVVHDQCVRNPPCRPPSNPSVVSNVDDNPDPQPPLSVVLVVLLVVLLQLLLQLLQVLLQQLVVQLPVCVVVDDPVVSVVSSLVSLFQSLLVSLQVSLVVLLVVLLVSLVVSVLPQQPQPPDDDDDPPDDDPDDDDDLNVSLVSSQVSSSSSNNSSVNSNLNNSVNNHVVSNVSVVVLCVVLSVQSVSVDLVSVLVSSCCSNPPSGSDPPPPPCPPFWDWDWDQFRRRRAIKTWTFGWDWDQQPCNVPPQQPPPVRTWIKTATAWIADSSNRDIDGGLVSCVVSVHDHGIDTPPPRRDDD

Radius of gyration: 24.22 Å; chains: 1; bounding box: 72×47×64 Å

Sequence (443 aa):
MNKESFTVMGGGLLREALGAWRAGNRAFSVLYAGIACEHMLKAVLCHHDPVLISDKGDMAHRFHALGFGEADGAKPLKQAKTIGMAEAFRSAEIVMRGNMPISYKAFEPVMESRNGRAHSAWHDDQVTEQVVALSVKVADAIRNELSIASDDFWGEFDGVYTDLAKVAALPVKVERPDIETAATKLIAAEEEHAFHAGAVAGQMAASVALRGSHERSGEEQETVQEFSSRAAVGTALQCSGLRAQRAAVALLESYEVLPLDRHPVGGTRLKEFPYYLPGRRAEQARTALAVKTMVARRVAAGFQKGCSIGSSDAAKVLSSAYSSSVRMVASGSLEAVAKVIASVFEYGTVGAAPFTDDVESLGWMFHCPACGAWGDMYGNVEQEECPCGGHPNCQSSDGFRTITTPRKFYCTACSLTLDDKEELEAAALPSEEEDLDEKCPHG